Protein AF-A0A842ZN03-F1 (afdb_monomer)

Structure (mmCIF, N/CA/C/O backbone):
data_AF-A0A842ZN03-F1
#
_entry.id   AF-A0A842ZN03-F1
#
loop_
_atom_site.group_PDB
_atom_site.id
_atom_site.type_symbol
_atom_site.label_atom_id
_atom_site.label_alt_id
_atom_site.label_comp_id
_atom_site.label_asym_id
_atom_site.label_entity_id
_atom_site.label_seq_id
_atom_site.pdbx_PDB_ins_code
_atom_site.Cartn_x
_atom_site.Cartn_y
_atom_site.Cartn_z
_atom_site.occupancy
_atom_site.B_iso_or_equiv
_atom_site.auth_seq_id
_atom_site.auth_comp_id
_atom_site.auth_asym_id
_atom_site.auth_atom_id
_atom_site.pdbx_PDB_model_num
ATOM 1 N N . MET A 1 1 ? -42.813 -7.519 64.493 1.00 35.81 1 MET A N 1
ATOM 2 C CA . MET A 1 1 ? -41.404 -7.077 64.421 1.00 35.81 1 MET A CA 1
ATOM 3 C C . MET A 1 1 ? -40.800 -7.679 63.165 1.00 35.81 1 MET A C 1
ATOM 5 O O . MET A 1 1 ? -41.170 -8.796 62.840 1.00 35.81 1 MET A O 1
ATOM 9 N N . SER A 1 2 ? -39.970 -6.883 62.482 1.00 35.22 2 SER A N 1
ATOM 10 C CA . SER A 1 2 ? -39.275 -7.108 61.199 1.00 35.22 2 SER A CA 1
ATOM 11 C C . SER A 1 2 ? -40.151 -7.413 59.981 1.00 35.22 2 SER A C 1
ATOM 13 O O . SER A 1 2 ? -40.508 -8.558 59.721 1.00 35.22 2 SER A O 1
ATOM 15 N N . GLY A 1 3 ? -40.450 -6.361 59.217 1.00 26.33 3 GLY A N 1
ATOM 16 C CA . GLY A 1 3 ? -40.853 -6.481 57.820 1.00 26.33 3 GLY A CA 1
ATOM 17 C C . GLY A 1 3 ? -39.658 -6.403 56.870 1.00 26.33 3 GLY A C 1
ATOM 18 O O . GLY A 1 3 ? -38.559 -6.025 57.270 1.00 26.33 3 GLY A O 1
ATOM 19 N N . SER A 1 4 ? -39.921 -6.681 55.599 1.00 30.20 4 SER A N 1
ATOM 20 C CA . SER A 1 4 ? -39.184 -6.123 54.468 1.00 30.20 4 SER A CA 1
ATOM 21 C C . SER A 1 4 ? -40.089 -6.115 53.232 1.00 30.20 4 SER A C 1
ATOM 23 O O . SER A 1 4 ? -40.652 -7.130 52.832 1.00 30.20 4 SER A O 1
ATOM 25 N N . ASN A 1 5 ? -40.252 -4.920 52.665 1.00 29.98 5 ASN A N 1
ATOM 26 C CA . ASN A 1 5 ? -40.781 -4.677 51.328 1.00 29.98 5 ASN A CA 1
ATOM 27 C C . ASN A 1 5 ? -39.660 -4.904 50.298 1.00 29.98 5 ASN A C 1
ATOM 29 O O . ASN A 1 5 ? -38.551 -4.416 50.508 1.00 29.98 5 ASN A O 1
ATOM 33 N N . SER A 1 6 ? -39.975 -5.486 49.142 1.00 30.64 6 SER A N 1
ATOM 34 C CA . SER A 1 6 ? -39.341 -5.141 47.857 1.00 30.64 6 SER A CA 1
ATOM 35 C C . SER A 1 6 ? -40.382 -5.350 46.746 1.00 30.64 6 SER A C 1
ATOM 37 O O . SER A 1 6 ? -40.900 -6.440 46.545 1.00 30.64 6 SER A O 1
ATOM 39 N N . PHE A 1 7 ? -41.015 -4.283 46.258 1.00 32.16 7 PHE A N 1
ATOM 40 C CA . PHE A 1 7 ? -40.620 -3.498 45.081 1.00 32.16 7 PHE A CA 1
ATOM 41 C C . PHE A 1 7 ? -40.289 -4.326 43.824 1.00 32.16 7 PHE A C 1
ATOM 43 O O . PHE A 1 7 ? -39.162 -4.756 43.624 1.00 32.16 7 PHE A O 1
ATOM 50 N N . GLY A 1 8 ? -41.303 -4.443 42.956 1.00 26.75 8 GLY A N 1
ATOM 51 C CA . GLY A 1 8 ? -41.228 -4.052 41.544 1.00 26.75 8 GLY A CA 1
ATOM 52 C C . GLY A 1 8 ? -40.398 -4.914 40.594 1.00 26.75 8 GLY A C 1
ATOM 53 O O . GLY A 1 8 ? -39.246 -4.600 40.321 1.00 26.75 8 GLY A O 1
ATOM 54 N N . SER A 1 9 ? -41.039 -5.895 39.951 1.00 30.16 9 SER A N 1
ATOM 55 C CA . SER A 1 9 ? -40.574 -6.419 38.664 1.00 30.16 9 SER A CA 1
ATOM 56 C C . SER A 1 9 ? -40.919 -5.422 37.553 1.00 30.16 9 SER A C 1
ATOM 58 O O . SER A 1 9 ? -42.061 -5.360 37.093 1.00 30.16 9 SER A O 1
ATOM 60 N N . VAL A 1 10 ? -39.940 -4.638 37.115 1.00 33.34 10 VAL A N 1
ATOM 61 C CA . VAL A 1 10 ? -40.019 -3.868 35.871 1.00 33.34 10 VAL A CA 1
ATOM 62 C C . VAL A 1 10 ? -38.680 -4.013 35.149 1.00 33.34 10 VAL A C 1
ATOM 64 O O . VAL A 1 10 ? -37.630 -3.825 35.754 1.00 33.34 10 VAL A O 1
ATOM 67 N N . ASN A 1 11 ? -38.768 -4.318 33.851 1.00 29.36 11 ASN A N 1
ATOM 68 C CA . ASN A 1 11 ? -37.701 -4.408 32.845 1.00 29.36 11 ASN A CA 1
ATOM 69 C C . ASN A 1 11 ? -36.960 -5.750 32.723 1.00 29.36 11 ASN A C 1
ATOM 71 O O . ASN A 1 11 ? -35.776 -5.848 33.027 1.00 29.36 11 ASN A O 1
ATOM 75 N N . ASN A 1 12 ? -37.605 -6.732 32.080 1.00 28.56 12 ASN A N 1
ATOM 76 C CA . ASN A 1 12 ? -36.855 -7.552 31.125 1.00 28.56 12 ASN A CA 1
ATOM 77 C C . ASN A 1 12 ? -36.599 -6.681 29.892 1.00 28.56 12 ASN A C 1
ATOM 79 O O . ASN A 1 12 ? -37.450 -6.510 29.019 1.00 28.56 12 ASN A O 1
ATOM 83 N N . VAL A 1 13 ? -35.428 -6.052 29.915 1.00 36.66 13 VAL A N 1
ATOM 84 C CA . VAL A 1 13 ? -34.805 -5.364 28.792 1.00 36.66 13 VAL A CA 1
ATOM 85 C C . VAL A 1 13 ? -34.763 -6.334 27.610 1.00 36.66 13 VAL A C 1
ATOM 87 O O . VAL A 1 13 ? -34.354 -7.486 27.753 1.00 36.66 13 VAL A O 1
ATOM 90 N N . LYS A 1 14 ? -35.250 -5.856 26.460 1.00 35.03 14 LYS A N 1
ATOM 91 C CA . LYS A 1 14 ? -35.106 -6.493 25.147 1.00 35.03 14 LYS A CA 1
ATOM 92 C C . LYS A 1 14 ? -33.689 -7.041 24.989 1.00 35.03 14 LYS A C 1
ATOM 94 O O . LYS A 1 14 ? -32.736 -6.344 25.324 1.00 35.03 14 LYS A O 1
ATOM 99 N N . GLY A 1 15 ? -33.592 -8.267 24.476 1.00 30.91 15 GLY A N 1
ATOM 100 C CA . GLY A 1 15 ? -32.330 -8.938 24.186 1.00 30.91 15 GLY A CA 1
ATOM 101 C C . GLY A 1 15 ? -31.326 -7.988 23.540 1.00 30.91 15 GLY A C 1
ATOM 102 O O . GLY A 1 15 ? -31.643 -7.289 22.581 1.00 30.91 15 GLY A O 1
ATOM 103 N N . VAL A 1 16 ? -30.140 -7.935 24.132 1.00 35.44 16 VAL A N 1
ATOM 104 C CA . VAL A 1 16 ? -28.967 -7.303 23.539 1.00 35.44 16 VAL A CA 1
ATOM 105 C C . VAL A 1 16 ? -28.620 -8.126 22.301 1.00 35.44 16 VAL A C 1
ATOM 107 O O . VAL A 1 16 ? -28.370 -9.325 22.431 1.00 35.44 16 VAL A O 1
ATOM 110 N N . ASP A 1 17 ? -28.661 -7.507 21.119 1.00 36.84 17 ASP A N 1
ATOM 111 C CA . ASP A 1 17 ? -28.223 -8.120 19.863 1.00 36.84 17 ASP A CA 1
ATOM 112 C C . ASP A 1 17 ? -26.796 -8.654 20.025 1.00 36.84 17 ASP A C 1
ATOM 114 O O . ASP A 1 17 ? -25.839 -7.910 20.237 1.00 36.84 17 ASP A O 1
ATOM 118 N N . SER A 1 18 ? -26.654 -9.971 19.942 1.00 46.75 18 SER A N 1
ATOM 119 C CA . SER A 1 18 ? -25.392 -10.69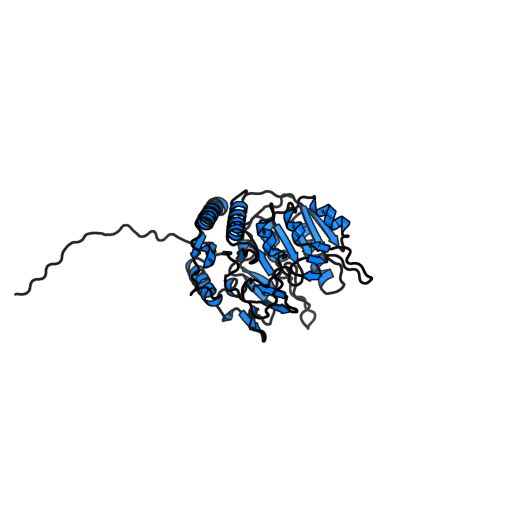4 20.064 1.00 46.75 18 SER A CA 1
ATOM 120 C C . SER A 1 18 ? -24.709 -10.905 18.703 1.00 46.75 18 SER A C 1
ATOM 122 O O . SER A 1 18 ? -24.152 -11.976 18.478 1.00 46.75 18 SER A O 1
ATOM 124 N N . SER A 1 19 ? -24.793 -9.955 17.760 1.00 53.53 19 SER A N 1
ATOM 125 C CA . SER A 1 19 ? -24.497 -10.226 16.337 1.00 53.53 19 SER A CA 1
ATOM 126 C C . SER A 1 19 ? -23.494 -9.301 15.634 1.00 53.53 19 SER A C 1
ATOM 128 O O . SER A 1 19 ? -23.334 -9.424 14.421 1.00 53.53 19 SER A O 1
ATOM 130 N N . GLU A 1 20 ? -22.816 -8.378 16.322 1.00 70.81 20 GLU A N 1
ATOM 131 C CA . GLU A 1 20 ? -21.765 -7.577 15.671 1.00 70.81 20 GLU A CA 1
ATOM 132 C C . GLU A 1 20 ? -20.444 -8.362 15.614 1.00 70.81 20 GLU A C 1
ATOM 134 O O . GLU A 1 20 ? -19.724 -8.449 16.606 1.00 70.81 20 GLU A O 1
ATOM 139 N N . SER A 1 21 ? -20.129 -8.942 14.451 1.00 89.19 21 SER A N 1
ATOM 140 C CA . SER A 1 21 ? -18.770 -9.359 14.076 1.00 89.19 21 SER A CA 1
ATOM 141 C C . SER A 1 21 ? -18.062 -8.219 13.342 1.00 89.19 21 SER A C 1
ATOM 143 O O . SER A 1 21 ? -18.727 -7.440 12.660 1.00 89.19 21 SER A O 1
ATOM 145 N N . PHE A 1 22 ? -16.736 -8.121 13.443 1.00 96.00 22 PHE A N 1
ATOM 146 C CA . PHE A 1 22 ? -15.931 -7.156 12.686 1.00 96.00 22 PHE A CA 1
ATOM 147 C C . PHE A 1 22 ? -14.893 -7.886 11.836 1.00 96.00 22 PHE A C 1
ATOM 149 O O . PHE A 1 22 ? -14.224 -8.784 12.329 1.00 96.00 22 PHE A O 1
ATOM 156 N N . ASP A 1 23 ? -14.742 -7.462 10.584 1.00 97.75 23 ASP A N 1
ATOM 157 C CA . ASP A 1 23 ? -13.759 -7.988 9.633 1.00 97.75 23 ASP A CA 1
ATOM 158 C C . ASP A 1 23 ? -12.559 -7.046 9.482 1.00 97.75 23 ASP A C 1
ATOM 160 O O . ASP A 1 23 ? -11.478 -7.473 9.090 1.00 97.75 23 ASP A O 1
ATOM 164 N N . MET A 1 24 ? -12.729 -5.752 9.767 1.00 98.50 24 MET A N 1
ATOM 165 C CA . MET A 1 24 ? -11.675 -4.754 9.587 1.00 98.50 24 MET A CA 1
ATOM 166 C C . MET A 1 24 ? -11.680 -3.696 10.687 1.00 98.50 24 MET A C 1
ATOM 168 O O . MET A 1 24 ? -12.735 -3.267 11.165 1.00 98.50 24 MET A O 1
ATOM 172 N N . LEU A 1 25 ? -10.487 -3.225 11.038 1.00 98.69 25 LEU A N 1
ATOM 173 C CA . LEU A 1 25 ? -10.276 -2.065 11.895 1.00 98.69 25 LEU A CA 1
ATOM 174 C C . LEU A 1 25 ? -9.777 -0.861 11.084 1.00 98.69 25 LEU A C 1
ATOM 176 O O . LEU A 1 25 ? -9.040 -1.001 10.111 1.00 98.69 25 LEU A O 1
ATOM 180 N N . ILE A 1 26 ? -10.158 0.341 11.510 1.00 98.75 26 ILE A N 1
ATOM 181 C CA . ILE A 1 26 ? -9.548 1.601 11.070 1.00 98.75 26 ILE A CA 1
ATOM 182 C C . ILE A 1 26 ? -9.068 2.332 12.321 1.00 98.75 26 ILE A C 1
ATOM 184 O O . ILE A 1 26 ? -9.879 2.873 13.077 1.00 98.75 26 ILE A O 1
ATOM 188 N N . CYS A 1 27 ? -7.758 2.340 12.537 1.00 98.56 27 CYS A N 1
ATOM 189 C CA . CYS A 1 27 ? -7.106 3.019 13.647 1.00 98.56 27 CYS A CA 1
ATOM 190 C C . CYS A 1 27 ? -6.820 4.469 13.259 1.00 98.56 27 CYS A C 1
ATOM 192 O O . CYS A 1 27 ? -5.975 4.744 12.410 1.00 98.56 27 CYS A O 1
ATOM 194 N N . LEU A 1 28 ? -7.539 5.407 13.873 1.00 98.44 28 LEU A N 1
ATOM 195 C CA . LEU A 1 28 ? -7.299 6.837 13.707 1.00 98.44 28 LEU A CA 1
ATOM 196 C C . LEU A 1 28 ? -6.309 7.314 14.763 1.00 98.44 28 LEU A C 1
ATOM 198 O O . LEU A 1 28 ? -6.543 7.114 15.958 1.00 98.44 28 LEU A O 1
ATOM 202 N N . SER A 1 29 ? -5.246 7.977 14.323 1.00 97.25 29 SER A N 1
ATOM 203 C CA . SER A 1 29 ? -4.233 8.543 15.206 1.00 97.25 29 SER A CA 1
ATOM 204 C C . SER A 1 29 ? -4.764 9.694 16.075 1.00 97.25 29 SER A C 1
ATOM 206 O O . SER A 1 29 ? -5.772 10.326 15.711 1.00 97.25 29 SER A O 1
ATOM 208 N N . PRO A 1 30 ? -4.080 10.031 17.190 1.00 96.75 30 PRO A N 1
ATOM 209 C CA . PRO A 1 30 ? -4.519 11.071 18.120 1.00 96.75 30 PRO A CA 1
ATOM 210 C C . PRO A 1 30 ? -4.816 12.423 17.462 1.00 96.75 30 PRO A C 1
ATOM 212 O O . PRO A 1 30 ? -5.785 13.085 17.843 1.00 96.75 30 PRO A O 1
ATOM 215 N N . GLN A 1 31 ? -4.044 12.839 16.452 1.00 95.44 31 GLN A N 1
ATOM 216 C CA . GLN A 1 31 ? -4.296 14.117 15.774 1.00 95.44 31 GLN A CA 1
ATOM 217 C C . GLN A 1 31 ? -5.573 14.120 14.909 1.00 95.44 31 GLN A C 1
ATOM 219 O O . GLN A 1 31 ? -6.127 15.188 14.628 1.00 95.44 31 GLN A O 1
ATOM 224 N N . TYR A 1 32 ? -6.074 12.950 14.492 1.00 97.31 32 TYR A N 1
ATOM 225 C CA . TYR A 1 32 ? -7.212 12.829 13.572 1.00 97.31 32 TYR A CA 1
ATOM 226 C C . TYR A 1 32 ? -8.503 12.307 14.217 1.00 97.31 32 TYR A C 1
ATOM 228 O O . TYR A 1 32 ? -9.572 12.509 13.634 1.00 97.31 32 TYR A O 1
ATOM 236 N N . VAL A 1 33 ? -8.464 11.703 15.417 1.00 95.69 33 VAL A N 1
ATOM 237 C CA . VAL A 1 33 ? -9.631 11.027 16.042 1.00 95.69 33 VAL A CA 1
ATOM 238 C C . VAL A 1 33 ? -10.901 11.881 16.149 1.00 95.69 33 VAL A C 1
ATOM 240 O O . VAL A 1 33 ? -12.018 11.359 16.074 1.00 95.69 33 VAL A O 1
ATOM 243 N N . ASN A 1 34 ? -10.749 13.198 16.311 1.00 95.62 34 ASN A N 1
ATOM 244 C CA . ASN A 1 34 ? -11.856 14.145 16.472 1.00 95.62 34 ASN A CA 1
ATOM 245 C C . ASN A 1 34 ? -12.133 14.976 15.209 1.00 95.62 34 ASN A C 1
ATOM 247 O O . ASN A 1 34 ? -12.983 15.867 15.227 1.00 95.62 34 ASN A O 1
ATOM 251 N N . ASN A 1 35 ? -11.441 14.710 14.098 1.00 98.12 35 ASN A N 1
ATOM 252 C CA . ASN A 1 35 ? -11.634 15.472 12.873 1.00 98.12 35 ASN A CA 1
ATOM 253 C C . ASN A 1 35 ? -12.953 15.078 12.188 1.00 98.12 35 ASN A C 1
ATOM 255 O O . ASN A 1 35 ? -13.133 13.946 11.737 1.00 98.12 35 ASN A O 1
ATOM 259 N N . PHE A 1 36 ? -13.887 16.025 12.095 1.00 98.00 36 PHE A N 1
ATOM 260 C CA . PHE A 1 36 ? -15.219 15.790 11.533 1.00 98.00 36 PHE A CA 1
ATOM 261 C C . PHE A 1 36 ? -15.192 15.334 10.065 1.00 98.00 36 PHE A C 1
ATOM 263 O O . PHE A 1 36 ? -15.920 14.416 9.692 1.00 98.00 36 PHE A O 1
ATOM 270 N N . LEU A 1 37 ? -14.329 15.932 9.235 1.00 98.50 37 LEU A N 1
ATOM 271 C CA . LEU A 1 37 ? -14.253 15.610 7.807 1.00 98.50 37 LEU A CA 1
ATOM 272 C C . LEU A 1 37 ? -13.687 14.208 7.570 1.00 98.50 37 LEU A C 1
ATOM 274 O O . LEU A 1 37 ? -14.214 13.475 6.734 1.00 98.50 37 LEU A O 1
ATOM 278 N N . ILE A 1 38 ? -12.658 13.819 8.330 1.00 98.44 38 ILE A N 1
ATOM 279 C CA . ILE A 1 38 ? -12.108 12.458 8.282 1.00 98.44 38 ILE A CA 1
ATOM 280 C C . ILE A 1 38 ? -13.173 11.455 8.720 1.00 98.44 38 ILE A C 1
ATOM 282 O O . ILE A 1 38 ? -13.409 10.490 8.004 1.00 98.44 38 ILE A O 1
ATOM 286 N N . ASN A 1 39 ? -13.889 11.712 9.820 1.00 97.88 39 ASN A N 1
ATOM 287 C CA . ASN A 1 39 ? -14.963 10.825 10.277 1.00 97.88 39 ASN A CA 1
ATOM 288 C C . ASN A 1 39 ? -16.069 10.642 9.220 1.00 97.88 39 ASN A C 1
ATOM 290 O O . ASN A 1 39 ? -16.535 9.524 9.018 1.00 97.88 39 ASN A O 1
ATOM 294 N N . ILE A 1 40 ? -16.476 11.698 8.504 1.00 98.31 40 ILE A N 1
ATOM 295 C CA . ILE A 1 40 ? -17.430 11.563 7.387 1.00 98.31 40 ILE A CA 1
ATOM 296 C C . ILE A 1 40 ? -16.861 10.670 6.280 1.00 98.31 40 ILE A C 1
ATOM 298 O O . ILE A 1 40 ? -17.554 9.779 5.789 1.00 98.31 40 ILE A O 1
ATOM 302 N N . ALA A 1 41 ? -15.616 10.915 5.865 1.00 98.38 41 ALA A N 1
ATOM 303 C CA . ALA A 1 41 ? -14.989 10.169 4.778 1.00 98.38 41 ALA A CA 1
ATOM 304 C C . ALA A 1 41 ? -14.803 8.685 5.132 1.00 98.38 41 ALA A C 1
ATOM 306 O O . ALA A 1 41 ? -15.091 7.824 4.304 1.00 98.38 41 ALA A O 1
ATOM 307 N N . VAL A 1 42 ? -14.389 8.400 6.368 1.00 98.56 42 VAL A N 1
ATOM 308 C CA . VAL A 1 42 ? -14.234 7.044 6.902 1.00 98.56 42 VAL A CA 1
ATOM 309 C C . VAL A 1 42 ? -15.581 6.332 6.966 1.00 98.56 42 VAL A C 1
ATOM 311 O O . VAL A 1 42 ? -15.685 5.234 6.442 1.00 98.56 42 VAL A O 1
ATOM 314 N N . ASN A 1 43 ? -16.634 6.950 7.512 1.00 98.25 43 ASN A N 1
ATOM 315 C CA . ASN A 1 43 ? -17.958 6.314 7.551 1.00 98.25 43 ASN A CA 1
ATOM 316 C C . ASN A 1 43 ? -18.491 6.005 6.146 1.00 98.25 43 ASN A C 1
ATOM 318 O O . ASN A 1 43 ? -19.008 4.920 5.908 1.00 98.25 43 ASN A O 1
ATOM 322 N N . LYS A 1 44 ? -18.276 6.905 5.179 1.00 98.00 44 LYS A N 1
ATOM 323 C CA . LYS A 1 44 ? -18.634 6.639 3.782 1.00 98.00 44 LYS A CA 1
ATOM 324 C C . LYS A 1 44 ? -17.866 5.452 3.191 1.00 98.00 44 LYS A C 1
ATOM 326 O O . LYS A 1 44 ? -18.430 4.693 2.408 1.00 98.00 44 LYS A O 1
ATOM 331 N N . TYR A 1 45 ? -16.591 5.306 3.543 1.00 98.25 45 TYR A N 1
ATOM 332 C CA . TYR A 1 45 ? -15.793 4.149 3.149 1.00 98.25 45 TYR A CA 1
ATOM 333 C C . TYR A 1 45 ? -16.289 2.865 3.820 1.00 98.25 45 TYR A C 1
ATOM 335 O O . TYR A 1 45 ? -16.421 1.860 3.133 1.00 98.25 45 TYR A O 1
ATOM 343 N N . ILE A 1 46 ? -16.646 2.908 5.106 1.00 98.06 46 ILE A N 1
ATOM 344 C CA . ILE A 1 46 ? -17.242 1.776 5.832 1.00 98.06 46 ILE A CA 1
ATOM 345 C C . ILE A 1 46 ? -18.532 1.311 5.148 1.00 98.06 46 ILE A C 1
ATOM 347 O O . ILE A 1 46 ? -18.676 0.122 4.872 1.00 98.06 46 ILE A O 1
ATOM 351 N N . ASP A 1 47 ? -19.430 2.238 4.803 1.00 97.00 47 ASP A N 1
ATOM 352 C CA . ASP A 1 47 ? -20.660 1.915 4.072 1.00 97.00 47 ASP A CA 1
ATOM 353 C C . ASP A 1 47 ? -20.346 1.285 2.708 1.00 97.00 47 ASP A C 1
ATOM 355 O O . ASP A 1 47 ? -20.981 0.314 2.296 1.00 97.00 47 ASP A O 1
ATOM 359 N N . ALA A 1 48 ? -19.354 1.823 1.993 1.00 97.12 48 ALA A N 1
ATOM 360 C CA . ALA A 1 48 ? -18.943 1.297 0.697 1.00 97.12 48 ALA A CA 1
ATOM 361 C C . ALA A 1 48 ? -18.371 -0.125 0.815 1.00 97.12 48 ALA A C 1
ATOM 363 O O . ALA A 1 48 ? -18.772 -0.989 0.048 1.00 97.12 48 ALA A O 1
ATOM 364 N N . VAL A 1 49 ? -17.502 -0.382 1.795 1.00 97.06 49 VAL A N 1
ATOM 365 C CA . VAL A 1 49 ? -16.938 -1.706 2.101 1.00 97.06 49 VAL A CA 1
ATOM 366 C C . VAL A 1 49 ? -18.038 -2.702 2.467 1.00 97.06 49 VAL A C 1
ATOM 368 O O . VAL A 1 49 ? -18.050 -3.819 1.950 1.00 97.06 49 VAL A O 1
ATOM 371 N N . LYS A 1 50 ? -19.000 -2.292 3.304 1.00 95.88 50 LYS A N 1
ATOM 372 C CA . LYS A 1 50 ? -20.113 -3.153 3.712 1.00 95.88 50 LYS A CA 1
ATOM 373 C C . LYS A 1 50 ? -21.004 -3.542 2.536 1.00 95.88 50 LYS A C 1
ATOM 375 O O . LYS A 1 50 ? -21.413 -4.694 2.445 1.00 95.88 50 LYS A O 1
ATOM 380 N N . ASN A 1 51 ? -21.308 -2.593 1.654 1.00 94.62 51 ASN A N 1
ATOM 381 C CA . ASN A 1 51 ? -22.166 -2.830 0.491 1.00 94.62 51 ASN A CA 1
ATOM 382 C C . ASN A 1 51 ? -21.483 -3.650 -0.612 1.00 94.62 51 ASN A C 1
ATOM 384 O O . ASN A 1 51 ? -22.172 -4.262 -1.420 1.00 94.62 51 ASN A O 1
ATOM 388 N N . ASP A 1 52 ? -20.155 -3.627 -0.650 1.00 94.19 52 ASP A N 1
ATOM 389 C CA . ASP A 1 52 ? -19.330 -4.233 -1.690 1.00 94.19 52 ASP A CA 1
ATOM 390 C C . ASP A 1 52 ? -18.883 -5.653 -1.313 1.00 94.19 52 ASP A C 1
ATOM 392 O O . ASP A 1 52 ? -19.321 -6.628 -1.913 1.00 94.19 52 ASP A O 1
ATOM 396 N N . VAL A 1 53 ? -18.088 -5.790 -0.245 1.00 94.12 53 VAL A N 1
ATOM 397 C CA . VAL A 1 53 ? -17.533 -7.085 0.200 1.00 94.12 53 VAL A CA 1
ATOM 398 C C . VAL A 1 53 ? -18.222 -7.639 1.449 1.00 94.12 53 VAL A C 1
ATOM 400 O O . VAL A 1 53 ? -17.830 -8.678 1.973 1.00 94.12 53 VAL A O 1
ATOM 403 N N . GLY A 1 54 ? -19.256 -6.964 1.963 1.00 94.75 54 GLY A N 1
ATOM 404 C CA . GLY A 1 54 ? -20.028 -7.438 3.116 1.00 94.75 54 GLY A CA 1
ATOM 405 C C . GLY A 1 54 ? -19.356 -7.234 4.476 1.00 94.75 54 GLY A C 1
ATOM 406 O O . GLY A 1 54 ? -19.953 -7.596 5.495 1.00 94.75 54 GLY A O 1
ATOM 407 N N . TRP A 1 55 ? -18.162 -6.639 4.518 1.00 96.44 55 TRP A N 1
ATOM 408 C CA . TRP A 1 55 ? -17.342 -6.543 5.726 1.00 96.44 55 TRP A CA 1
ATOM 409 C C . TRP A 1 55 ? -17.865 -5.503 6.715 1.00 96.44 55 TRP A C 1
ATOM 411 O O . TRP A 1 55 ? -18.189 -4.370 6.353 1.00 96.44 55 TRP A O 1
ATOM 421 N N . ASN A 1 56 ? -17.901 -5.874 7.991 1.00 97.38 56 ASN A N 1
ATOM 422 C CA . ASN A 1 56 ? -18.169 -4.955 9.090 1.00 97.38 56 ASN A CA 1
ATOM 423 C C . ASN A 1 56 ? -16.861 -4.307 9.551 1.00 97.38 56 ASN A C 1
ATOM 425 O O . ASN A 1 56 ? -15.887 -4.995 9.851 1.00 97.38 56 ASN A O 1
ATOM 429 N N . THR A 1 57 ? -16.840 -2.979 9.652 1.00 98.00 57 THR A N 1
ATOM 430 C CA . THR A 1 57 ? -15.624 -2.232 10.005 1.00 98.00 57 THR A CA 1
ATOM 431 C C . THR A 1 57 ? -15.798 -1.462 11.307 1.00 98.00 57 THR A C 1
ATOM 433 O O . THR A 1 57 ? -16.816 -0.795 11.504 1.00 98.00 57 THR A O 1
ATOM 436 N N . LYS A 1 58 ? -14.786 -1.503 12.180 1.00 97.81 58 LYS A N 1
ATOM 437 C CA . LYS A 1 58 ? -14.753 -0.736 13.430 1.00 97.81 58 LYS A CA 1
ATOM 438 C C . LYS A 1 58 ? -13.719 0.385 13.373 1.00 97.81 58 LYS A C 1
ATOM 440 O O . LYS A 1 58 ? -12.559 0.156 13.053 1.00 97.81 58 LYS A O 1
ATOM 445 N N . ILE A 1 59 ? -14.125 1.591 13.767 1.00 98.31 59 ILE A N 1
ATOM 446 C CA . ILE A 1 59 ? -13.190 2.694 14.020 1.00 98.31 59 ILE A CA 1
ATOM 447 C C . ILE A 1 59 ? -12.612 2.541 15.428 1.00 98.31 59 ILE A C 1
ATOM 449 O O . ILE A 1 59 ? -13.363 2.521 16.408 1.00 98.31 59 ILE A O 1
ATOM 453 N N . ILE A 1 60 ? -11.286 2.500 15.521 1.00 98.19 60 ILE A N 1
ATOM 454 C CA . ILE A 1 60 ? -10.527 2.565 16.767 1.00 98.19 60 ILE A CA 1
ATOM 455 C C . ILE A 1 60 ? -9.917 3.962 16.871 1.00 98.19 60 ILE A C 1
ATOM 457 O O . ILE A 1 60 ? -9.258 4.443 15.952 1.00 98.19 60 ILE A O 1
ATOM 461 N N . LYS A 1 61 ? -10.168 4.645 17.987 1.00 97.56 61 LYS A N 1
ATOM 462 C CA . LYS A 1 61 ? -9.636 5.985 18.250 1.00 97.56 61 LYS A CA 1
ATOM 463 C C . LYS A 1 61 ? -8.420 5.860 19.155 1.00 97.56 61 LYS A C 1
ATOM 465 O O . LYS A 1 61 ? -8.586 5.577 20.339 1.00 97.56 61 LYS A O 1
ATOM 470 N N . ILE A 1 62 ? -7.229 6.075 18.608 1.00 97.31 62 ILE A N 1
ATOM 471 C CA . ILE A 1 62 ? -5.990 6.042 19.381 1.00 97.31 62 ILE A CA 1
ATOM 472 C C . ILE A 1 62 ? -5.878 7.341 20.177 1.00 97.31 62 ILE A C 1
ATOM 474 O O . ILE A 1 62 ? -5.909 8.440 19.624 1.00 97.31 62 ILE A O 1
ATOM 478 N N . THR A 1 63 ? -5.793 7.225 21.499 1.00 95.25 63 THR A N 1
ATOM 479 C CA . THR A 1 63 ? -5.490 8.358 22.381 1.00 95.25 63 THR A CA 1
ATOM 480 C C . THR A 1 63 ? -3.980 8.540 22.484 1.00 95.25 63 THR A C 1
ATOM 482 O O . THR A 1 63 ? -3.218 7.617 22.210 1.00 95.25 63 THR A O 1
ATOM 485 N N . SER A 1 64 ? -3.518 9.707 22.936 1.00 94.00 64 SER A N 1
ATOM 486 C CA . SER A 1 64 ? -2.083 9.935 23.161 1.00 94.00 64 SER A CA 1
ATOM 487 C C . SER A 1 64 ? -1.459 8.930 24.140 1.00 94.00 64 SER A C 1
ATOM 489 O O . SER A 1 64 ? -0.294 8.591 24.001 1.00 94.00 64 SER A O 1
ATOM 491 N N . GLU A 1 65 ? -2.233 8.418 25.101 1.00 93.94 65 GLU A N 1
ATOM 492 C CA . GLU A 1 65 ? -1.787 7.420 26.087 1.00 93.94 65 GLU A CA 1
ATOM 493 C C . GLU A 1 65 ? -1.682 6.001 25.502 1.00 93.94 65 GLU A C 1
ATOM 495 O O . GLU A 1 65 ? -0.922 5.170 26.011 1.00 93.94 65 GLU A O 1
ATOM 500 N N . MET A 1 66 ? -2.454 5.728 24.445 1.00 93.81 66 MET A N 1
ATOM 501 C CA . MET A 1 66 ? -2.460 4.470 23.695 1.00 93.81 66 MET A CA 1
ATOM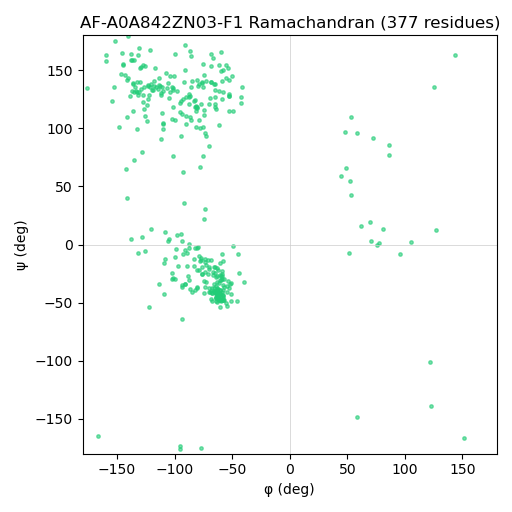 502 C C . MET A 1 66 ? -1.520 4.490 22.489 1.00 93.81 66 MET A C 1
ATOM 504 O O . MET A 1 66 ? -1.355 3.448 21.865 1.00 93.81 66 MET A O 1
ATOM 508 N N . ASN A 1 67 ? -0.940 5.643 22.144 1.00 95.75 67 ASN A N 1
ATOM 509 C CA . ASN A 1 67 ? -0.080 5.805 20.974 1.00 95.75 67 ASN A CA 1
ATOM 510 C C . ASN A 1 67 ? 1.330 5.259 21.233 1.00 95.75 67 ASN A C 1
ATOM 512 O O . ASN A 1 67 ? 2.295 6.010 21.342 1.00 95.75 67 ASN A O 1
ATOM 516 N N . ASP A 1 68 ? 1.379 3.947 21.404 1.00 94.69 68 ASP A N 1
ATOM 517 C CA . ASP A 1 68 ? 2.554 3.107 21.565 1.00 94.69 68 ASP A CA 1
ATOM 518 C C . ASP A 1 68 ? 2.286 1.853 20.731 1.00 94.69 68 ASP A C 1
ATOM 520 O O . ASP A 1 68 ? 1.219 1.242 20.888 1.00 94.69 68 ASP A O 1
ATOM 524 N N . PHE A 1 69 ? 3.200 1.471 19.839 1.00 93.19 69 PHE A N 1
ATOM 525 C CA . PHE A 1 69 ? 2.921 0.385 18.895 1.00 93.19 69 PHE A CA 1
ATOM 526 C C . PHE A 1 69 ? 2.576 -0.941 19.592 1.00 93.19 69 PHE A C 1
ATOM 528 O O . PHE A 1 69 ? 1.762 -1.698 19.063 1.00 93.19 69 PHE A O 1
ATOM 535 N N . ARG A 1 70 ? 3.109 -1.200 20.797 1.00 93.50 70 ARG A N 1
ATOM 536 C CA . ARG A 1 70 ? 2.817 -2.408 21.589 1.00 93.50 70 ARG A CA 1
ATOM 537 C C . ARG A 1 70 ? 1.427 -2.358 22.208 1.00 93.50 70 ARG A C 1
ATOM 539 O O . ARG A 1 70 ? 0.745 -3.371 22.313 1.00 93.50 70 ARG A O 1
ATOM 546 N N . LYS A 1 71 ? 0.973 -1.176 22.634 1.00 95.88 71 LYS A N 1
ATOM 547 C CA . LYS A 1 71 ? -0.405 -1.007 23.130 1.00 95.88 71 LYS A CA 1
ATOM 548 C C . LYS A 1 71 ? -1.416 -1.113 21.997 1.00 95.88 71 LYS A C 1
ATOM 550 O O . LYS A 1 71 ? -2.500 -1.653 22.197 1.00 95.88 71 LYS A O 1
ATOM 555 N N . ILE A 1 72 ? -1.075 -0.582 20.825 1.00 96.88 72 ILE A N 1
ATOM 556 C CA . ILE A 1 72 ? -1.899 -0.708 19.621 1.00 96.88 72 ILE A CA 1
ATOM 557 C C . ILE A 1 72 ? -2.014 -2.180 19.223 1.00 96.88 72 ILE A C 1
ATOM 559 O O . ILE A 1 72 ? -3.123 -2.635 18.953 1.00 96.88 72 ILE A O 1
ATOM 563 N N . ASP A 1 73 ? -0.906 -2.919 19.268 1.00 95.75 73 ASP A N 1
ATOM 564 C CA . ASP A 1 73 ? -0.883 -4.359 19.023 1.00 95.75 73 ASP A CA 1
ATOM 565 C C . ASP A 1 73 ? -1.865 -5.111 19.938 1.00 95.75 73 ASP A C 1
ATOM 567 O O . ASP A 1 73 ? -2.809 -5.733 19.460 1.00 95.75 73 ASP A O 1
ATOM 571 N N . GLN A 1 74 ? -1.784 -4.899 21.257 1.00 95.50 74 GLN A N 1
ATOM 572 C CA . GLN A 1 74 ? -2.725 -5.491 22.224 1.00 95.50 74 GLN A CA 1
ATOM 573 C C . GLN A 1 74 ? -4.201 -5.191 21.911 1.00 95.50 74 GLN A C 1
ATOM 575 O O . GLN A 1 74 ? -5.084 -6.020 22.151 1.00 95.50 74 GLN A O 1
ATOM 580 N N . VAL A 1 75 ? -4.502 -3.997 21.386 1.00 95.88 75 VAL A N 1
ATOM 581 C CA . VAL A 1 75 ? -5.861 -3.665 20.942 1.00 95.88 75 VAL A CA 1
ATOM 582 C C . VAL A 1 75 ? -6.240 -4.502 19.728 1.00 95.88 75 VAL A C 1
ATOM 584 O O . VAL A 1 75 ? -7.322 -5.088 19.734 1.00 95.88 75 VAL A O 1
ATOM 587 N N . ILE A 1 76 ? -5.383 -4.578 18.711 1.00 96.62 76 ILE A N 1
ATOM 588 C CA . ILE A 1 76 ? -5.618 -5.369 17.497 1.00 96.62 76 ILE A CA 1
ATOM 589 C C . ILE A 1 76 ? -5.837 -6.845 17.860 1.00 96.62 76 ILE A C 1
ATOM 591 O O . ILE A 1 76 ? -6.860 -7.410 17.463 1.00 96.62 76 ILE A O 1
ATOM 595 N N . GLU A 1 77 ? -4.977 -7.428 18.697 1.00 95.31 77 GLU A N 1
ATOM 596 C CA . GLU A 1 77 ? -5.109 -8.811 19.172 1.00 95.31 77 GLU A CA 1
ATOM 597 C C . GLU A 1 77 ? -6.437 -9.056 19.892 1.00 95.31 77 GLU A C 1
ATOM 599 O O . GLU A 1 77 ? -7.143 -10.015 19.589 1.00 95.31 77 GLU A O 1
ATOM 604 N N . SER A 1 78 ? -6.858 -8.142 20.774 1.00 95.44 78 SER A N 1
ATOM 605 C CA . SER A 1 78 ? -8.131 -8.291 21.494 1.00 95.44 78 SER A CA 1
ATOM 606 C C . SER A 1 78 ? -9.355 -8.344 20.566 1.00 95.44 78 SER A C 1
ATOM 608 O O . SER A 1 78 ? -10.362 -8.986 20.882 1.00 95.44 78 SER A O 1
ATOM 610 N N . TYR A 1 79 ? -9.289 -7.671 19.411 1.00 95.88 79 TYR A N 1
ATOM 611 C CA . TYR A 1 79 ? -10.323 -7.752 18.381 1.00 95.88 79 TYR A CA 1
ATOM 612 C C . TYR A 1 79 ? -10.169 -9.010 17.528 1.00 95.88 79 TYR A C 1
ATOM 614 O O . TYR A 1 79 ? -11.183 -9.609 17.163 1.00 95.88 79 TYR A O 1
ATOM 622 N N . TYR A 1 80 ? -8.939 -9.426 17.230 1.00 94.50 80 TYR A N 1
ATOM 623 C CA . TYR A 1 80 ? -8.671 -10.664 16.509 1.00 94.50 80 TYR A CA 1
ATOM 624 C C . TYR A 1 80 ? -9.182 -11.892 17.268 1.00 94.50 80 TYR A C 1
ATOM 626 O O . TYR A 1 80 ? -9.937 -12.678 16.700 1.00 94.50 80 TYR A O 1
ATOM 634 N N . ASP A 1 81 ? -8.899 -11.998 18.566 1.00 93.44 81 ASP A N 1
ATOM 635 C CA . ASP A 1 81 ? -9.359 -13.101 19.418 1.00 93.44 81 ASP A CA 1
ATOM 636 C C . ASP A 1 81 ? -10.887 -13.214 19.468 1.00 93.44 81 ASP A C 1
ATOM 638 O O . ASP A 1 81 ? -11.447 -14.301 19.623 1.00 93.44 81 ASP A O 1
ATOM 642 N N . LYS A 1 82 ? -11.583 -12.079 19.339 1.00 93.44 82 LYS A N 1
ATOM 643 C CA . LYS A 1 82 ? -13.042 -12.025 19.430 1.00 93.44 82 LYS A CA 1
ATOM 644 C C . LYS A 1 82 ? -13.750 -12.191 18.084 1.00 93.44 82 LYS A C 1
ATOM 646 O O . LYS A 1 82 ? -14.857 -12.731 18.060 1.00 93.44 82 LYS A O 1
ATOM 651 N N . TYR A 1 83 ? -13.170 -11.692 16.994 1.00 93.00 83 TYR A N 1
ATOM 652 C CA . TYR A 1 83 ? -13.866 -11.562 15.707 1.00 93.00 83 TYR A CA 1
ATOM 653 C C . TYR A 1 83 ? -13.093 -12.097 14.497 1.00 93.00 83 TYR A C 1
ATOM 655 O O . TYR A 1 83 ? -13.671 -12.149 13.415 1.00 93.00 83 TYR A O 1
ATOM 663 N N . SER A 1 84 ? -11.826 -12.488 14.661 1.00 89.75 84 SER A N 1
ATOM 664 C CA . SER A 1 84 ? -10.925 -12.891 13.571 1.00 89.75 84 SER A CA 1
ATOM 665 C C . SER A 1 84 ? -10.855 -11.840 12.456 1.00 89.75 84 SER A C 1
ATOM 667 O O . SER A 1 84 ? -11.127 -12.125 11.288 1.00 89.75 84 SER A O 1
ATOM 669 N N . ILE A 1 85 ? -10.530 -10.598 12.837 1.00 96.19 85 ILE A N 1
ATOM 670 C CA . ILE A 1 85 ? -10.358 -9.484 11.895 1.00 96.19 85 ILE A CA 1
ATOM 671 C C . ILE A 1 85 ? -9.329 -9.836 10.811 1.00 96.19 85 ILE A C 1
ATOM 673 O O . ILE A 1 85 ? -8.327 -10.491 11.075 1.00 96.19 85 ILE A O 1
ATOM 677 N N . LYS A 1 86 ? -9.575 -9.369 9.588 1.00 97.38 86 LYS A N 1
ATOM 678 C CA . LYS A 1 86 ? -8.759 -9.635 8.400 1.00 97.38 86 LYS A CA 1
ATOM 679 C C . LYS A 1 86 ? -7.803 -8.492 8.059 1.00 97.38 86 LYS A C 1
ATOM 681 O O . LYS A 1 86 ? -6.761 -8.700 7.443 1.00 97.38 86 LYS A O 1
ATOM 686 N N . ALA A 1 87 ? -8.172 -7.259 8.394 1.00 98.19 87 ALA A N 1
ATOM 687 C CA . ALA A 1 87 ? -7.387 -6.090 8.020 1.00 98.19 87 ALA A CA 1
ATOM 688 C C . ALA A 1 87 ? -7.416 -4.989 9.078 1.00 98.19 87 ALA A C 1
ATOM 690 O O . ALA A 1 87 ? -8.392 -4.834 9.816 1.00 98.19 87 ALA A O 1
ATOM 691 N N . CYS A 1 88 ? -6.371 -4.167 9.081 1.00 98.56 88 CYS A N 1
ATOM 692 C CA . CYS A 1 88 ? -6.318 -2.924 9.835 1.00 98.56 88 CYS A CA 1
ATOM 693 C C . CYS A 1 88 ? -5.752 -1.804 8.956 1.00 98.56 88 CYS A C 1
ATOM 695 O O . CYS A 1 88 ? -4.718 -1.978 8.313 1.00 98.56 88 CYS A O 1
ATOM 697 N N . ILE A 1 89 ? -6.422 -0.650 8.928 1.00 98.69 89 ILE A N 1
ATOM 698 C CA . ILE A 1 89 ? -5.892 0.568 8.306 1.00 98.69 89 ILE A CA 1
ATOM 699 C C . ILE A 1 89 ? -5.369 1.492 9.402 1.00 98.69 89 ILE A C 1
ATOM 701 O O . ILE A 1 89 ? -6.145 1.977 10.228 1.00 98.69 89 ILE A O 1
ATOM 705 N N . MET A 1 90 ? -4.074 1.785 9.362 1.00 98.38 90 MET A N 1
ATOM 706 C CA . MET A 1 90 ? -3.402 2.728 10.250 1.00 98.38 90 MET A CA 1
ATOM 707 C C . MET A 1 90 ? -3.436 4.119 9.615 1.00 98.38 90 MET A C 1
ATOM 709 O O . MET A 1 90 ? -2.810 4.363 8.582 1.00 98.38 90 MET A O 1
ATOM 713 N N . VAL A 1 91 ? -4.214 5.035 10.195 1.00 98.06 91 VAL A N 1
ATOM 714 C CA . VAL A 1 91 ? -4.454 6.372 9.640 1.00 98.06 91 VAL A CA 1
ATOM 715 C C . VAL A 1 91 ? -3.774 7.425 10.495 1.00 98.06 91 VAL A C 1
ATOM 717 O O . VAL A 1 91 ? -4.298 7.840 11.531 1.00 98.06 91 VAL A O 1
ATOM 720 N N . GLY A 1 92 ? -2.658 7.920 9.981 1.00 95.25 92 GLY A N 1
ATOM 721 C CA . GLY A 1 92 ? -1.955 9.068 10.520 1.00 95.25 92 GLY A CA 1
ATOM 722 C C . GLY A 1 92 ? -0.501 8.792 10.835 1.00 95.25 92 GLY A C 1
ATOM 723 O O . GLY A 1 92 ? -0.140 7.774 11.406 1.00 95.25 92 GLY A O 1
ATOM 724 N N . GLU A 1 93 ? 0.330 9.738 10.434 1.00 92.19 93 GLU A N 1
ATOM 725 C CA . GLU A 1 93 ? 1.783 9.624 10.443 1.00 92.19 93 GLU A CA 1
ATOM 726 C C . GLU A 1 93 ? 2.416 9.799 11.833 1.00 92.19 93 GLU A C 1
ATOM 728 O O . GLU A 1 93 ? 3.597 9.528 12.024 1.00 92.19 93 GLU A O 1
ATOM 733 N N . ASP A 1 94 ? 1.618 10.263 12.796 1.00 92.12 94 ASP A N 1
ATOM 734 C CA . ASP A 1 94 ? 1.955 10.397 14.212 1.00 92.12 94 ASP A CA 1
ATOM 735 C C . ASP A 1 94 ? 1.674 9.122 15.018 1.00 92.12 94 ASP A C 1
ATOM 737 O O . ASP A 1 94 ? 1.892 9.128 16.231 1.00 92.12 94 ASP A O 1
ATOM 741 N N . ILE A 1 95 ? 1.179 8.053 14.381 1.00 94.38 95 ILE A N 1
ATOM 742 C CA . ILE A 1 95 ? 1.069 6.744 15.025 1.00 94.38 95 ILE A CA 1
ATOM 743 C C . ILE A 1 95 ? 2.470 6.227 15.340 1.00 94.38 95 ILE A C 1
ATOM 745 O O . ILE A 1 95 ? 3.312 6.135 14.446 1.00 94.38 95 ILE A O 1
ATOM 749 N N . ASP A 1 96 ? 2.694 5.858 16.600 1.00 92.19 96 ASP A N 1
ATOM 750 C CA . ASP A 1 96 ? 3.913 5.153 16.991 1.00 92.19 96 ASP A CA 1
ATOM 751 C C . ASP A 1 96 ? 3.947 3.787 16.293 1.00 92.19 96 ASP A C 1
ATOM 753 O O . ASP A 1 96 ? 3.050 2.964 16.477 1.00 92.19 96 ASP A O 1
ATOM 757 N N . THR A 1 97 ? 4.944 3.595 15.438 1.00 91.00 97 THR A N 1
ATOM 758 C CA . THR A 1 97 ? 5.132 2.454 14.542 1.00 91.00 97 THR A CA 1
ATOM 759 C C . THR A 1 97 ? 6.534 1.913 14.766 1.00 91.00 97 THR A C 1
ATOM 761 O O . THR A 1 97 ? 7.500 2.669 14.725 1.00 91.00 97 THR A O 1
ATOM 764 N N . ALA A 1 98 ? 6.664 0.608 14.995 1.00 88.62 98 ALA A N 1
ATOM 765 C CA . ALA A 1 98 ? 7.978 -0.012 15.108 1.00 88.62 98 ALA A CA 1
ATOM 766 C C . ALA A 1 98 ? 8.838 0.265 13.861 1.00 88.62 98 ALA A C 1
ATOM 768 O O . ALA A 1 98 ? 8.311 0.491 12.774 1.00 88.62 98 ALA A O 1
ATOM 769 N N . LYS A 1 99 ? 10.158 0.229 14.008 1.00 84.69 99 LYS A N 1
ATOM 770 C CA . LYS A 1 99 ? 11.124 0.389 12.913 1.00 84.69 99 LYS A CA 1
ATOM 771 C C . LYS A 1 99 ? 11.651 -0.980 12.487 1.00 84.69 99 LYS A C 1
ATOM 773 O O . LYS A 1 99 ? 11.749 -1.838 13.353 1.00 84.69 99 LYS A O 1
ATOM 778 N N . CYS A 1 100 ? 11.943 -1.218 11.207 1.00 77.19 100 CYS A N 1
ATOM 779 C CA . CYS A 1 100 ? 12.527 -2.495 10.741 1.00 77.19 100 CYS A CA 1
ATOM 780 C C . CYS A 1 100 ? 13.825 -2.376 9.930 1.00 77.19 100 CYS A C 1
ATOM 782 O O . CYS A 1 100 ? 14.415 -3.395 9.579 1.00 77.19 100 CYS A O 1
ATOM 784 N N . ALA A 1 101 ? 14.274 -1.163 9.607 1.00 67.00 101 ALA A N 1
ATOM 785 C CA . ALA A 1 101 ? 15.548 -0.960 8.930 1.00 67.00 101 ALA A CA 1
ATOM 786 C C . ALA A 1 101 ? 16.134 0.417 9.263 1.00 67.00 101 ALA A C 1
ATOM 788 O O . ALA A 1 101 ? 15.421 1.421 9.186 1.00 67.00 101 ALA A O 1
ATOM 789 N N . ASP A 1 102 ? 17.434 0.455 9.561 1.00 61.81 102 ASP A N 1
ATOM 790 C CA . ASP A 1 102 ? 18.269 1.659 9.599 1.00 61.81 102 ASP A CA 1
ATOM 791 C C . ASP A 1 102 ? 19.585 1.423 8.850 1.00 61.81 102 ASP A C 1
ATOM 793 O O . ASP A 1 102 ? 20.537 0.852 9.387 1.00 61.81 102 ASP A O 1
ATOM 797 N N . TRP A 1 103 ? 19.681 1.887 7.606 1.00 58.59 103 TRP A N 1
ATOM 798 C CA . TRP A 1 103 ? 20.998 2.097 7.004 1.00 58.59 103 TRP A CA 1
ATOM 799 C C . TRP A 1 103 ? 21.033 3.464 6.342 1.00 58.59 103 TRP A C 1
ATOM 801 O O . TRP A 1 103 ? 20.126 3.825 5.599 1.00 58.59 103 TRP A O 1
ATOM 811 N N . ASP A 1 104 ? 22.077 4.244 6.617 1.00 59.41 104 ASP A N 1
ATOM 812 C CA . ASP A 1 104 ? 22.336 5.519 5.949 1.00 59.41 104 ASP A CA 1
ATOM 813 C C . ASP A 1 104 ? 21.142 6.493 5.977 1.00 59.41 104 ASP A C 1
ATOM 815 O O . ASP A 1 104 ? 20.879 7.175 4.985 1.00 59.41 104 ASP A O 1
ATOM 819 N N . TYR A 1 105 ? 20.450 6.601 7.125 1.00 59.47 105 TYR A N 1
ATOM 820 C CA . TYR A 1 105 ? 19.304 7.510 7.325 1.00 59.47 105 TYR A CA 1
ATOM 821 C C . TYR A 1 105 ? 18.036 7.100 6.549 1.00 59.47 105 TYR A C 1
ATOM 823 O O . TYR A 1 105 ? 17.146 7.920 6.294 1.00 59.47 105 TYR A O 1
ATOM 831 N N . LEU A 1 106 ? 17.958 5.832 6.140 1.00 70.00 106 LEU A N 1
ATOM 832 C CA . LEU A 1 106 ? 16.808 5.227 5.476 1.00 70.00 106 LEU A CA 1
ATOM 833 C C . LEU A 1 106 ? 16.044 4.389 6.496 1.00 70.00 106 LEU A C 1
ATOM 835 O O . LEU A 1 106 ? 16.516 3.332 6.908 1.00 70.00 106 LEU A O 1
ATOM 839 N N . GLU A 1 107 ? 14.874 4.879 6.898 1.00 74.50 107 GLU A N 1
ATOM 840 C CA . GLU A 1 107 ? 14.006 4.213 7.866 1.00 74.50 107 GLU A CA 1
ATOM 841 C C . GLU A 1 107 ? 12.804 3.589 7.161 1.00 74.50 107 GLU A C 1
ATOM 843 O O . GLU A 1 107 ? 12.202 4.211 6.285 1.00 74.50 107 GLU A O 1
ATOM 848 N N . ALA A 1 108 ? 12.417 2.383 7.569 1.00 79.75 108 ALA A N 1
ATOM 849 C CA . ALA A 1 108 ? 11.180 1.748 7.122 1.00 79.75 108 ALA A CA 1
ATOM 850 C C . ALA A 1 108 ? 10.263 1.434 8.318 1.00 79.75 108 ALA A C 1
ATOM 852 O O . ALA A 1 108 ? 10.752 0.989 9.366 1.00 79.75 108 ALA A O 1
ATOM 853 N N . PRO A 1 109 ? 8.939 1.667 8.192 1.00 86.00 109 PRO A N 1
ATOM 854 C CA . PRO A 1 109 ? 7.986 1.272 9.217 1.00 86.00 109 PRO A CA 1
ATOM 855 C C . PRO A 1 109 ? 7.884 -0.248 9.259 1.00 86.00 109 PRO A C 1
ATOM 857 O O . PRO A 1 109 ? 7.528 -0.863 8.261 1.00 86.00 109 PRO A O 1
ATOM 860 N N . SER A 1 110 ? 8.072 -0.850 10.423 1.00 87.56 110 SER A N 1
ATOM 861 C CA . SER A 1 110 ? 7.704 -2.238 10.665 1.00 87.56 110 SER A CA 1
ATOM 862 C C . SER A 1 110 ? 6.218 -2.337 10.999 1.00 87.56 110 SER A C 1
ATOM 864 O O . SER A 1 110 ? 5.739 -1.803 12.001 1.00 87.56 110 SER A O 1
ATOM 866 N N . THR A 1 111 ? 5.478 -3.058 10.163 1.00 90.69 111 THR A N 1
ATOM 867 C CA . THR A 1 111 ? 4.093 -3.479 10.427 1.00 90.69 111 THR A CA 1
ATOM 868 C C . THR A 1 111 ? 4.027 -4.824 11.142 1.00 90.69 111 THR A C 1
ATOM 870 O O . THR A 1 111 ? 2.954 -5.216 11.594 1.00 90.69 111 THR A O 1
ATOM 873 N N . THR A 1 112 ? 5.171 -5.493 11.292 1.00 88.69 112 THR A N 1
ATOM 874 C CA . THR A 1 112 ? 5.329 -6.824 11.876 1.00 88.69 112 THR A CA 1
ATOM 875 C C . THR A 1 112 ? 4.566 -7.021 13.181 1.00 88.69 112 THR A C 1
ATOM 877 O O . THR A 1 112 ? 3.832 -8.008 13.251 1.00 88.69 112 THR A O 1
ATOM 880 N N . PRO A 1 113 ? 4.656 -6.115 14.182 1.00 90.44 113 PRO A N 1
ATOM 881 C CA . PRO A 1 113 ? 3.912 -6.296 15.423 1.00 90.44 113 PRO A CA 1
ATOM 882 C C . PRO A 1 113 ? 2.420 -6.496 15.185 1.00 90.44 113 PRO A C 1
ATOM 884 O O . PRO A 1 113 ? 1.823 -7.366 15.787 1.00 90.44 113 PRO A O 1
ATOM 887 N N . TRP A 1 114 ? 1.841 -5.747 14.248 1.00 93.44 114 TRP A N 1
ATOM 888 C CA . TRP A 1 114 ? 0.402 -5.733 14.001 1.00 93.44 114 TRP A CA 1
ATOM 889 C C . TRP A 1 114 ? -0.057 -6.786 12.982 1.00 93.44 114 TRP A C 1
ATOM 891 O O . TRP A 1 114 ? -1.247 -7.086 12.902 1.00 93.44 114 TRP A O 1
ATOM 901 N N . GLU A 1 115 ? 0.855 -7.327 12.172 1.00 91.50 115 GLU A N 1
ATOM 902 C CA . GLU A 1 115 ? 0.554 -8.350 11.160 1.00 91.50 115 GLU A CA 1
ATOM 903 C C . GLU A 1 115 ? 0.454 -9.761 11.740 1.00 91.50 115 GLU A C 1
ATOM 905 O O . GLU A 1 115 ? -0.159 -10.633 11.116 1.00 91.50 115 GLU A O 1
ATOM 910 N N . THR A 1 116 ? 1.062 -9.995 12.905 1.00 88.62 116 THR A N 1
ATOM 911 C CA . THR A 1 116 ? 1.180 -11.316 13.532 1.00 88.62 116 THR A CA 1
ATOM 912 C C . THR A 1 116 ? 0.476 -11.367 14.878 1.00 88.62 116 THR A C 1
ATOM 914 O O . THR A 1 116 ? 0.607 -10.442 15.666 1.00 88.62 116 THR A O 1
ATOM 917 N N . ILE A 1 117 ? -0.191 -12.482 15.181 1.00 89.31 117 ILE A N 1
ATOM 918 C CA . ILE A 1 117 ? -0.885 -12.689 16.459 1.00 89.31 117 ILE A CA 1
ATOM 919 C C . ILE A 1 117 ? -0.052 -13.569 17.395 1.00 89.31 117 ILE A C 1
ATOM 921 O O . ILE A 1 117 ? 0.457 -14.624 17.002 1.00 89.31 117 ILE A O 1
ATOM 925 N N . GLY A 1 118 ? 0.072 -13.143 18.651 1.00 86.25 118 GLY A N 1
ATOM 926 C CA . GLY A 1 118 ? 0.868 -13.756 19.718 1.00 86.25 118 GLY A CA 1
ATOM 927 C C . GLY A 1 118 ? 1.838 -12.788 20.419 1.00 86.25 118 GLY A C 1
ATOM 928 O O . GLY A 1 118 ? 2.736 -13.248 21.137 1.00 86.25 118 GLY A O 1
ATOM 929 N N . GLY A 1 119 ? 1.696 -11.482 20.197 1.00 84.31 119 GLY A N 1
ATOM 930 C CA . GLY A 1 119 ? 2.474 -10.395 20.778 1.00 84.31 119 GLY A CA 1
ATOM 931 C C . GLY A 1 119 ? 3.971 -10.496 20.496 1.00 84.31 119 GLY A C 1
ATOM 932 O O . GLY A 1 119 ? 4.411 -11.080 19.506 1.00 84.31 119 GLY A O 1
ATOM 933 N N . GLU A 1 120 ? 4.783 -10.008 21.438 1.00 84.75 120 GLU A N 1
ATOM 934 C CA . GLU A 1 120 ? 6.256 -9.993 21.349 1.00 84.75 120 GLU A CA 1
ATOM 935 C C . GLU A 1 120 ? 6.907 -11.377 21.175 1.00 84.75 120 GLU A C 1
ATOM 937 O O . GLU A 1 120 ? 8.100 -11.463 20.914 1.00 84.75 120 GLU A O 1
ATOM 942 N N . SER A 1 121 ? 6.164 -12.485 21.282 1.00 84.94 121 SER A N 1
ATOM 943 C CA . SER A 1 121 ? 6.700 -13.808 20.928 1.00 84.94 121 SER A CA 1
ATOM 944 C C . SER A 1 121 ? 6.830 -14.025 19.412 1.00 84.94 121 SER A C 1
ATOM 946 O O . SER A 1 121 ? 7.501 -14.964 18.972 1.00 84.94 121 SER A O 1
ATOM 948 N N . ARG A 1 122 ? 6.187 -13.173 18.604 1.00 83.81 122 ARG A N 1
ATOM 949 C CA . ARG A 1 122 ? 6.090 -13.271 17.137 1.00 83.81 122 ARG A CA 1
ATOM 950 C C . ARG A 1 122 ? 7.087 -12.384 16.389 1.00 83.81 122 ARG A C 1
ATOM 952 O O . ARG A 1 122 ? 7.210 -12.491 15.170 1.00 83.81 122 ARG A O 1
ATOM 959 N N . TYR A 1 123 ? 7.850 -11.577 17.119 1.00 83.62 123 TYR A N 1
ATOM 960 C CA . TYR A 1 123 ? 8.909 -10.725 16.589 1.00 83.62 123 TYR A CA 1
ATOM 961 C C . TYR A 1 123 ? 10.075 -10.600 17.576 1.00 83.62 123 TYR A C 1
ATOM 963 O O . TYR A 1 123 ? 9.962 -10.986 18.735 1.00 83.62 123 TYR A O 1
ATOM 971 N N . TYR A 1 124 ? 11.229 -10.126 17.117 1.00 83.00 124 TYR A N 1
ATOM 972 C CA . TYR A 1 124 ? 12.390 -9.837 17.956 1.00 83.00 124 TYR A CA 1
ATOM 973 C C . TYR A 1 124 ? 12.949 -8.455 17.631 1.00 83.00 124 TYR A C 1
ATOM 975 O O . TYR A 1 124 ? 12.642 -7.887 16.588 1.00 83.00 124 TYR A O 1
ATOM 983 N N . PHE A 1 125 ? 13.766 -7.931 18.541 1.00 84.38 125 PHE A N 1
ATOM 984 C CA . PHE A 1 125 ? 14.511 -6.693 18.347 1.00 84.38 125 PHE A CA 1
ATOM 985 C C . PHE A 1 125 ? 15.969 -7.038 18.062 1.00 84.38 125 PHE A C 1
ATOM 987 O O . PHE A 1 125 ? 16.548 -7.855 18.787 1.00 84.38 125 PHE A O 1
ATOM 994 N N . ASP A 1 126 ? 16.554 -6.459 17.019 1.00 79.62 126 ASP A N 1
ATOM 995 C CA . ASP A 1 126 ? 17.991 -6.573 16.787 1.00 79.62 126 ASP A CA 1
ATOM 996 C C . ASP A 1 126 ? 18.799 -5.644 17.716 1.00 79.62 126 ASP A C 1
ATOM 998 O O . ASP A 1 126 ? 18.265 -5.010 18.630 1.00 79.62 126 ASP A O 1
ATOM 1002 N N . GLU A 1 127 ? 20.117 -5.590 17.516 1.00 79.31 127 GLU A N 1
ATOM 1003 C CA . GLU A 1 127 ? 21.013 -4.755 18.324 1.00 79.31 127 GLU A CA 1
ATOM 1004 C C . GLU A 1 127 ? 20.782 -3.243 18.166 1.00 79.31 127 GLU A C 1
ATOM 1006 O O . GLU A 1 127 ? 21.162 -2.483 19.058 1.00 79.31 127 GLU A O 1
ATOM 1011 N N . ASN A 1 128 ? 20.126 -2.816 17.083 1.00 75.31 128 ASN A N 1
ATOM 1012 C CA . ASN A 1 128 ? 19.745 -1.427 16.829 1.00 75.31 128 ASN A CA 1
ATOM 1013 C C . ASN A 1 128 ? 18.341 -1.105 17.364 1.00 75.31 128 ASN A C 1
ATOM 1015 O O . ASN A 1 128 ? 17.926 0.052 17.349 1.00 75.31 128 ASN A O 1
ATOM 1019 N N . GLY A 1 129 ? 17.622 -2.105 17.883 1.00 79.44 129 GLY A N 1
ATOM 1020 C CA . GLY A 1 129 ? 16.238 -1.958 18.322 1.00 79.44 129 GLY A CA 1
ATOM 1021 C C . GLY A 1 129 ? 15.226 -2.021 17.177 1.00 79.44 129 GLY A C 1
ATOM 1022 O O . GLY A 1 129 ? 14.058 -1.701 17.411 1.00 79.44 129 GLY A O 1
ATOM 1023 N N . ASP A 1 130 ? 15.640 -2.458 15.985 1.00 81.25 130 ASP A N 1
ATOM 1024 C CA . ASP A 1 130 ? 14.738 -2.690 14.861 1.00 81.25 130 ASP A CA 1
ATOM 1025 C C . ASP A 1 130 ? 13.967 -3.998 15.081 1.00 81.25 130 ASP A C 1
ATOM 1027 O O . ASP A 1 130 ? 14.498 -4.992 15.582 1.00 81.25 130 ASP A O 1
ATOM 1031 N N . VAL A 1 131 ? 12.684 -3.981 14.739 1.00 84.62 131 VAL A N 1
ATOM 1032 C CA . VAL A 1 131 ? 11.748 -5.094 14.856 1.00 84.62 131 VAL A CA 1
ATOM 1033 C C . VAL A 1 131 ? 11.808 -5.965 13.616 1.00 84.62 131 VAL A C 1
ATOM 1035 O O . VAL A 1 131 ? 11.597 -5.479 12.508 1.00 84.62 131 VAL A O 1
ATOM 1038 N N . HIS A 1 132 ? 11.989 -7.264 13.855 1.00 77.50 132 HIS A N 1
ATOM 1039 C CA . HIS A 1 132 ? 12.034 -8.310 12.838 1.00 77.50 132 HIS A CA 1
ATOM 1040 C C . HIS A 1 132 ? 11.104 -9.483 13.184 1.00 77.50 132 HIS A C 1
ATOM 1042 O O . HIS A 1 132 ? 10.892 -9.754 14.367 1.00 77.50 132 HIS A O 1
ATOM 1048 N N . SER A 1 133 ? 10.559 -10.241 12.218 1.00 71.06 133 SER A N 1
ATOM 1049 C CA . SER A 1 133 ? 9.799 -11.487 12.532 1.00 71.06 133 SER A CA 1
ATOM 1050 C C . SER A 1 133 ? 10.586 -12.449 13.421 1.00 71.06 133 SER A C 1
ATOM 1052 O O . SER A 1 133 ? 11.765 -12.710 13.180 1.00 71.06 133 SER A O 1
ATOM 1054 N N . SER A 1 134 ? 9.916 -13.112 14.376 1.00 57.03 134 SER A N 1
ATOM 1055 C CA . SER A 1 134 ? 10.512 -14.190 15.173 1.00 57.03 134 SER A CA 1
ATOM 1056 C C . SER A 1 134 ? 10.613 -15.466 14.337 1.00 57.03 134 SER A C 1
ATOM 1058 O O . SER A 1 134 ? 9.838 -16.413 14.422 1.00 57.03 134 SER A O 1
ATOM 1060 N N . GLY A 1 135 ? 11.597 -15.457 13.448 1.00 52.41 135 GLY A N 1
ATOM 1061 C CA . GLY A 1 135 ? 11.888 -16.549 12.545 1.00 52.41 135 GLY A CA 1
ATOM 1062 C C . GLY A 1 135 ? 13.300 -17.056 12.722 1.00 52.41 135 GLY A C 1
ATOM 1063 O O . GLY A 1 135 ? 13.473 -18.266 12.826 1.00 52.41 135 GLY A O 1
ATOM 1064 N N . GLY A 1 136 ? 14.321 -16.191 12.644 1.00 49.72 136 GLY A N 1
ATOM 1065 C CA . GLY A 1 136 ? 15.743 -16.579 12.490 1.00 49.72 136 GLY A CA 1
ATOM 1066 C C . GLY A 1 136 ? 16.043 -17.556 11.326 1.00 49.72 136 GLY A C 1
ATOM 1067 O O . GLY A 1 136 ? 17.192 -17.855 11.028 1.00 49.72 136 GLY A O 1
ATOM 1068 N N . THR A 1 137 ? 14.992 -18.064 10.678 1.00 49.19 137 THR A N 1
ATOM 1069 C CA . THR A 1 137 ? 14.897 -19.182 9.734 1.00 49.19 137 THR A CA 1
ATOM 1070 C C . THR A 1 137 ? 13.974 -18.835 8.558 1.00 49.19 137 THR A C 1
ATOM 1072 O O . THR A 1 137 ? 13.751 -19.669 7.685 1.00 49.19 137 THR A O 1
ATOM 1075 N N . GLY A 1 138 ? 13.484 -17.589 8.495 1.00 55.91 138 GLY A N 1
ATOM 1076 C CA . GLY A 1 138 ? 13.027 -16.963 7.257 1.00 55.91 138 GLY A CA 1
ATOM 1077 C C . GLY A 1 138 ? 11.536 -17.020 6.930 1.00 55.91 138 GLY A C 1
ATOM 1078 O O . GLY A 1 138 ? 11.144 -16.314 6.019 1.00 55.91 138 GLY A O 1
ATOM 1079 N N . ASN A 1 139 ? 10.686 -17.759 7.650 1.00 64.50 139 ASN A N 1
ATOM 1080 C CA . ASN A 1 139 ? 9.263 -17.875 7.292 1.00 64.50 139 ASN A CA 1
ATOM 1081 C C . ASN A 1 139 ? 8.342 -17.190 8.307 1.00 64.50 139 ASN A C 1
ATOM 1083 O O . ASN A 1 139 ? 8.389 -17.510 9.495 1.00 64.50 139 ASN A O 1
ATOM 1087 N N . TYR A 1 140 ? 7.439 -16.337 7.826 1.00 73.25 140 TYR A N 1
ATOM 1088 C CA . TYR A 1 140 ? 6.384 -15.720 8.632 1.00 73.25 140 TYR A CA 1
ATOM 1089 C C . TYR A 1 140 ? 5.015 -15.894 7.969 1.00 73.25 140 TYR A C 1
ATOM 1091 O O . TYR A 1 140 ? 4.927 -16.030 6.752 1.00 73.25 140 TYR A O 1
ATOM 1099 N N . SER A 1 141 ? 3.942 -15.907 8.761 1.00 81.62 141 SER A N 1
ATOM 1100 C CA . SER A 1 141 ? 2.565 -15.889 8.254 1.00 81.62 141 SER A CA 1
ATOM 1101 C C . SER A 1 141 ? 1.933 -14.553 8.599 1.00 81.62 141 SER A C 1
ATOM 1103 O O . SER A 1 141 ? 2.080 -14.097 9.730 1.00 81.62 141 SER A O 1
ATOM 1105 N N . ILE A 1 142 ? 1.226 -13.958 7.642 1.00 88.06 142 ILE A N 1
ATOM 1106 C CA . ILE A 1 142 ? 0.394 -12.779 7.893 1.00 88.06 142 ILE A CA 1
ATOM 1107 C C . ILE A 1 142 ? -0.928 -13.263 8.476 1.00 88.06 142 ILE A C 1
ATOM 1109 O O . ILE A 1 142 ? -1.654 -14.012 7.821 1.00 88.06 142 ILE A O 1
ATOM 1113 N N . ASP A 1 143 ? -1.241 -12.835 9.691 1.00 92.00 143 ASP A N 1
ATOM 1114 C CA . ASP A 1 143 ? -2.526 -13.101 10.336 1.00 92.00 143 ASP A CA 1
ATOM 1115 C C . ASP A 1 143 ? -3.522 -11.970 10.031 1.00 92.00 143 ASP A C 1
ATOM 1117 O O . ASP A 1 143 ? -4.709 -12.222 9.821 1.00 92.00 143 ASP A O 1
ATOM 1121 N N . ILE A 1 144 ? -3.027 -10.729 9.922 1.00 95.00 144 ILE A N 1
ATOM 1122 C CA . ILE A 1 144 ? -3.814 -9.532 9.597 1.00 95.00 144 ILE A CA 1
ATOM 1123 C C . ILE A 1 144 ? -3.100 -8.714 8.520 1.00 95.00 144 ILE A C 1
ATOM 1125 O O . ILE A 1 144 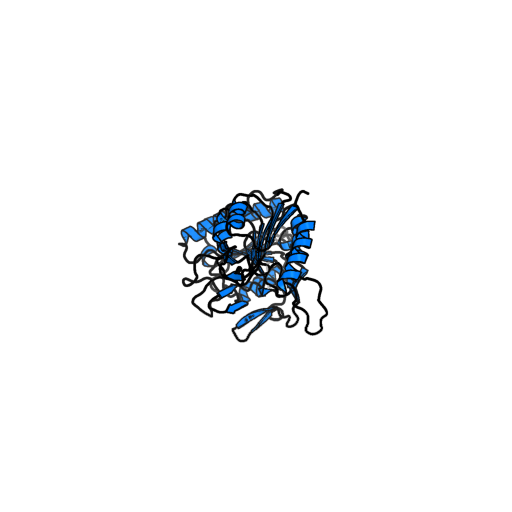? -1.927 -8.382 8.645 1.00 95.00 144 ILE A O 1
ATOM 1129 N N . CYS A 1 145 ? -3.824 -8.306 7.477 1.00 96.31 145 CYS A N 1
ATOM 1130 C CA . CYS A 1 145 ? -3.298 -7.352 6.503 1.00 96.31 145 CYS A CA 1
ATOM 1131 C C . CYS A 1 145 ? -3.276 -5.933 7.088 1.00 96.31 145 CYS A C 1
ATOM 1133 O O . CYS A 1 145 ? -4.327 -5.305 7.265 1.00 96.31 145 CYS A O 1
ATOM 1135 N N . ILE A 1 146 ? -2.083 -5.397 7.328 1.00 96.62 146 ILE A N 1
ATOM 1136 C CA . ILE A 1 146 ? -1.890 -4.030 7.810 1.00 96.62 146 ILE A CA 1
ATOM 1137 C C . ILE A 1 146 ? -1.650 -3.094 6.634 1.00 96.62 146 ILE A C 1
ATOM 1139 O O . ILE A 1 146 ? -0.736 -3.300 5.845 1.00 96.62 146 ILE A O 1
ATOM 1143 N N . SER A 1 147 ? -2.475 -2.054 6.518 1.00 97.50 147 SER A N 1
ATOM 1144 C CA . SER A 1 147 ? -2.331 -1.009 5.506 1.00 97.50 147 SER A CA 1
ATOM 1145 C C . SER A 1 147 ? -2.059 0.344 6.150 1.00 97.50 147 SER A C 1
ATOM 1147 O O . SER A 1 147 ? -2.737 0.739 7.100 1.00 97.50 147 SER A O 1
ATOM 1149 N N . LEU A 1 148 ? -1.102 1.085 5.601 1.00 96.62 148 LEU A N 1
ATOM 1150 C CA . LEU A 1 148 ? -0.685 2.385 6.109 1.00 96.62 148 LEU A CA 1
ATOM 1151 C C . LEU A 1 148 ? -1.264 3.530 5.264 1.00 96.62 148 LEU A C 1
ATOM 1153 O O . LEU A 1 148 ? -1.218 3.524 4.031 1.00 96.62 148 LEU A O 1
ATOM 1157 N N . LEU A 1 149 ? -1.774 4.562 5.938 1.00 96.25 149 LEU A N 1
ATOM 1158 C CA . LEU A 1 149 ? -2.173 5.844 5.356 1.00 96.25 149 LEU A CA 1
ATOM 1159 C C . LEU A 1 149 ? -1.521 6.976 6.146 1.00 96.25 149 LEU A C 1
ATOM 1161 O O . LEU A 1 149 ? -2.161 7.612 6.987 1.00 96.25 149 LEU A O 1
ATOM 1165 N N . TYR A 1 150 ? -0.245 7.231 5.858 1.00 93.19 150 TYR A N 1
ATOM 1166 C CA . TYR A 1 150 ? 0.577 8.211 6.569 1.00 93.19 150 TYR A CA 1
ATOM 1167 C C . TYR A 1 150 ? 0.884 9.440 5.693 1.00 93.19 150 TYR A C 1
ATOM 1169 O O . TYR A 1 150 ? 1.765 9.382 4.829 1.00 93.19 150 TYR A O 1
ATOM 1177 N N . PRO A 1 151 ? 0.156 10.563 5.857 1.00 90.69 151 PRO A N 1
ATOM 1178 C CA . PRO A 1 151 ? 0.508 11.825 5.213 1.00 90.69 151 PRO A CA 1
ATOM 1179 C C . PRO A 1 151 ? 1.914 12.286 5.603 1.00 90.69 151 PRO A C 1
ATOM 1181 O O . PRO A 1 151 ? 2.366 12.063 6.716 1.00 90.69 151 PRO A O 1
ATOM 1184 N N . THR A 1 152 ? 2.602 13.012 4.725 1.00 83.94 152 THR A N 1
ATOM 1185 C CA . THR A 1 152 ? 3.888 13.621 5.105 1.00 83.94 152 THR A CA 1
ATOM 1186 C C . THR A 1 152 ? 3.684 14.743 6.128 1.00 83.94 152 THR A C 1
ATOM 1188 O O . THR A 1 152 ? 2.772 15.568 5.998 1.00 83.94 152 THR A O 1
ATOM 1191 N N . HIS A 1 153 ? 4.572 14.821 7.118 1.00 75.38 153 HIS A N 1
ATOM 1192 C CA . HIS A 1 153 ? 4.625 15.872 8.136 1.00 75.38 153 HIS A CA 1
ATOM 1193 C C . HIS A 1 153 ? 4.803 17.283 7.560 1.00 75.38 153 HIS A C 1
ATOM 1195 O O . HIS A 1 153 ? 4.375 18.244 8.193 1.00 75.38 153 HIS A O 1
ATOM 1201 N N . GLU A 1 154 ? 5.385 17.412 6.364 1.00 76.00 154 GLU A N 1
ATOM 1202 C CA . GLU A 1 154 ? 5.628 18.698 5.700 1.00 76.00 154 GLU A CA 1
ATOM 1203 C C . GLU A 1 154 ? 4.343 19.382 5.217 1.00 76.00 154 GLU A C 1
ATOM 1205 O O . GLU A 1 154 ? 4.316 20.588 4.954 1.00 76.00 154 GLU A O 1
ATOM 1210 N N . CYS A 1 155 ? 3.257 18.620 5.074 1.00 84.12 155 CYS A N 1
ATOM 1211 C CA . CYS A 1 155 ? 1.960 19.190 4.754 1.00 84.12 155 CYS A CA 1
ATOM 1212 C C . CYS A 1 155 ? 1.391 19.922 5.973 1.00 84.12 155 CYS A C 1
ATOM 1214 O O . CYS A 1 155 ? 1.451 19.447 7.104 1.00 84.12 155 CYS A O 1
ATOM 1216 N N . SER A 1 156 ? 0.748 21.068 5.748 1.00 91.75 156 SER A N 1
ATOM 1217 C CA . SER A 1 156 ? -0.047 21.688 6.808 1.00 91.75 156 SER A CA 1
ATOM 1218 C C . SER A 1 156 ? -1.155 20.728 7.255 1.00 91.75 156 SER A C 1
ATOM 1220 O O . SER A 1 156 ? -1.682 19.960 6.447 1.00 91.75 156 SER A O 1
ATOM 1222 N N . PHE A 1 157 ? -1.553 20.787 8.527 1.00 93.75 157 PHE A N 1
ATOM 1223 C CA . PHE A 1 157 ? -2.628 19.933 9.041 1.00 93.75 157 PHE A CA 1
ATOM 1224 C C . PHE A 1 157 ? -3.912 19.972 8.179 1.00 93.75 157 PHE A C 1
ATOM 1226 O O . PHE A 1 157 ? -4.438 18.905 7.862 1.00 93.75 157 PHE A O 1
ATOM 1233 N N . PRO A 1 158 ? -4.389 21.135 7.679 1.00 96.25 158 PRO A N 1
ATOM 1234 C CA . PRO A 1 158 ? -5.514 21.166 6.741 1.00 96.25 158 PRO A CA 1
ATOM 1235 C C . PRO A 1 158 ? -5.280 20.360 5.455 1.00 96.25 158 PRO A C 1
ATOM 1237 O O . PRO A 1 158 ? -6.194 19.691 4.974 1.00 96.25 158 PRO A O 1
ATOM 1240 N N . LEU A 1 159 ? -4.064 20.393 4.899 1.00 94.31 159 LEU A N 1
ATOM 1241 C CA . LEU A 1 159 ? -3.726 19.624 3.704 1.00 94.31 159 LEU A CA 1
ATOM 1242 C C . LEU A 1 159 ? -3.667 18.120 4.001 1.00 94.31 159 LEU A C 1
ATOM 1244 O O . LEU A 1 159 ? -4.208 17.346 3.212 1.00 94.31 159 LEU A O 1
ATOM 1248 N N . LYS A 1 160 ? -3.107 17.714 5.148 1.00 95.06 160 LYS A N 1
ATOM 1249 C CA . LYS A 1 160 ? -3.110 16.311 5.603 1.00 95.06 160 LYS A CA 1
ATOM 1250 C C . LYS A 1 160 ? -4.536 15.768 5.736 1.00 95.06 160 LYS A C 1
ATOM 1252 O O . LYS A 1 160 ? -4.864 14.720 5.185 1.00 95.06 160 LYS A O 1
ATOM 1257 N N . VAL A 1 161 ? -5.429 16.541 6.362 1.00 97.56 161 VAL A N 1
ATOM 1258 C CA . VAL A 1 161 ? -6.863 16.215 6.462 1.00 97.56 161 VAL A CA 1
ATOM 1259 C C . VAL A 1 161 ? -7.478 16.025 5.075 1.00 97.56 161 VAL A C 1
ATOM 1261 O O . VAL A 1 161 ? -8.158 15.030 4.828 1.00 97.56 161 VAL A O 1
ATOM 1264 N N . MET A 1 162 ? -7.222 16.945 4.141 1.00 97.25 162 MET A N 1
ATOM 1265 C CA . MET A 1 162 ? -7.729 16.824 2.772 1.00 97.25 162 MET A CA 1
ATOM 1266 C C . MET A 1 162 ? -7.172 15.601 2.036 1.00 97.25 162 MET A C 1
ATOM 1268 O O . MET A 1 162 ? -7.908 14.980 1.270 1.00 97.25 162 MET A O 1
ATOM 1272 N N . GLN A 1 163 ? -5.902 15.257 2.241 1.00 95.38 163 GLN A N 1
ATOM 1273 C CA . GLN A 1 163 ? -5.270 14.072 1.661 1.00 95.38 163 GLN A CA 1
ATOM 1274 C C . GLN A 1 163 ? -5.938 12.787 2.160 1.00 95.38 163 GLN A C 1
ATOM 1276 O O . GLN A 1 163 ? -6.372 11.983 1.336 1.00 95.38 163 GLN A O 1
ATOM 1281 N N . ILE A 1 164 ? -6.125 12.640 3.475 1.00 97.62 164 ILE A N 1
ATOM 1282 C CA . ILE A 1 164 ? -6.819 11.488 4.075 1.00 97.62 164 ILE A CA 1
ATOM 1283 C C . ILE A 1 164 ? -8.260 11.389 3.554 1.00 97.62 164 ILE A C 1
ATOM 1285 O O . ILE A 1 164 ? -8.686 10.332 3.087 1.00 97.62 164 ILE A O 1
ATOM 1289 N N . VAL A 1 165 ? -9.006 12.500 3.558 1.00 97.75 165 VAL A N 1
ATOM 1290 C CA . VAL A 1 165 ? -10.386 12.547 3.040 1.00 97.75 165 VAL A CA 1
ATOM 1291 C C . VAL A 1 165 ? -10.443 12.124 1.569 1.00 97.75 165 VAL A C 1
ATOM 1293 O O . VAL A 1 165 ? -11.323 11.356 1.176 1.00 97.75 165 VAL A O 1
ATOM 1296 N N . ARG A 1 166 ? -9.503 12.598 0.742 1.00 95.38 166 ARG A N 1
ATOM 1297 C CA . ARG A 1 166 ? -9.417 12.228 -0.678 1.00 95.38 166 ARG A CA 1
ATOM 1298 C C . ARG A 1 166 ? -9.072 10.755 -0.871 1.00 95.38 166 ARG A C 1
ATOM 1300 O O . ARG A 1 166 ? -9.665 10.140 -1.753 1.00 95.38 166 ARG A O 1
ATOM 1307 N N . ALA A 1 167 ? -8.171 10.198 -0.062 1.00 96.56 167 ALA A N 1
ATOM 1308 C CA . ALA A 1 167 ? -7.826 8.780 -0.103 1.00 96.56 167 ALA A CA 1
ATOM 1309 C C . ALA A 1 167 ? -9.055 7.910 0.196 1.00 96.56 167 ALA A C 1
ATOM 1311 O O . ALA A 1 167 ? -9.460 7.126 -0.658 1.00 96.56 167 ALA A O 1
ATOM 1312 N N . PHE A 1 168 ? -9.747 8.140 1.317 1.00 97.88 168 PHE A N 1
ATOM 1313 C CA . PHE A 1 168 ? -10.971 7.395 1.639 1.00 97.88 168 PHE A CA 1
ATOM 1314 C C . PHE A 1 168 ? -12.070 7.573 0.592 1.00 97.88 168 PHE A C 1
ATOM 1316 O O . PHE A 1 168 ? -12.738 6.609 0.218 1.00 97.88 168 PHE A O 1
ATOM 1323 N N . TYR A 1 169 ? -12.241 8.780 0.047 1.00 95.50 169 TYR A N 1
ATOM 1324 C CA . TYR A 1 169 ? -13.190 9.000 -1.042 1.00 95.50 169 TYR A CA 1
ATOM 1325 C C . TYR A 1 169 ? -12.823 8.226 -2.313 1.00 95.50 169 TYR A C 1
ATOM 1327 O O . TYR A 1 169 ? -13.716 7.691 -2.970 1.00 95.50 169 TYR A O 1
ATOM 1335 N N . LYS A 1 170 ? -11.531 8.149 -2.656 1.00 94.38 170 LYS A N 1
ATOM 1336 C CA . LYS A 1 170 ? -11.025 7.327 -3.763 1.00 94.38 170 LYS A CA 1
ATOM 1337 C C . LYS A 1 170 ? -11.311 5.844 -3.515 1.00 94.38 170 LYS A C 1
ATOM 1339 O O . LYS A 1 170 ? -11.813 5.189 -4.417 1.00 94.38 170 LYS A O 1
ATOM 1344 N N . PHE A 1 171 ? -11.088 5.344 -2.301 1.00 95.44 171 PHE A N 1
ATOM 1345 C CA . PHE A 1 171 ? -11.343 3.942 -1.930 1.00 95.44 171 PHE A CA 1
ATOM 1346 C C . PHE A 1 171 ? -12.834 3.584 -1.843 1.00 95.44 171 PHE A C 1
ATOM 1348 O O . PHE A 1 171 ? -13.226 2.434 -2.027 1.00 95.44 171 PHE A O 1
ATOM 1355 N N . SER A 1 172 ? -13.688 4.577 -1.585 1.00 93.88 172 SER A N 1
ATOM 1356 C CA . SER A 1 172 ? -15.148 4.408 -1.549 1.00 93.88 172 SER A CA 1
ATOM 1357 C C . SER A 1 172 ? -15.777 4.346 -2.942 1.00 93.88 172 SER A C 1
ATOM 1359 O O . SER A 1 172 ? -16.960 4.039 -3.073 1.00 93.88 172 SER A O 1
ATOM 1361 N N . LYS A 1 173 ? -15.039 4.738 -3.984 1.00 86.31 173 LYS A N 1
ATOM 1362 C CA . LYS A 1 173 ? -15.560 4.866 -5.343 1.00 86.31 173 LYS A CA 1
ATOM 1363 C C . LYS A 1 173 ? -15.106 3.721 -6.219 1.00 86.31 173 LYS A C 1
ATOM 1365 O O . LYS A 1 173 ? -13.954 3.321 -6.134 1.00 86.31 173 LYS A O 1
ATOM 1370 N N . ASN A 1 174 ? -15.995 3.320 -7.132 1.00 66.19 174 ASN A N 1
ATOM 1371 C CA . ASN A 1 174 ? -15.723 2.342 -8.184 1.00 66.19 174 ASN A CA 1
ATOM 1372 C C . ASN A 1 174 ? -15.051 1.098 -7.578 1.00 66.19 174 ASN A C 1
ATOM 1374 O O . ASN A 1 174 ? -13.858 0.882 -7.763 1.00 66.19 174 ASN A O 1
ATOM 1378 N N . ARG A 1 175 ? -15.786 0.369 -6.734 1.00 76.12 175 ARG A N 1
ATOM 1379 C CA . ARG A 1 175 ? -15.231 -0.774 -6.001 1.00 76.12 175 ARG A CA 1
ATOM 1380 C C . ARG A 1 175 ? -15.216 -2.045 -6.857 1.00 76.12 175 ARG A C 1
ATOM 1382 O O . ARG A 1 175 ? -14.156 -2.648 -6.937 1.00 76.12 175 ARG A O 1
ATOM 1389 N N . ASP A 1 176 ? -16.266 -2.269 -7.651 1.00 65.31 176 ASP A N 1
ATOM 1390 C CA . ASP A 1 176 ? -16.273 -3.181 -8.802 1.00 65.31 176 ASP A CA 1
ATOM 1391 C C . ASP A 1 176 ? -15.584 -2.543 -10.019 1.00 65.31 176 ASP A C 1
ATOM 1393 O O . ASP A 1 176 ? -16.177 -1.712 -10.719 1.00 65.31 176 ASP A O 1
ATOM 1397 N N . ILE A 1 177 ? -14.327 -2.901 -10.291 1.00 65.31 177 ILE A N 1
ATOM 1398 C CA . ILE A 1 177 ? -13.642 -2.477 -11.519 1.00 65.31 177 ILE A CA 1
ATOM 1399 C C . ILE A 1 177 ? -13.065 -3.685 -12.250 1.00 65.31 177 ILE A C 1
ATOM 1401 O O . ILE A 1 177 ? -12.213 -4.409 -11.738 1.00 65.31 177 ILE A O 1
ATOM 1405 N N . PHE A 1 178 ? -13.490 -3.838 -13.502 1.00 64.56 178 PHE A N 1
ATOM 1406 C CA . PHE A 1 178 ? -12.784 -4.640 -14.489 1.00 64.56 178 PHE A CA 1
ATOM 1407 C C . PHE A 1 178 ? -11.637 -3.803 -15.040 1.00 64.56 178 PHE A C 1
ATOM 1409 O O . PHE A 1 178 ? -11.864 -2.741 -15.629 1.00 64.56 178 PHE A O 1
ATOM 1416 N N . TYR A 1 179 ? -10.412 -4.266 -14.832 1.00 71.94 179 TYR A N 1
ATOM 1417 C CA . TYR A 1 179 ? -9.246 -3.667 -15.464 1.00 71.94 179 TYR A CA 1
ATOM 1418 C C . TYR A 1 179 ? -8.838 -4.493 -16.686 1.00 71.94 179 TYR A C 1
ATOM 1420 O O . TYR A 1 179 ? -9.310 -5.617 -16.874 1.00 71.94 179 TYR A O 1
ATOM 1428 N N . SER A 1 180 ? -8.010 -3.915 -17.558 1.00 76.75 180 SER A N 1
ATOM 1429 C CA . SER A 1 180 ? -7.524 -4.626 -18.739 1.00 76.75 180 SER A CA 1
ATOM 1430 C C . SER A 1 180 ? -6.748 -5.892 -18.348 1.00 76.75 180 SER A C 1
ATOM 1432 O O . SER A 1 180 ? -6.333 -6.086 -17.206 1.00 76.75 180 SER A O 1
ATOM 1434 N N . GLY A 1 181 ? -6.501 -6.772 -19.313 1.00 84.25 181 GLY A N 1
ATOM 1435 C CA . GLY A 1 181 ? -5.563 -7.881 -19.136 1.00 84.25 181 GLY A CA 1
ATOM 1436 C C . GLY A 1 181 ? -4.141 -7.430 -18.774 1.00 84.25 181 GLY A C 1
ATOM 1437 O O . GLY A 1 181 ? -3.323 -8.252 -18.382 1.00 84.25 181 GLY A O 1
ATOM 1438 N N . ASP A 1 182 ? -3.834 -6.144 -18.938 1.00 93.50 182 ASP A N 1
ATOM 1439 C CA . ASP A 1 182 ? -2.478 -5.664 -19.160 1.00 93.50 182 ASP A CA 1
ATOM 1440 C C . ASP A 1 182 ? -1.731 -5.400 -17.853 1.00 93.50 182 ASP A C 1
ATOM 1442 O O . ASP A 1 182 ? -2.174 -4.651 -16.978 1.00 93.50 182 ASP A O 1
ATOM 1446 N N . ILE A 1 183 ? -0.555 -6.006 -17.750 1.00 94.44 183 ILE A N 1
ATOM 1447 C CA . ILE A 1 183 ? 0.362 -5.923 -16.618 1.00 94.44 183 ILE A CA 1
ATOM 1448 C C . ILE A 1 183 ? 1.686 -5.392 -17.155 1.00 94.44 183 ILE A C 1
ATOM 1450 O O . ILE A 1 183 ? 2.211 -5.951 -18.112 1.00 94.44 183 ILE A O 1
ATOM 1454 N N . LEU A 1 184 ? 2.251 -4.354 -16.544 1.00 94.94 184 LEU A N 1
ATOM 1455 C CA . LEU A 1 184 ? 3.597 -3.883 -16.870 1.00 94.94 184 LEU A CA 1
ATOM 1456 C C . LEU A 1 184 ? 4.572 -4.266 -15.757 1.00 94.94 184 LEU A C 1
ATOM 1458 O O . LEU A 1 184 ? 4.275 -4.046 -14.581 1.00 94.94 184 LEU A O 1
ATOM 1462 N N . ALA A 1 185 ? 5.737 -4.785 -16.137 1.00 93.56 185 ALA A N 1
ATOM 1463 C CA . ALA A 1 185 ? 6.855 -5.023 -15.234 1.00 93.56 185 ALA A CA 1
ATOM 1464 C C . ALA A 1 185 ? 8.161 -4.479 -15.830 1.00 93.56 185 ALA A C 1
ATOM 1466 O O . ALA A 1 185 ? 8.512 -4.808 -16.966 1.00 93.56 185 ALA A O 1
ATOM 1467 N N . PHE A 1 186 ? 8.871 -3.674 -15.044 1.00 92.31 186 PHE A N 1
ATOM 1468 C CA . PHE A 1 186 ? 10.247 -3.255 -15.300 1.00 92.31 186 PHE A CA 1
ATOM 1469 C C . PHE A 1 186 ? 11.169 -3.849 -14.246 1.00 92.31 186 PHE A C 1
ATOM 1471 O O . PHE A 1 186 ? 10.813 -3.845 -13.068 1.00 92.31 186 PHE A O 1
ATOM 1478 N N . ALA A 1 187 ? 12.326 -4.341 -14.673 1.00 87.44 187 ALA A N 1
ATOM 1479 C CA . ALA A 1 187 ? 13.341 -4.881 -13.781 1.00 87.44 187 ALA A CA 1
ATOM 1480 C C . ALA A 1 187 ? 14.742 -4.612 -14.329 1.00 87.44 187 ALA A C 1
ATOM 1482 O O . ALA A 1 187 ? 14.921 -4.629 -15.550 1.00 87.44 187 ALA A O 1
ATOM 1483 N N . ASP A 1 188 ? 15.699 -4.410 -13.430 1.00 85.12 188 ASP A N 1
ATOM 1484 C CA . ASP A 1 188 ? 17.119 -4.393 -13.764 1.00 85.12 188 ASP A CA 1
ATOM 1485 C C . ASP A 1 188 ? 17.655 -5.819 -14.003 1.00 85.12 188 ASP A C 1
ATOM 1487 O O . ASP A 1 188 ? 17.086 -6.808 -13.529 1.00 85.12 188 ASP A O 1
ATOM 1491 N N . SER A 1 189 ? 18.733 -5.937 -14.783 1.00 78.50 189 SER A N 1
ATOM 1492 C CA . SER A 1 189 ? 19.370 -7.223 -15.114 1.00 78.50 189 SER A CA 1
ATOM 1493 C C . SER A 1 189 ? 20.546 -7.619 -14.217 1.00 78.50 189 SER A C 1
ATOM 1495 O O . SER A 1 189 ? 21.229 -8.591 -14.537 1.00 78.50 189 SER A O 1
ATOM 1497 N N . GLU A 1 190 ? 20.816 -6.904 -13.114 1.00 73.75 190 GLU A N 1
ATOM 1498 C CA . GLU A 1 190 ? 22.020 -7.148 -12.305 1.00 73.75 190 GLU A CA 1
ATOM 1499 C C . GLU A 1 190 ? 22.160 -8.633 -11.906 1.00 73.75 190 GLU A C 1
ATOM 1501 O O . GLU A 1 190 ? 21.242 -9.234 -11.334 1.00 73.75 190 GLU A O 1
ATOM 1506 N N . ASP A 1 191 ? 23.344 -9.196 -12.190 1.00 51.38 191 ASP A N 1
ATOM 1507 C CA . ASP A 1 191 ? 23.707 -10.629 -12.215 1.00 51.38 191 ASP A CA 1
ATOM 1508 C C . ASP A 1 191 ? 23.847 -11.280 -10.817 1.00 51.38 191 ASP A C 1
ATOM 1510 O O . ASP A 1 191 ? 24.635 -12.200 -10.581 1.00 51.38 191 ASP A O 1
ATOM 1514 N N . SER A 1 192 ? 23.091 -10.796 -9.831 1.00 50.09 192 SER A N 1
ATOM 1515 C CA . SER A 1 192 ? 22.978 -11.449 -8.529 1.00 50.09 192 SER A CA 1
ATOM 1516 C C . SER A 1 192 ? 21.733 -12.346 -8.492 1.00 50.09 192 SER A C 1
ATOM 1518 O O . SER A 1 192 ? 21.023 -12.531 -9.476 1.00 50.09 192 SER A O 1
ATOM 1520 N N . THR A 1 193 ? 21.435 -12.951 -7.347 1.00 50.38 193 THR A N 1
ATOM 1521 C CA . THR A 1 193 ? 20.231 -13.759 -7.062 1.00 50.38 193 THR A CA 1
ATOM 1522 C C . THR A 1 193 ? 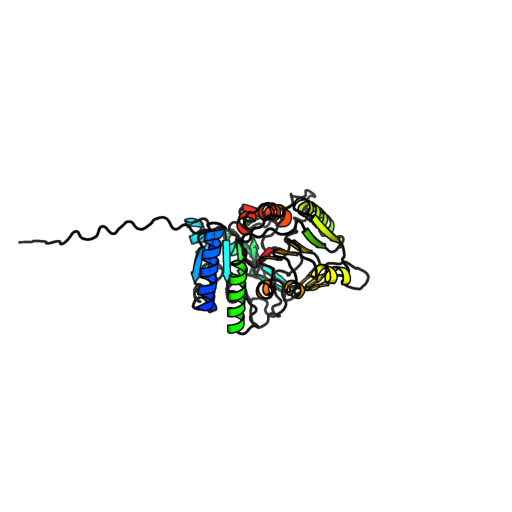18.871 -13.179 -7.539 1.00 50.38 193 THR A C 1
ATOM 1524 O O . THR A 1 193 ? 17.864 -13.888 -7.486 1.00 50.38 193 THR A O 1
ATOM 1527 N N . SER A 1 194 ? 18.846 -11.930 -8.017 1.00 53.25 194 SER A N 1
ATOM 1528 C CA . SER A 1 194 ? 17.791 -11.164 -8.695 1.00 53.25 194 SER A CA 1
ATOM 1529 C C . SER A 1 194 ? 17.367 -11.671 -10.084 1.00 53.25 194 SER A C 1
ATOM 1531 O O . SER A 1 194 ? 16.174 -11.626 -10.381 1.00 53.25 194 SER A O 1
ATOM 1533 N N . GLU A 1 195 ? 18.258 -12.179 -10.946 1.00 50.34 195 GLU A N 1
ATOM 1534 C CA . GLU A 1 195 ? 17.885 -12.494 -12.348 1.00 50.34 195 GLU A CA 1
ATOM 1535 C C . GLU A 1 195 ? 16.899 -13.684 -12.422 1.00 50.34 195 GLU A C 1
ATOM 1537 O O . GLU A 1 195 ? 15.904 -13.686 -13.15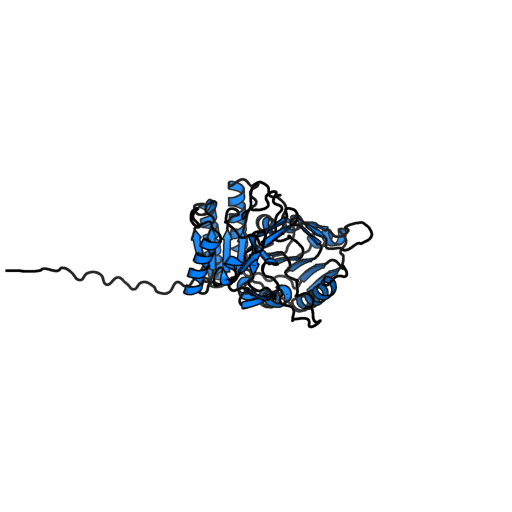8 1.00 50.34 195 GLU A O 1
ATOM 1542 N N . ARG A 1 196 ? 17.125 -14.709 -11.587 1.00 56.53 196 ARG A N 1
ATOM 1543 C CA . ARG A 1 196 ? 16.265 -15.902 -11.525 1.00 56.53 196 ARG A CA 1
ATOM 1544 C C . ARG A 1 196 ? 14.931 -15.628 -10.830 1.00 56.53 196 ARG A C 1
ATOM 1546 O O . ARG A 1 196 ? 13.898 -16.095 -11.310 1.00 56.53 196 ARG A O 1
ATOM 1553 N N . SER A 1 197 ? 14.940 -14.872 -9.731 1.00 60.91 197 SER A N 1
ATOM 1554 C CA . SER A 1 197 ? 13.711 -14.485 -9.028 1.00 60.91 197 SER A CA 1
ATOM 1555 C C . SER A 1 197 ? 12.842 -13.586 -9.911 1.00 60.91 197 SER A C 1
ATOM 1557 O O . SER A 1 197 ? 11.645 -13.836 -10.025 1.00 60.91 197 SER A O 1
ATOM 1559 N N . THR A 1 198 ? 13.441 -12.640 -10.639 1.00 65.69 198 THR A N 1
ATOM 1560 C CA . THR A 1 198 ? 12.745 -11.746 -11.577 1.00 65.69 198 THR A CA 1
ATOM 1561 C C . THR A 1 198 ? 12.111 -12.503 -12.743 1.00 65.69 198 THR A C 1
ATOM 1563 O O . THR A 1 198 ? 10.928 -12.297 -13.030 1.00 65.69 198 THR A O 1
ATOM 1566 N N . ARG A 1 199 ? 12.830 -13.436 -13.387 1.00 66.44 199 ARG A N 1
ATOM 1567 C CA . ARG A 1 199 ? 12.270 -14.251 -14.484 1.00 66.44 199 ARG A CA 1
ATOM 1568 C C . ARG A 1 199 ? 11.097 -15.120 -14.033 1.00 66.44 199 ARG A C 1
ATOM 1570 O O . ARG A 1 199 ? 10.076 -15.178 -14.715 1.00 66.44 199 ARG A O 1
ATOM 1577 N N . GLU A 1 200 ? 11.204 -15.780 -12.884 1.00 68.19 200 GLU A N 1
ATOM 1578 C CA . GLU A 1 200 ? 10.145 -16.664 -12.378 1.00 68.19 200 GLU A CA 1
ATOM 1579 C C . GLU A 1 200 ? 8.931 -15.883 -11.824 1.00 68.19 200 GLU A C 1
ATOM 1581 O O . GLU A 1 200 ? 7.779 -16.311 -11.977 1.00 68.19 200 GLU A O 1
ATOM 1586 N N . VAL A 1 201 ? 9.163 -14.688 -11.269 1.00 76.25 201 VAL A N 1
ATOM 1587 C CA . VAL A 1 201 ? 8.126 -13.696 -10.943 1.00 76.25 201 VAL A CA 1
ATOM 1588 C C . VAL A 1 201 ? 7.388 -13.252 -12.206 1.00 76.25 201 VAL A C 1
ATOM 1590 O O . VAL A 1 201 ? 6.156 -13.284 -12.236 1.00 76.25 201 VAL A O 1
ATOM 1593 N N . CYS A 1 202 ? 8.112 -12.935 -13.280 1.00 77.44 202 CYS A N 1
ATOM 1594 C CA . CYS A 1 202 ? 7.513 -12.584 -14.566 1.00 77.44 202 CYS A CA 1
ATOM 1595 C C . CYS A 1 202 ? 6.707 -13.750 -15.157 1.00 77.44 202 CYS A C 1
ATOM 1597 O O . CYS A 1 202 ? 5.581 -13.551 -15.610 1.00 77.44 202 CYS A O 1
ATOM 1599 N N . GLU A 1 203 ? 7.203 -14.987 -15.082 1.00 80.44 203 GLU A N 1
ATOM 1600 C CA . GLU A 1 203 ? 6.440 -16.172 -15.503 1.00 80.44 203 GLU A CA 1
ATOM 1601 C C . GLU A 1 203 ? 5.173 -16.395 -14.663 1.00 80.44 203 GLU A C 1
ATOM 1603 O O . GLU A 1 203 ? 4.151 -16.858 -15.177 1.00 80.44 203 GLU A O 1
ATOM 1608 N N . SER A 1 204 ? 5.195 -16.029 -13.380 1.00 83.50 204 SER A N 1
ATOM 1609 C CA . SER A 1 204 ? 3.999 -16.044 -12.533 1.00 83.50 204 SER A CA 1
ATOM 1610 C C . SER A 1 204 ? 3.003 -14.966 -12.967 1.00 83.50 204 SER A C 1
ATOM 1612 O O . SER A 1 204 ? 1.833 -15.278 -13.183 1.00 83.50 204 SER A O 1
ATOM 1614 N N . MET A 1 205 ? 3.460 -13.732 -13.206 1.00 87.81 205 MET A N 1
ATOM 1615 C CA . MET A 1 205 ? 2.617 -12.615 -13.662 1.00 87.81 205 MET A CA 1
ATOM 1616 C C . MET A 1 205 ? 2.016 -12.854 -15.054 1.00 87.81 205 MET A C 1
ATOM 1618 O O . MET A 1 205 ? 0.850 -12.537 -15.289 1.00 87.81 205 MET A O 1
ATOM 1622 N N . LYS A 1 206 ? 2.756 -13.499 -15.961 1.00 89.00 206 LYS A N 1
ATOM 1623 C CA . LYS A 1 206 ? 2.297 -13.875 -17.309 1.00 89.00 206 LYS A CA 1
ATOM 1624 C C . LYS A 1 206 ? 1.097 -14.826 -17.297 1.00 89.00 206 LYS A C 1
ATOM 1626 O O . LYS A 1 206 ? 0.311 -14.851 -18.239 1.00 89.00 206 LYS A O 1
ATOM 1631 N N . LYS A 1 207 ? 0.924 -15.618 -16.233 1.00 88.31 207 LYS A N 1
ATOM 1632 C CA . LYS A 1 207 ? -0.251 -16.493 -16.067 1.00 88.31 207 LYS A CA 1
ATOM 1633 C C . LYS A 1 207 ? -1.503 -15.716 -15.655 1.00 88.31 207 LYS A C 1
ATOM 1635 O O . LYS A 1 207 ? -2.610 -16.236 -15.830 1.00 88.31 207 LYS A O 1
ATOM 1640 N N . LEU A 1 208 ? -1.338 -14.506 -15.120 1.00 89.12 208 LEU A N 1
ATOM 1641 C CA . LEU A 1 208 ? -2.420 -13.670 -14.599 1.00 89.12 208 LEU A CA 1
ATOM 1642 C C . LEU A 1 208 ? -3.058 -12.814 -15.700 1.00 89.12 208 LEU A C 1
ATOM 1644 O O . LEU A 1 208 ? -4.279 -12.698 -15.732 1.00 89.12 208 LEU A O 1
ATOM 1648 N N . GLY A 1 209 ? -2.258 -12.293 -16.637 1.00 89.81 209 GLY A N 1
ATOM 1649 C CA . GLY A 1 209 ? -2.719 -11.422 -17.722 1.00 89.81 209 GLY A CA 1
ATOM 1650 C C . GLY A 1 209 ? -1.686 -11.215 -18.838 1.00 89.81 209 GLY A C 1
ATOM 1651 O O . GLY A 1 209 ? -0.696 -11.941 -18.931 1.00 89.81 209 GLY A O 1
ATOM 1652 N N . ASN A 1 210 ? -1.914 -10.211 -19.686 1.00 93.25 210 ASN A N 1
ATOM 1653 C CA . ASN A 1 210 ? -1.002 -9.787 -20.747 1.00 93.25 210 ASN A CA 1
ATOM 1654 C C . ASN A 1 210 ? 0.193 -9.045 -20.137 1.00 93.25 210 ASN A C 1
ATOM 1656 O O . ASN A 1 210 ? 0.121 -7.849 -19.852 1.00 93.25 210 ASN A O 1
ATOM 1660 N N . LEU A 1 211 ? 1.294 -9.763 -19.922 1.00 93.56 211 LEU A N 1
ATOM 1661 C CA . LEU A 1 211 ? 2.514 -9.188 -19.366 1.00 93.56 211 LEU A CA 1
ATOM 1662 C C . LEU A 1 211 ? 3.339 -8.455 -20.435 1.00 93.56 211 LEU A C 1
ATOM 1664 O O . LEU A 1 211 ? 3.868 -9.069 -21.362 1.00 93.56 211 LEU A O 1
ATOM 1668 N N . TYR A 1 212 ? 3.512 -7.154 -20.235 1.00 94.12 212 TYR A N 1
ATOM 1669 C CA . TYR A 1 212 ? 4.499 -6.298 -20.879 1.00 94.12 212 TYR A CA 1
ATOM 1670 C C . TYR A 1 212 ? 5.715 -6.223 -19.956 1.00 94.12 212 TYR A C 1
ATOM 1672 O O . TYR A 1 212 ? 5.752 -5.431 -19.017 1.00 94.12 212 TYR A O 1
ATOM 1680 N N . TYR A 1 213 ? 6.687 -7.101 -20.182 1.00 91.44 213 TYR A N 1
ATOM 1681 C CA . TYR A 1 213 ? 7.929 -7.122 -19.416 1.00 91.44 213 TYR A CA 1
ATOM 1682 C C . TYR A 1 213 ? 9.055 -6.476 -20.217 1.00 91.44 213 TYR A C 1
ATOM 1684 O O . TYR A 1 213 ? 9.216 -6.765 -21.407 1.00 91.44 213 TYR A O 1
ATOM 1692 N N . LYS A 1 214 ? 9.825 -5.614 -19.559 1.00 90.06 214 LYS A N 1
ATOM 1693 C CA . LYS A 1 214 ? 11.038 -5.026 -20.115 1.00 90.06 214 LYS A CA 1
ATOM 1694 C C . LYS A 1 214 ? 12.131 -5.051 -19.049 1.00 90.06 214 LYS A C 1
ATOM 1696 O O . LYS A 1 214 ? 12.000 -4.408 -18.012 1.00 90.06 214 LYS A O 1
ATOM 1701 N N . GLU A 1 215 ? 13.168 -5.819 -19.341 1.00 88.44 215 GLU A N 1
ATOM 1702 C CA . GLU A 1 215 ? 14.449 -5.798 -18.640 1.00 88.44 215 GLU A CA 1
ATOM 1703 C C . GLU A 1 215 ? 15.258 -4.591 -19.137 1.00 88.44 215 GLU A C 1
ATOM 1705 O O . GLU A 1 215 ? 15.199 -4.284 -20.336 1.00 88.44 215 GLU A O 1
ATOM 1710 N N . ASP A 1 216 ? 15.918 -3.885 -18.218 1.00 88.00 216 ASP A N 1
ATOM 1711 C CA . ASP A 1 216 ? 16.718 -2.676 -18.464 1.00 88.00 216 ASP A CA 1
ATOM 1712 C C . ASP A 1 216 ? 16.050 -1.655 -19.411 1.00 88.00 216 ASP A C 1
ATOM 1714 O O . ASP A 1 216 ? 16.561 -1.346 -20.495 1.00 88.00 216 ASP A O 1
ATOM 1718 N N . PRO A 1 217 ? 14.847 -1.144 -19.077 1.00 90.75 217 PRO A N 1
ATOM 1719 C CA . PRO A 1 217 ? 14.212 -0.108 -19.867 1.00 90.75 217 PRO A CA 1
ATOM 1720 C C . PRO A 1 217 ? 15.025 1.187 -19.828 1.00 90.75 217 PRO A C 1
ATOM 1722 O O . PRO A 1 217 ? 15.414 1.682 -18.772 1.00 90.75 217 PRO A O 1
ATOM 1725 N N . THR A 1 218 ? 15.139 1.821 -20.987 1.00 91.75 218 THR A N 1
ATOM 1726 C CA 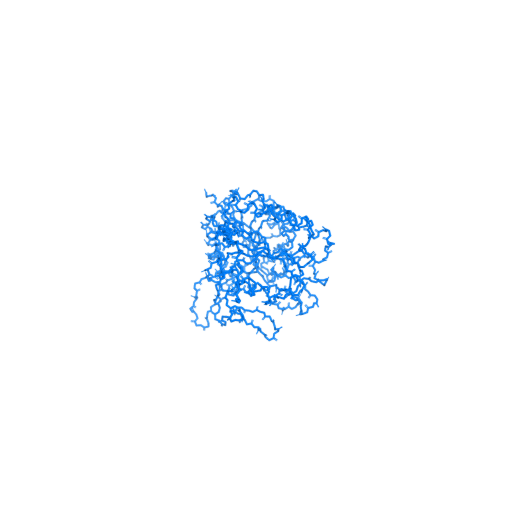. THR A 1 218 ? 15.648 3.191 -21.097 1.00 91.75 218 THR A CA 1
ATOM 1727 C C . THR A 1 218 ? 14.671 4.208 -20.487 1.00 91.75 218 THR A C 1
ATOM 1729 O O . THR A 1 218 ? 13.466 3.973 -20.361 1.00 91.75 218 THR A O 1
ATOM 1732 N N . ASN A 1 219 ? 15.146 5.423 -20.219 1.00 90.81 219 ASN A N 1
ATOM 1733 C CA . ASN A 1 219 ? 14.369 6.519 -19.647 1.00 90.81 219 ASN A CA 1
ATOM 1734 C C . ASN A 1 219 ? 13.225 6.886 -20.592 1.00 90.81 219 ASN A C 1
ATOM 1736 O O . ASN A 1 219 ? 12.136 7.256 -20.157 1.00 90.81 219 ASN A O 1
ATOM 1740 N N . PHE A 1 220 ? 13.454 6.751 -21.899 1.00 92.81 220 PHE A N 1
ATOM 1741 C CA . PHE A 1 220 ? 12.419 6.926 -22.904 1.00 92.81 220 PHE A CA 1
ATOM 1742 C C . PHE A 1 220 ? 11.311 5.875 -22.770 1.00 92.81 220 PHE A C 1
ATOM 1744 O O . PHE A 1 220 ? 10.136 6.235 -22.778 1.00 92.81 220 PHE A O 1
ATOM 1751 N N . GLU A 1 221 ? 11.653 4.598 -22.598 1.00 94.69 221 GLU A N 1
ATOM 1752 C CA . GLU A 1 221 ? 10.671 3.522 -22.407 1.00 94.69 221 GLU A CA 1
ATOM 1753 C C . GLU A 1 221 ? 9.890 3.690 -21.100 1.00 94.69 221 GLU A C 1
ATOM 1755 O O . GLU A 1 221 ? 8.662 3.550 -21.102 1.00 94.69 221 GLU A O 1
ATOM 1760 N N . VAL A 1 222 ? 10.572 4.091 -20.021 1.00 95.62 222 VAL A N 1
ATOM 1761 C CA . VAL A 1 222 ? 9.929 4.452 -18.752 1.00 95.62 222 VAL A CA 1
ATOM 1762 C C . VAL A 1 222 ? 8.956 5.612 -18.941 1.00 95.62 222 VAL A C 1
ATOM 1764 O O . VAL A 1 222 ? 7.821 5.534 -18.492 1.00 95.62 22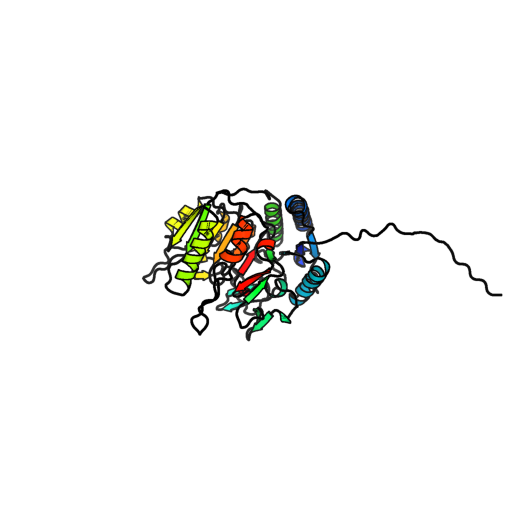2 VAL A O 1
ATOM 1767 N N . LEU A 1 223 ? 9.349 6.688 -19.625 1.00 95.44 223 LEU A N 1
ATOM 1768 C CA . LEU A 1 223 ? 8.474 7.844 -19.845 1.00 95.44 223 LEU A CA 1
ATOM 1769 C C . LEU A 1 223 ? 7.286 7.518 -20.759 1.00 95.44 223 LEU A C 1
ATOM 1771 O O . LEU A 1 223 ? 6.176 8.003 -20.526 1.00 95.44 223 LEU A O 1
ATOM 1775 N N . MET A 1 224 ? 7.499 6.692 -21.784 1.00 95.69 224 MET A N 1
ATOM 1776 C CA . MET A 1 224 ? 6.447 6.265 -22.705 1.00 95.69 224 MET A CA 1
ATOM 1777 C C . MET A 1 224 ? 5.377 5.431 -21.998 1.00 95.69 224 MET A C 1
ATOM 1779 O O . MET A 1 224 ? 4.182 5.632 -22.250 1.00 95.69 224 MET A O 1
ATOM 1783 N N . SER A 1 225 ? 5.769 4.545 -21.078 1.00 95.69 225 SER A N 1
ATOM 1784 C CA . SER A 1 225 ? 4.823 3.691 -20.353 1.00 95.69 225 SER A CA 1
ATOM 1785 C C . SER A 1 225 ? 3.848 4.489 -19.476 1.00 95.69 225 SER A C 1
ATOM 1787 O O . SER A 1 225 ? 2.712 4.049 -19.293 1.00 95.69 225 SER A 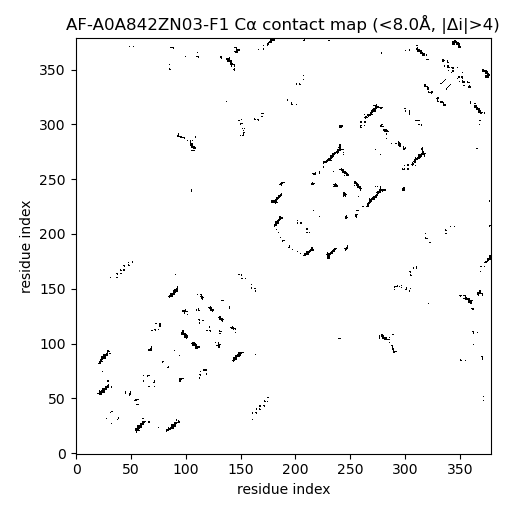O 1
ATOM 1789 N N . LEU A 1 226 ? 4.231 5.684 -18.997 1.00 95.69 226 LEU A N 1
ATOM 1790 C CA . LEU A 1 226 ? 3.398 6.533 -18.129 1.00 95.69 226 LEU A CA 1
ATOM 1791 C C . LEU A 1 226 ? 2.102 7.005 -18.806 1.00 95.69 226 LEU A C 1
ATOM 1793 O O . LEU A 1 226 ? 1.152 7.405 -18.132 1.00 95.69 226 LEU A O 1
ATOM 1797 N N . SER A 1 227 ? 2.059 6.984 -20.141 1.00 92.06 227 SER A N 1
ATOM 1798 C CA . SER A 1 227 ? 0.885 7.380 -20.926 1.00 92.06 227 SER A CA 1
ATOM 1799 C C . SER A 1 227 ? -0.166 6.268 -21.073 1.00 92.06 227 SER A C 1
ATOM 1801 O O . SER A 1 227 ? -1.341 6.559 -21.344 1.00 92.06 227 SER A O 1
ATOM 1803 N N . ASN A 1 228 ? 0.235 5.016 -20.833 1.00 92.06 228 ASN A N 1
ATOM 1804 C CA . ASN A 1 228 ? -0.598 3.826 -20.971 1.00 92.06 228 ASN A CA 1
ATOM 1805 C C . ASN A 1 228 ? -1.403 3.541 -19.692 1.00 92.06 228 ASN A C 1
ATOM 1807 O O . ASN A 1 228 ? -1.186 4.137 -18.637 1.00 92.06 228 ASN A O 1
ATOM 1811 N N . SER A 1 229 ? -2.396 2.657 -19.806 1.00 92.12 229 SER A N 1
ATOM 1812 C CA . SER A 1 229 ? -3.186 2.174 -18.666 1.00 92.12 229 SER A CA 1
ATOM 1813 C C . SER A 1 229 ? -2.912 0.694 -18.468 1.00 92.12 229 SER A C 1
ATOM 1815 O O . SER A 1 229 ? -2.928 -0.057 -19.438 1.00 92.12 229 SER A O 1
ATOM 1817 N N . TYR A 1 230 ? -2.686 0.299 -17.222 1.00 93.44 230 TYR A N 1
ATOM 1818 C CA . TYR A 1 230 ? -2.416 -1.082 -16.839 1.00 93.44 230 TYR A CA 1
ATOM 1819 C C . TYR A 1 230 ? -3.241 -1.424 -15.602 1.00 93.44 230 TYR A C 1
ATOM 1821 O O . TYR A 1 230 ? -3.646 -0.539 -14.844 1.00 93.44 230 TYR A O 1
ATOM 1829 N N . SER A 1 231 ? -3.463 -2.709 -15.378 1.00 93.06 231 SER A N 1
ATOM 1830 C CA . SER A 1 231 ? -4.096 -3.234 -14.165 1.00 93.06 231 SER A CA 1
ATOM 1831 C C . SER A 1 231 ? -3.104 -3.329 -13.021 1.00 93.06 231 SER A C 1
ATOM 1833 O O . SER A 1 231 ? -3.441 -3.058 -11.871 1.00 93.06 231 SER A O 1
ATOM 1835 N N . ILE A 1 232 ? -1.866 -3.681 -13.362 1.00 94.69 232 ILE A N 1
ATOM 1836 C CA . ILE A 1 232 ? -0.743 -3.801 -12.444 1.00 94.69 232 ILE A CA 1
ATOM 1837 C C . ILE A 1 232 ? 0.457 -3.110 -13.086 1.00 94.69 232 ILE A C 1
ATOM 1839 O O . ILE A 1 232 ? 0.728 -3.307 -14.271 1.00 94.69 232 ILE A O 1
ATOM 1843 N N . TYR A 1 233 ? 1.175 -2.317 -12.297 1.00 95.88 233 TYR A N 1
ATOM 1844 C CA . TYR A 1 233 ? 2.433 -1.694 -12.695 1.00 95.88 233 TYR A CA 1
ATOM 1845 C C . TYR A 1 233 ? 3.469 -2.044 -11.635 1.00 95.88 233 TYR A C 1
ATOM 1847 O O . TYR A 1 233 ? 3.312 -1.665 -10.475 1.00 95.88 233 TYR A O 1
ATOM 1855 N N . TYR A 1 234 ? 4.500 -2.775 -12.039 1.00 94.38 234 TYR A N 1
ATOM 1856 C CA . TYR A 1 234 ? 5.565 -3.241 -11.168 1.00 94.38 234 TYR A CA 1
ATOM 1857 C C . TYR A 1 234 ? 6.920 -2.698 -11.624 1.00 94.38 234 TYR A C 1
ATOM 1859 O O . TYR A 1 234 ? 7.241 -2.744 -12.811 1.00 94.38 234 TYR A O 1
ATOM 1867 N N . VAL A 1 235 ? 7.700 -2.176 -10.681 1.00 93.06 235 VAL A N 1
ATOM 1868 C CA . VAL A 1 235 ? 9.099 -1.785 -10.889 1.00 93.06 235 VAL A CA 1
ATOM 1869 C C . VAL A 1 235 ? 9.988 -2.515 -9.896 1.00 93.06 235 VAL A C 1
ATOM 1871 O O . VAL A 1 235 ? 9.626 -2.629 -8.725 1.00 93.06 235 VAL A O 1
ATOM 1874 N N . PHE A 1 236 ? 11.132 -3.004 -10.354 1.00 88.94 236 PHE A N 1
ATOM 1875 C CA . PHE A 1 236 ? 12.115 -3.701 -9.538 1.00 88.94 236 PHE A CA 1
ATOM 1876 C C . PHE A 1 236 ? 13.527 -3.221 -9.855 1.00 88.94 236 PHE A C 1
ATOM 1878 O O . PHE A 1 236 ? 13.848 -3.024 -11.024 1.00 88.94 236 PHE A O 1
ATOM 1885 N N . GLY A 1 237 ? 14.336 -3.046 -8.817 1.00 85.38 237 GLY A N 1
ATOM 1886 C CA . GLY A 1 237 ? 15.767 -2.791 -8.938 1.00 85.38 237 GLY A CA 1
ATOM 1887 C C . GLY A 1 237 ? 16.307 -1.967 -7.777 1.00 85.38 237 GLY A C 1
ATOM 1888 O O . GLY A 1 237 ? 15.635 -1.775 -6.751 1.00 85.38 237 GLY A O 1
ATOM 1889 N N . HIS A 1 238 ? 17.520 -1.443 -7.924 1.00 84.44 238 HIS A N 1
ATOM 1890 C CA . HIS A 1 238 ? 18.157 -0.614 -6.896 1.00 84.44 238 HIS A CA 1
ATOM 1891 C C . HIS A 1 238 ? 17.337 0.616 -6.558 1.00 84.44 238 HIS A C 1
ATOM 1893 O O . HIS A 1 238 ? 16.998 1.424 -7.418 1.00 84.44 238 HIS A O 1
ATOM 1899 N N . SER A 1 239 ? 17.027 0.797 -5.281 1.00 85.88 239 SER A N 1
ATOM 1900 C CA . SER A 1 239 ? 16.027 1.780 -4.897 1.00 85.88 239 SER A CA 1
ATOM 1901 C C . SER A 1 239 ? 16.396 2.596 -3.673 1.00 85.88 239 SER A C 1
ATOM 1903 O O . SER A 1 239 ? 17.305 2.289 -2.906 1.00 85.88 239 SER A O 1
ATOM 1905 N N . ASN A 1 240 ? 15.659 3.689 -3.534 1.00 84.88 240 ASN A N 1
ATOM 1906 C CA . ASN A 1 240 ? 15.509 4.448 -2.308 1.00 84.88 240 ASN A CA 1
ATOM 1907 C C . ASN A 1 240 ? 14.036 4.901 -2.211 1.00 84.88 240 ASN A C 1
ATOM 1909 O O . ASN A 1 240 ? 13.264 4.670 -3.149 1.00 84.88 240 ASN A O 1
ATOM 1913 N N . PRO A 1 241 ? 13.631 5.617 -1.148 1.00 86.94 241 PRO A N 1
ATOM 1914 C CA . PRO A 1 241 ? 12.254 6.072 -0.995 1.00 86.94 241 PRO A CA 1
ATOM 1915 C C . PRO A 1 241 ? 11.693 6.816 -2.216 1.00 86.94 241 PRO A C 1
ATOM 1917 O O . PRO A 1 241 ? 10.505 6.714 -2.508 1.00 86.94 241 PRO A O 1
ATOM 1920 N N . SER A 1 242 ? 12.513 7.559 -2.966 1.00 88.06 242 SER A N 1
ATOM 1921 C CA . SER A 1 242 ? 12.040 8.436 -4.047 1.00 88.06 242 SER A CA 1
ATOM 1922 C C . SER A 1 242 ? 12.091 7.872 -5.458 1.00 88.06 242 SER A C 1
ATOM 1924 O O . SER A 1 242 ? 11.476 8.472 -6.350 1.00 88.06 242 SER A O 1
ATOM 1926 N N . LEU A 1 243 ? 12.869 6.818 -5.694 1.00 90.38 243 LEU A N 1
ATOM 1927 C CA . LEU A 1 243 ? 13.094 6.282 -7.029 1.00 90.38 243 LEU A CA 1
ATOM 1928 C C . LEU A 1 243 ? 13.582 4.840 -6.988 1.00 90.38 243 LEU A C 1
ATOM 1930 O O . LEU A 1 243 ? 14.177 4.401 -6.006 1.00 90.38 243 LEU A O 1
ATOM 1934 N N . THR A 1 244 ? 13.373 4.164 -8.106 1.00 91.12 244 THR A N 1
ATOM 1935 C CA . THR A 1 244 ? 13.914 2.848 -8.427 1.00 91.12 244 THR A CA 1
ATOM 1936 C C . THR A 1 244 ? 14.695 2.982 -9.723 1.00 91.12 244 THR A C 1
ATOM 1938 O O . THR A 1 244 ? 14.175 3.491 -10.718 1.00 91.12 244 THR A O 1
ATOM 1941 N N . ASP A 1 245 ? 15.951 2.573 -9.684 1.00 90.50 245 ASP A N 1
ATOM 1942 C CA . ASP A 1 245 ? 16.761 2.314 -10.858 1.00 90.50 245 ASP A CA 1
ATOM 1943 C C . ASP A 1 245 ? 16.359 0.942 -11.387 1.00 90.50 245 ASP A C 1
ATOM 1945 O O . ASP A 1 245 ? 16.586 -0.070 -10.733 1.00 90.50 245 ASP A O 1
ATOM 1949 N N . VAL A 1 246 ? 15.644 0.933 -12.506 1.00 89.19 246 VAL A N 1
ATOM 1950 C CA . VAL A 1 246 ? 15.136 -0.290 -13.135 1.00 89.19 246 VAL A CA 1
ATOM 1951 C C . VAL A 1 246 ? 16.045 -0.757 -14.269 1.00 89.19 246 VAL A C 1
ATOM 1953 O O . VAL A 1 246 ? 15.649 -1.644 -15.010 1.00 89.19 246 VAL A O 1
ATOM 1956 N N . SER A 1 247 ? 17.221 -0.149 -14.446 1.00 88.06 247 SER A N 1
ATOM 1957 C CA . SER A 1 247 ? 18.183 -0.515 -15.484 1.00 88.06 247 SER A CA 1
ATOM 1958 C C . SER A 1 247 ? 19.567 -0.679 -14.888 1.00 88.06 247 SER A C 1
ATOM 1960 O O . SER A 1 247 ? 20.064 0.212 -14.203 1.00 88.06 247 SER A O 1
ATOM 1962 N N . TYR A 1 248 ? 20.217 -1.789 -15.208 1.00 78.44 248 TYR A N 1
ATOM 1963 C CA . TYR A 1 248 ? 21.605 -2.016 -14.851 1.00 78.44 248 TYR A CA 1
ATOM 1964 C C . TYR A 1 248 ? 22.536 -1.560 -15.982 1.00 78.44 248 TYR A C 1
ATOM 1966 O O . TYR A 1 248 ? 22.398 -1.995 -17.121 1.00 78.44 248 TYR A O 1
ATOM 1974 N N . ASP A 1 249 ? 23.496 -0.684 -15.676 1.00 67.25 249 ASP A N 1
ATOM 1975 C CA . ASP A 1 249 ? 24.617 -0.370 -16.571 1.00 67.25 249 ASP A CA 1
ATOM 1976 C C . ASP A 1 249 ? 25.909 -0.199 -15.753 1.00 67.25 249 ASP A C 1
ATOM 1978 O O . ASP A 1 249 ? 26.082 0.779 -15.017 1.00 67.25 249 ASP A O 1
ATOM 1982 N N . GLU A 1 250 ? 26.833 -1.157 -15.887 1.00 58.53 250 GLU A N 1
ATOM 1983 C CA . GLU A 1 250 ? 28.150 -1.136 -15.231 1.00 58.53 250 GLU A CA 1
ATOM 1984 C C . GLU A 1 250 ? 29.049 0.018 -15.710 1.00 58.53 250 GLU A C 1
ATOM 1986 O O . GLU A 1 250 ? 30.022 0.368 -15.035 1.00 58.53 250 GLU A O 1
ATOM 1991 N N . VAL A 1 251 ? 28.768 0.609 -16.879 1.00 57.88 251 VAL A N 1
ATOM 1992 C CA . VAL A 1 251 ? 29.737 1.418 -17.639 1.00 57.88 251 VAL A CA 1
ATOM 1993 C C . VAL A 1 251 ? 29.433 2.924 -17.625 1.00 57.88 251 VAL A C 1
ATOM 1995 O O . VAL A 1 251 ? 30.171 3.685 -18.240 1.00 57.88 251 VAL A O 1
ATOM 1998 N N . GLN A 1 252 ? 28.502 3.386 -16.782 1.00 50.78 252 GLN A N 1
ATOM 1999 C CA . GLN A 1 252 ? 28.100 4.796 -16.592 1.00 50.78 252 GLN A CA 1
ATOM 2000 C C . GLN A 1 252 ? 27.020 5.284 -17.570 1.00 50.78 252 GLN A C 1
ATOM 2002 O O . GLN A 1 252 ? 27.319 5.977 -18.532 1.00 50.78 252 GLN A O 1
ATOM 2007 N N . GLU A 1 253 ? 25.754 5.057 -17.230 1.00 56.12 253 GLU A N 1
ATOM 2008 C CA . GLU A 1 253 ? 24.721 6.076 -16.991 1.00 56.12 253 GLU A CA 1
ATOM 2009 C C . GLU A 1 253 ? 23.448 5.346 -16.530 1.00 56.12 253 GLU A C 1
ATOM 2011 O O . GLU A 1 253 ? 23.082 4.313 -17.074 1.00 56.12 253 GLU A O 1
ATOM 2016 N N . ARG A 1 254 ? 22.773 5.833 -15.478 1.00 62.75 254 ARG A N 1
ATOM 2017 C CA . ARG A 1 254 ? 21.513 5.232 -15.002 1.00 62.75 254 ARG A CA 1
ATOM 2018 C C . ARG A 1 254 ? 20.415 5.518 -16.019 1.00 62.75 254 ARG A C 1
ATOM 2020 O O . ARG A 1 254 ? 19.713 6.533 -15.928 1.00 62.75 254 ARG A O 1
ATOM 2027 N N . GLU A 1 255 ? 20.323 4.675 -17.038 1.00 75.44 255 GLU A N 1
ATOM 2028 C CA . GLU A 1 255 ? 19.453 4.917 -18.178 1.00 75.44 255 GLU A CA 1
ATOM 2029 C C . GLU A 1 255 ? 17.994 4.550 -17.913 1.00 75.44 255 GLU A C 1
ATOM 2031 O O . GLU A 1 255 ? 17.189 4.875 -18.765 1.00 75.44 255 GLU A O 1
ATOM 2036 N N . GLY A 1 256 ? 17.599 4.009 -16.753 1.00 84.81 256 GLY A N 1
ATOM 2037 C CA . GLY A 1 256 ? 16.212 3.615 -16.464 1.00 84.81 256 GLY A CA 1
ATOM 2038 C C . GLY A 1 256 ? 15.714 4.036 -15.086 1.00 84.81 256 GLY A C 1
ATOM 2039 O O . GLY A 1 256 ? 15.518 3.202 -14.212 1.00 84.81 256 GLY A O 1
ATOM 2040 N N . LEU A 1 257 ? 15.454 5.327 -14.866 1.00 91.31 257 LEU A N 1
ATOM 2041 C CA . LEU A 1 257 ? 15.003 5.822 -13.560 1.00 91.31 257 LEU A CA 1
ATOM 2042 C C . LEU A 1 257 ? 13.477 5.947 -13.475 1.00 91.31 257 LEU A C 1
ATOM 2044 O O . LEU A 1 257 ? 12.863 6.825 -14.092 1.00 91.31 257 LEU A O 1
ATOM 2048 N N . PHE A 1 258 ? 12.854 5.141 -12.615 1.00 94.88 258 PHE A N 1
ATOM 2049 C CA . PHE A 1 258 ? 11.459 5.316 -12.225 1.00 94.88 258 PHE A CA 1
ATOM 2050 C C . PHE A 1 258 ? 11.365 6.154 -10.946 1.00 94.88 258 PHE A C 1
ATOM 2052 O O . PHE A 1 258 ? 11.737 5.717 -9.863 1.00 94.88 258 PHE A O 1
ATOM 2059 N N . TYR A 1 259 ? 10.831 7.371 -11.042 1.00 94.62 259 TYR A N 1
ATOM 2060 C CA . TYR A 1 259 ? 10.651 8.239 -9.876 1.00 94.62 259 TYR A CA 1
ATOM 2061 C C . TYR A 1 259 ? 9.270 8.044 -9.241 1.00 94.62 259 TYR A C 1
ATOM 2063 O O . TYR A 1 259 ? 8.262 8.064 -9.945 1.00 94.62 259 TYR A O 1
ATOM 2071 N N . ALA A 1 260 ? 9.183 8.042 -7.908 1.00 93.88 260 ALA A N 1
ATOM 2072 C CA . ALA A 1 260 ? 7.924 7.953 -7.160 1.00 93.88 260 ALA A CA 1
ATOM 2073 C C . ALA A 1 260 ? 6.877 8.991 -7.617 1.00 93.88 260 ALA A C 1
ATOM 2075 O O . ALA A 1 260 ? 5.685 8.704 -7.678 1.00 93.88 260 ALA A O 1
ATOM 2076 N N . ARG A 1 261 ? 7.300 10.199 -8.026 1.00 93.12 261 ARG A N 1
ATOM 2077 C CA . ARG A 1 261 ? 6.396 11.237 -8.573 1.00 93.12 261 ARG A CA 1
ATOM 2078 C C . ARG A 1 261 ? 5.617 10.795 -9.820 1.00 93.12 261 ARG A C 1
ATOM 2080 O O . ARG A 1 261 ? 4.574 11.373 -10.106 1.00 93.12 261 ARG A O 1
ATOM 2087 N N . TYR A 1 262 ? 6.096 9.804 -10.571 1.00 95.81 262 TYR A N 1
ATOM 2088 C CA . TYR A 1 262 ? 5.390 9.290 -11.746 1.00 95.81 262 TYR A CA 1
ATOM 2089 C C . TYR A 1 262 ? 4.077 8.591 -11.379 1.00 95.81 262 TYR A C 1
ATOM 2091 O O . TYR A 1 262 ? 3.137 8.607 -12.171 1.00 95.81 262 TYR A O 1
ATOM 2099 N N . ILE A 1 263 ? 3.939 8.104 -10.144 1.00 95.88 263 ILE A N 1
ATOM 2100 C CA . ILE A 1 263 ? 2.701 7.498 -9.629 1.00 95.88 263 ILE A CA 1
ATOM 2101 C C . ILE A 1 263 ? 1.515 8.470 -9.657 1.00 95.88 263 ILE A C 1
ATOM 2103 O O . ILE A 1 263 ? 0.363 8.051 -9.804 1.00 95.88 263 ILE A O 1
ATOM 2107 N N . ASP A 1 264 ? 1.779 9.777 -9.583 1.00 93.19 264 ASP A N 1
ATOM 2108 C CA . ASP A 1 264 ? 0.739 10.807 -9.626 1.00 93.19 264 ASP A CA 1
ATOM 2109 C C . ASP A 1 264 ? -0.002 10.834 -10.972 1.00 93.19 264 ASP A C 1
ATOM 2111 O O . ASP A 1 264 ? -1.179 11.205 -11.025 1.00 93.19 264 ASP A O 1
ATOM 2115 N N . ILE A 1 265 ? 0.670 10.413 -12.051 1.00 93.69 265 ILE A N 1
ATOM 2116 C CA . ILE A 1 265 ? 0.131 10.420 -13.416 1.00 93.69 265 ILE A CA 1
ATOM 2117 C C . ILE A 1 265 ? -0.197 9.024 -13.958 1.00 93.69 265 ILE A C 1
ATOM 2119 O O . ILE A 1 265 ? -0.900 8.930 -14.966 1.00 93.69 265 ILE A O 1
ATOM 2123 N N . LEU A 1 266 ? 0.247 7.956 -13.287 1.00 94.19 266 LEU A N 1
ATOM 2124 C CA . LEU A 1 266 ? -0.042 6.583 -13.693 1.00 94.19 266 LEU A CA 1
ATOM 2125 C C . LEU A 1 266 ? -1.543 6.282 -13.673 1.00 94.19 266 LEU A C 1
ATOM 2127 O O . LEU A 1 266 ? -2.235 6.512 -12.679 1.00 94.19 266 LEU A O 1
ATOM 2131 N N . LYS A 1 267 ? -2.036 5.678 -14.756 1.00 92.81 267 LYS A N 1
ATOM 2132 C CA . LYS A 1 267 ? -3.392 5.123 -14.858 1.00 92.81 267 LYS A CA 1
ATOM 2133 C C . LYS A 1 267 ? -3.386 3.646 -14.468 1.00 92.81 267 LYS A C 1
ATOM 2135 O O . LYS A 1 267 ? -3.672 2.780 -15.291 1.00 92.81 267 LYS A O 1
ATOM 2140 N N . VAL A 1 268 ? -3.029 3.382 -13.215 1.00 93.38 268 VAL A N 1
ATOM 2141 C CA . VAL A 1 268 ? -2.979 2.037 -12.633 1.00 93.38 268 VAL A CA 1
ATOM 2142 C C . VAL A 1 268 ? -3.677 2.036 -11.273 1.00 93.38 268 VAL A C 1
ATOM 2144 O O . VAL A 1 268 ? -3.540 3.010 -10.532 1.00 93.38 268 VAL A O 1
ATOM 2147 N N . PRO A 1 269 ? -4.446 0.995 -10.924 1.00 93.56 269 PRO A N 1
ATOM 2148 C CA . PRO A 1 269 ? -5.056 0.878 -9.603 1.00 93.56 269 PRO A CA 1
ATOM 2149 C C . PRO A 1 269 ? -4.155 0.207 -8.565 1.00 93.56 269 PRO A C 1
ATOM 2151 O O . PRO A 1 269 ? -4.254 0.527 -7.381 1.00 93.56 269 PRO A O 1
ATOM 2154 N N . PHE A 1 270 ? -3.293 -0.702 -9.013 1.00 95.25 270 PHE A N 1
ATOM 2155 C CA . PHE A 1 270 ? -2.461 -1.553 -8.185 1.00 95.25 270 PHE A CA 1
ATOM 2156 C C . PHE A 1 270 ? -1.008 -1.394 -8.619 1.00 95.25 270 PHE A C 1
ATOM 2158 O O . PHE A 1 270 ? -0.626 -1.770 -9.729 1.00 95.25 270 PHE A O 1
ATOM 2165 N N . PHE A 1 271 ? -0.209 -0.776 -7.761 1.00 96.50 271 PHE A N 1
ATOM 2166 C CA . PHE A 1 271 ? 1.193 -0.504 -8.039 1.00 96.50 271 PHE A CA 1
ATOM 2167 C C . PHE A 1 271 ? 2.078 -1.323 -7.102 1.00 96.50 271 PHE A C 1
ATOM 2169 O O . PHE A 1 271 ? 1.749 -1.524 -5.936 1.00 96.50 271 PHE A O 1
ATOM 2176 N N . MET A 1 272 ? 3.207 -1.794 -7.611 1.00 95.19 272 MET A N 1
ATOM 2177 C CA . MET A 1 272 ? 4.218 -2.471 -6.815 1.00 95.19 272 MET A CA 1
ATOM 2178 C C . MET A 1 272 ? 5.582 -1.855 -7.098 1.00 95.19 272 MET A C 1
ATOM 2180 O O . MET A 1 272 ? 5.905 -1.573 -8.252 1.00 95.19 272 MET A O 1
ATOM 2184 N N . ALA A 1 273 ? 6.390 -1.693 -6.057 1.00 92.06 273 ALA A N 1
ATOM 2185 C CA . ALA A 1 273 ? 7.810 -1.400 -6.203 1.00 92.06 273 ALA A CA 1
ATOM 2186 C C . ALA A 1 273 ? 8.610 -2.372 -5.346 1.00 92.06 273 ALA A C 1
ATOM 2188 O O . ALA A 1 273 ? 8.255 -2.615 -4.191 1.00 92.06 273 ALA A O 1
ATOM 2189 N N . GLY A 1 274 ? 9.659 -2.929 -5.942 1.00 87.38 274 GLY A N 1
ATOM 2190 C CA . GLY A 1 274 ? 10.615 -3.797 -5.287 1.00 87.38 274 GLY A CA 1
ATOM 2191 C C . GLY A 1 274 ? 12.021 -3.202 -5.316 1.00 87.38 274 GLY A C 1
ATOM 2192 O O . GLY A 1 274 ? 12.467 -2.750 -6.367 1.00 87.38 274 GLY A O 1
ATOM 2193 N N . GLY A 1 275 ? 12.705 -3.209 -4.182 1.00 82.12 275 GLY A N 1
ATOM 2194 C CA . GLY A 1 275 ? 14.032 -2.644 -4.007 1.00 82.12 275 GLY A CA 1
ATOM 2195 C C . GLY A 1 275 ? 14.189 -2.000 -2.637 1.00 82.12 275 GLY A C 1
ATOM 2196 O O . GLY A 1 275 ? 13.211 -1.677 -1.962 1.00 82.12 275 GLY A O 1
ATOM 2197 N N . CYS A 1 276 ? 15.437 -1.768 -2.242 1.00 80.88 276 CYS A N 1
ATOM 2198 C CA . CYS A 1 276 ? 15.760 -1.238 -0.924 1.00 80.88 276 CYS A CA 1
ATOM 2199 C C . CYS A 1 276 ? 14.981 0.057 -0.612 1.00 80.88 276 CYS A C 1
ATOM 2201 O O . CYS A 1 276 ? 15.010 1.020 -1.382 1.00 80.88 276 CYS A O 1
ATOM 2203 N N . TYR A 1 277 ? 14.314 0.086 0.545 1.00 80.75 277 TYR A N 1
ATOM 2204 C CA . TYR A 1 277 ? 13.701 1.277 1.148 1.00 80.75 277 TYR A CA 1
ATOM 2205 C C . TYR A 1 277 ? 12.589 1.965 0.341 1.00 80.75 277 TYR A C 1
ATOM 2207 O O . TYR A 1 277 ? 12.247 3.110 0.639 1.00 80.75 277 TYR A O 1
ATOM 2215 N N . VAL A 1 278 ? 12.004 1.329 -0.679 1.00 87.25 278 VAL A N 1
ATOM 2216 C CA . VAL A 1 278 ? 10.870 1.937 -1.409 1.00 87.25 278 VAL A CA 1
ATOM 2217 C C . VAL A 1 278 ? 9.621 2.074 -0.535 1.00 87.25 278 VAL A C 1
ATOM 2219 O O . VAL A 1 278 ? 8.789 2.942 -0.775 1.00 87.25 278 VAL A O 1
ATOM 2222 N N . ASP A 1 279 ? 9.484 1.231 0.480 1.00 86.31 279 ASP A N 1
ATOM 2223 C CA . ASP A 1 279 ? 8.469 1.282 1.532 1.00 86.31 279 ASP A CA 1
ATOM 2224 C C . ASP A 1 279 ? 8.819 2.238 2.682 1.00 86.31 279 ASP A C 1
ATOM 2226 O O . ASP A 1 279 ? 7.950 2.572 3.491 1.00 86.31 279 ASP A O 1
ATOM 2230 N N . GLY A 1 280 ? 10.071 2.687 2.729 1.00 80.56 280 GLY A N 1
ATOM 2231 C CA . GLY A 1 280 ? 10.606 3.568 3.749 1.00 80.56 280 GLY A CA 1
ATOM 2232 C C . GLY A 1 280 ? 10.596 5.047 3.378 1.00 80.56 280 GLY A C 1
ATOM 2233 O O . GLY A 1 280 ? 10.078 5.495 2.349 1.00 80.56 280 GLY A O 1
ATOM 2234 N N . TRP A 1 281 ? 11.205 5.829 4.256 1.00 74.25 281 TRP A N 1
ATOM 2235 C CA . TRP A 1 281 ? 11.391 7.263 4.146 1.00 74.25 281 TRP A CA 1
ATOM 2236 C C . TRP A 1 281 ? 12.807 7.658 4.583 1.00 74.25 281 TRP A C 1
ATOM 2238 O O . TRP A 1 281 ? 13.491 6.941 5.305 1.00 74.25 281 TRP A O 1
ATOM 2248 N N . TRP A 1 282 ? 13.267 8.826 4.137 1.00 65.31 282 TRP A N 1
ATOM 2249 C CA . TRP A 1 282 ? 14.536 9.392 4.607 1.00 65.31 282 TRP A CA 1
ATOM 2250 C C . TRP A 1 282 ? 14.315 10.129 5.913 1.00 65.31 282 TRP A C 1
ATOM 2252 O O . TRP A 1 282 ? 13.519 11.055 5.874 1.00 65.31 282 TRP A O 1
ATOM 2262 N N . SER A 1 283 ? 15.018 9.802 6.994 1.00 66.81 283 SER A N 1
ATOM 2263 C CA . SER A 1 283 ? 14.922 10.488 8.292 1.00 66.81 283 SER A CA 1
ATOM 2264 C C . SER A 1 283 ? 16.297 10.942 8.762 1.00 66.81 283 SER A C 1
ATOM 2266 O O . SER A 1 283 ? 17.239 10.163 8.713 1.00 66.81 283 SER A O 1
ATOM 2268 N N . ASP A 1 284 ? 16.436 12.172 9.266 1.00 58.44 284 ASP A N 1
ATOM 2269 C CA . ASP A 1 284 ? 17.727 12.625 9.818 1.00 58.44 284 ASP A CA 1
ATOM 2270 C C . ASP A 1 284 ? 17.971 12.096 11.252 1.00 58.44 284 ASP A C 1
ATOM 2272 O O . ASP A 1 284 ? 19.025 12.353 11.843 1.00 58.44 284 ASP A O 1
ATOM 2276 N N . TYR A 1 285 ? 17.014 11.356 11.824 1.00 62.94 285 TYR A N 1
ATOM 2277 C CA . TYR A 1 285 ? 17.094 10.761 13.157 1.00 62.94 285 TYR A CA 1
ATOM 2278 C C . TYR A 1 285 ? 17.150 9.238 13.064 1.00 62.94 285 TYR A C 1
ATOM 2280 O O . TYR A 1 285 ? 16.381 8.642 12.329 1.00 62.94 285 TYR A O 1
ATOM 2288 N N . LYS A 1 286 ? 18.033 8.612 13.849 1.00 59.50 286 LYS A N 1
ATOM 2289 C CA . LYS A 1 286 ? 18.236 7.151 13.863 1.00 59.50 286 LYS A CA 1
ATOM 2290 C C . LYS A 1 286 ? 17.233 6.374 14.728 1.00 59.50 286 LYS A C 1
ATOM 2292 O O . LYS A 1 286 ? 17.280 5.154 14.788 1.00 59.50 286 LYS A O 1
ATOM 2297 N N . GLU A 1 287 ? 16.329 7.057 15.423 1.00 63.66 287 GLU A N 1
ATOM 2298 C CA . GLU A 1 287 ? 15.480 6.448 16.461 1.00 63.66 287 GLU A CA 1
ATOM 2299 C C . GLU A 1 287 ? 14.051 7.008 16.431 1.00 63.66 287 GLU A C 1
ATOM 2301 O O . GLU A 1 287 ? 13.471 7.310 17.477 1.00 63.66 287 GLU A O 1
ATOM 2306 N N . ASN A 1 288 ? 13.480 7.227 15.241 1.00 65.56 288 ASN A N 1
ATOM 2307 C CA . ASN A 1 288 ? 12.137 7.788 15.152 1.00 65.56 288 ASN A CA 1
ATOM 2308 C C . ASN A 1 288 ? 11.098 6.781 14.643 1.00 65.56 288 ASN A C 1
ATOM 2310 O O . ASN A 1 288 ? 10.940 6.548 13.453 1.00 65.56 288 ASN A O 1
ATOM 2314 N N . ASN A 1 289 ? 10.283 6.278 15.567 1.00 70.44 289 ASN A N 1
ATOM 2315 C CA . ASN A 1 289 ? 9.175 5.345 15.317 1.00 70.44 289 ASN A CA 1
ATOM 2316 C C . ASN A 1 289 ? 7.932 5.996 14.668 1.00 70.44 289 ASN A C 1
ATOM 2318 O O . ASN A 1 289 ? 6.802 5.539 14.812 1.00 70.44 289 ASN A O 1
ATOM 2322 N N . ARG A 1 290 ? 8.090 7.135 14.003 1.00 74.50 290 ARG A N 1
ATOM 2323 C CA . ARG A 1 290 ? 6.994 7.888 13.373 1.00 74.50 290 ARG A CA 1
ATOM 2324 C C . ARG A 1 290 ? 7.532 8.661 12.182 1.00 74.50 290 ARG A C 1
ATOM 2326 O O . ARG A 1 290 ? 8.737 8.707 11.962 1.00 74.50 290 ARG A O 1
ATOM 2333 N N . LEU A 1 291 ? 6.658 9.318 11.430 1.00 73.25 291 LEU A N 1
ATOM 2334 C CA . LEU A 1 291 ? 7.107 10.308 10.453 1.00 73.25 291 LEU A CA 1
ATOM 2335 C C . LEU A 1 291 ? 7.239 11.684 11.130 1.00 73.25 291 LEU A C 1
ATOM 2337 O O . LEU A 1 291 ? 6.260 12.218 11.657 1.00 73.25 291 LEU A O 1
ATOM 2341 N N . ASP A 1 292 ? 8.435 12.280 11.105 1.00 69.00 292 ASP A N 1
ATOM 2342 C CA . ASP A 1 292 ? 8.754 13.568 11.736 1.00 69.00 292 ASP A CA 1
ATOM 2343 C C . ASP A 1 292 ? 9.269 14.644 10.755 1.00 69.00 292 ASP A C 1
ATOM 2345 O O . ASP A 1 292 ? 9.648 14.320 9.631 1.00 69.00 292 ASP A O 1
ATOM 2349 N N . PRO A 1 293 ? 9.330 15.926 11.192 1.00 68.94 293 PRO A N 1
ATOM 2350 C CA . PRO A 1 293 ? 9.846 17.081 10.449 1.00 68.94 293 PRO A CA 1
ATOM 2351 C C . PRO A 1 293 ? 11.099 16.917 9.577 1.00 68.94 293 PRO A C 1
ATOM 2353 O O . PRO A 1 293 ? 11.199 17.616 8.568 1.00 68.94 293 PRO A O 1
ATOM 2356 N N . SER A 1 294 ? 12.036 16.050 9.945 1.00 60.41 294 SER A N 1
ATOM 2357 C CA . SER A 1 294 ? 13.284 15.803 9.219 1.00 60.41 294 SER A CA 1
ATOM 2358 C C . SER A 1 294 ? 13.097 15.032 7.913 1.00 60.41 294 SER A C 1
ATOM 2360 O O . SER A 1 294 ? 13.965 15.069 7.041 1.00 60.41 294 SER A O 1
ATOM 2362 N N . ILE A 1 295 ? 11.954 14.365 7.733 1.00 68.81 295 ILE A N 1
ATOM 2363 C CA . ILE A 1 295 ? 11.797 13.428 6.630 1.00 68.81 295 ILE A CA 1
ATOM 2364 C C . ILE A 1 295 ? 11.576 14.139 5.290 1.00 68.81 295 ILE A C 1
ATOM 2366 O O . ILE A 1 295 ? 10.830 15.113 5.184 1.00 68.81 295 ILE A O 1
ATOM 2370 N N . ARG A 1 296 ? 12.194 13.652 4.211 1.00 65.12 296 ARG A N 1
ATOM 2371 C CA . ARG A 1 296 ? 12.060 14.287 2.885 1.00 65.12 296 ARG A CA 1
ATOM 2372 C C . ARG A 1 296 ? 10.739 13.921 2.186 1.00 65.12 296 ARG A C 1
ATOM 2374 O O . ARG A 1 296 ? 10.376 12.754 2.076 1.00 65.12 296 ARG A O 1
ATOM 2381 N N . LYS A 1 297 ? 10.074 14.926 1.587 1.00 65.88 297 LYS A N 1
ATOM 2382 C CA . LYS A 1 297 ? 8.768 14.873 0.863 1.00 65.88 297 LYS A CA 1
ATOM 2383 C C . LYS A 1 297 ? 8.517 13.729 -0.122 1.00 65.88 297 LYS A C 1
ATOM 2385 O O . LYS A 1 297 ? 7.368 13.523 -0.521 1.00 65.88 297 LYS A O 1
ATOM 2390 N N . ILE A 1 298 ? 9.557 13.122 -0.682 1.00 72.81 298 ILE A N 1
ATOM 2391 C CA . ILE A 1 298 ? 9.424 12.312 -1.894 1.00 72.81 298 ILE A CA 1
ATOM 2392 C C . ILE A 1 298 ? 9.665 10.863 -1.536 1.00 72.81 298 ILE A C 1
ATOM 2394 O O . ILE A 1 298 ? 10.791 10.394 -1.620 1.00 72.81 298 ILE A O 1
ATOM 2398 N N . TRP A 1 299 ? 8.582 10.171 -1.196 1.00 86.69 299 TRP A N 1
ATOM 2399 C CA . TRP A 1 299 ? 8.610 8.722 -1.116 1.00 86.69 299 TRP A CA 1
ATOM 2400 C C . TRP A 1 299 ? 7.372 8.066 -1.725 1.00 86.69 299 TRP A C 1
ATOM 2402 O O . TRP A 1 299 ? 6.338 8.730 -1.884 1.00 86.69 299 TRP A O 1
ATOM 2412 N N . TYR A 1 300 ? 7.476 6.793 -2.104 1.00 91.69 300 TYR A N 1
ATOM 2413 C CA . TYR A 1 300 ? 6.420 6.042 -2.789 1.00 91.69 300 TYR A CA 1
ATOM 2414 C C . TYR A 1 300 ? 5.085 6.043 -2.027 1.00 91.69 300 TYR A C 1
ATOM 2416 O O . TYR A 1 300 ? 4.069 6.437 -2.601 1.00 91.69 300 TYR A O 1
ATOM 2424 N N . GLY A 1 301 ? 5.068 5.709 -0.732 1.00 90.00 301 GLY A N 1
ATOM 2425 C CA . GLY A 1 301 ? 3.838 5.617 0.069 1.00 90.00 301 GLY A CA 1
ATOM 2426 C C . GLY A 1 301 ? 3.018 6.909 0.114 1.00 90.00 301 GLY A C 1
ATOM 2427 O O . GLY A 1 301 ? 1.790 6.871 0.021 1.00 90.00 301 GLY A O 1
ATOM 2428 N N . SER A 1 302 ? 3.671 8.078 0.110 1.00 89.81 302 SER A N 1
ATOM 2429 C CA . SER A 1 302 ? 2.978 9.379 0.065 1.00 89.81 302 SER A CA 1
ATOM 2430 C C . SER A 1 302 ? 2.148 9.595 -1.208 1.00 89.81 302 SER A C 1
ATOM 2432 O O . SER A 1 302 ? 1.198 10.386 -1.218 1.00 89.81 302 SER A O 1
ATOM 2434 N N . ARG A 1 303 ? 2.463 8.872 -2.291 1.00 93.31 303 ARG A N 1
ATOM 2435 C CA . ARG A 1 303 ? 1.790 9.014 -3.589 1.00 93.31 303 ARG A CA 1
ATOM 2436 C C . ARG A 1 303 ? 0.389 8.424 -3.591 1.00 93.31 303 ARG A C 1
ATOM 2438 O O . ARG A 1 303 ? -0.410 8.766 -4.465 1.00 93.31 303 ARG A O 1
ATOM 2445 N N . ILE A 1 304 ? 0.024 7.650 -2.562 1.00 94.25 304 ILE A N 1
ATOM 2446 C CA . ILE A 1 304 ? -1.358 7.203 -2.364 1.00 94.25 304 ILE A CA 1
ATOM 2447 C C . ILE A 1 304 ? -2.329 8.383 -2.227 1.00 94.25 304 ILE A C 1
ATOM 2449 O O . ILE A 1 304 ? -3.499 8.259 -2.584 1.00 94.25 304 ILE A O 1
ATOM 2453 N N . PHE A 1 305 ? -1.872 9.548 -1.760 1.00 93.50 305 PHE A N 1
ATOM 2454 C CA . PHE A 1 305 ? -2.732 10.715 -1.545 1.00 93.50 305 PHE A CA 1
ATOM 2455 C C . PHE A 1 305 ? -2.881 11.610 -2.776 1.00 93.50 305 PHE A C 1
ATOM 2457 O O . PHE A 1 305 ? -3.880 12.323 -2.910 1.00 93.50 305 PHE A O 1
ATOM 2464 N N . THR A 1 306 ? -1.885 11.606 -3.657 1.00 90.31 306 THR A N 1
ATOM 2465 C CA . THR A 1 306 ? -1.797 12.497 -4.821 1.00 90.31 306 THR A CA 1
ATOM 2466 C C . THR A 1 306 ? -2.178 11.799 -6.119 1.00 90.31 306 THR A C 1
ATOM 2468 O O . THR A 1 306 ? -2.763 12.439 -6.994 1.00 90.31 306 THR A O 1
ATOM 2471 N N . SER A 1 307 ? -1.952 10.486 -6.224 1.00 93.00 307 SER A N 1
ATOM 2472 C CA . SER A 1 307 ? -2.378 9.708 -7.382 1.00 93.00 307 SER A CA 1
ATOM 2473 C C . SER A 1 307 ? -3.894 9.661 -7.512 1.00 93.00 307 SER A C 1
ATOM 2475 O O . SER A 1 307 ? -4.631 9.362 -6.562 1.00 93.00 307 SER A O 1
ATOM 2477 N N . LYS A 1 308 ? -4.365 9.909 -8.735 1.00 91.56 308 LYS A N 1
ATOM 2478 C CA . LYS A 1 308 ? -5.786 9.843 -9.080 1.00 91.56 308 LYS A CA 1
ATOM 2479 C C . LYS A 1 308 ? -6.311 8.406 -9.138 1.00 91.56 308 LYS A C 1
ATOM 2481 O O . LYS A 1 308 ? -7.485 8.199 -8.837 1.00 91.56 308 LYS A O 1
ATOM 2486 N N . TYR A 1 309 ? -5.474 7.449 -9.538 1.00 91.88 309 TYR A N 1
ATOM 2487 C CA . TYR A 1 309 ? -5.922 6.101 -9.902 1.00 91.88 309 TYR A CA 1
ATOM 2488 C C . TYR A 1 309 ? -5.426 5.016 -8.950 1.00 91.88 309 TYR A C 1
ATOM 2490 O O . TYR A 1 309 ? -6.190 4.093 -8.677 1.00 91.88 309 TYR A O 1
ATOM 2498 N N . VAL A 1 310 ? -4.220 5.153 -8.387 1.00 94.75 310 VAL A N 1
ATOM 2499 C CA . VAL A 1 310 ? -3.656 4.127 -7.500 1.00 94.75 310 VAL A CA 1
ATOM 2500 C C . VAL A 1 310 ? -4.493 4.009 -6.234 1.00 94.75 310 VAL A C 1
ATOM 2502 O O . VAL A 1 310 ? -4.673 4.990 -5.510 1.00 94.75 310 VAL A O 1
ATOM 2505 N N . ARG A 1 311 ? -5.025 2.817 -5.971 1.00 94.88 311 ARG A N 1
ATOM 2506 C CA . ARG A 1 311 ? -5.810 2.478 -4.776 1.00 94.88 311 ARG A CA 1
ATOM 2507 C C . ARG A 1 311 ? -4.991 1.710 -3.750 1.00 94.88 311 ARG A C 1
ATOM 2509 O O . ARG A 1 311 ? -5.274 1.835 -2.563 1.00 94.88 311 ARG A O 1
ATOM 2516 N N . VAL A 1 312 ? -4.000 0.954 -4.211 1.00 96.06 312 VAL A N 1
ATOM 2517 C CA . VAL A 1 312 ? -3.098 0.166 -3.375 1.00 96.06 312 VAL A CA 1
ATOM 2518 C C . VAL A 1 312 ? -1.691 0.225 -3.943 1.00 96.06 312 VAL A C 1
ATOM 2520 O O . VAL A 1 312 ? -1.503 0.173 -5.161 1.00 96.06 312 VAL A O 1
ATOM 2523 N N . MET A 1 313 ? -0.718 0.290 -3.042 1.00 97.38 313 MET A N 1
ATOM 2524 C CA . MET A 1 313 ? 0.680 0.017 -3.329 1.00 97.38 313 MET A CA 1
ATOM 2525 C C . MET A 1 313 ? 1.188 -1.090 -2.410 1.00 97.38 313 MET A C 1
ATOM 2527 O O . MET A 1 313 ? 0.903 -1.058 -1.214 1.00 97.38 313 MET A O 1
ATOM 2531 N N . VAL A 1 314 ? 1.942 -2.036 -2.966 1.00 94.81 314 VAL A N 1
ATOM 2532 C CA . VAL A 1 314 ? 2.758 -2.982 -2.191 1.00 94.81 314 VAL A CA 1
ATOM 2533 C C . VAL A 1 314 ? 4.216 -2.634 -2.455 1.00 94.81 314 VAL A C 1
ATOM 2535 O O . VAL A 1 314 ? 4.684 -2.711 -3.591 1.00 94.81 314 VAL A O 1
ATOM 2538 N N . LEU A 1 315 ? 4.896 -2.157 -1.422 1.00 92.62 315 LEU A N 1
ATOM 2539 C CA . LEU A 1 315 ? 6.238 -1.588 -1.496 1.00 92.62 315 LEU A CA 1
ATOM 2540 C C . LEU A 1 315 ? 7.198 -2.440 -0.668 1.00 92.62 315 LEU A C 1
ATOM 2542 O O . LEU A 1 315 ? 6.761 -3.047 0.301 1.00 92.62 315 LEU A O 1
ATOM 2546 N N . GLY A 1 316 ? 8.474 -2.460 -1.036 1.00 87.25 316 GLY A N 1
ATOM 2547 C CA . GLY A 1 316 ? 9.559 -3.124 -0.319 1.00 87.25 316 GLY A CA 1
ATOM 2548 C C . GLY A 1 316 ? 10.209 -4.141 -1.248 1.00 87.25 316 GLY A C 1
ATOM 2549 O O . GLY A 1 316 ? 10.912 -3.750 -2.164 1.00 87.25 316 GLY A O 1
ATOM 2550 N N . PHE A 1 317 ? 9.904 -5.424 -1.118 1.00 80.94 317 PHE A N 1
ATOM 2551 C CA . PHE A 1 317 ? 10.386 -6.513 -1.953 1.00 80.94 317 PHE A CA 1
ATOM 2552 C C . PHE A 1 317 ? 9.278 -7.555 -2.197 1.00 80.94 317 PHE A C 1
ATOM 2554 O O . PHE A 1 317 ? 9.401 -8.725 -1.830 1.00 80.94 317 PHE A O 1
ATOM 2561 N N . PRO A 1 318 ? 8.187 -7.184 -2.897 1.00 71.69 318 PRO A N 1
ATOM 2562 C CA . PRO A 1 318 ? 7.074 -8.097 -3.194 1.00 71.69 318 PRO A CA 1
ATOM 2563 C C . PRO A 1 318 ? 7.479 -9.336 -4.021 1.00 71.69 318 PRO A C 1
ATOM 2565 O O . PRO A 1 318 ? 6.721 -10.307 -4.103 1.00 71.69 318 PRO A O 1
ATOM 2568 N N . SER A 1 319 ? 8.656 -9.299 -4.651 1.00 69.94 319 SER A N 1
ATOM 2569 C CA . SER A 1 319 ? 9.264 -10.376 -5.434 1.00 69.94 319 SER A CA 1
ATOM 2570 C C . SER A 1 319 ? 10.331 -11.175 -4.688 1.00 69.94 319 SER A C 1
ATOM 2572 O O . SER A 1 319 ? 10.748 -12.202 -5.222 1.00 69.94 319 SER A O 1
ATOM 2574 N N . GLN A 1 320 ? 10.801 -10.742 -3.510 1.00 68.50 320 GLN A N 1
ATOM 2575 C CA . GLN A 1 320 ? 11.978 -11.341 -2.880 1.00 68.50 320 GLN A CA 1
ATOM 2576 C C . GLN A 1 320 ? 11.713 -12.757 -2.411 1.00 68.50 320 GLN A C 1
ATOM 2578 O O . GLN A 1 320 ? 10.654 -13.122 -1.912 1.00 68.50 320 GLN A O 1
ATOM 2583 N N . THR A 1 321 ? 12.718 -13.583 -2.628 1.00 61.19 321 THR A N 1
ATOM 2584 C CA . THR A 1 321 ? 12.682 -15.009 -2.375 1.00 61.19 321 THR A CA 1
ATOM 2585 C C . THR A 1 321 ? 13.835 -15.377 -1.476 1.00 61.19 321 THR A C 1
ATOM 2587 O O . THR A 1 321 ? 14.873 -14.722 -1.540 1.00 61.19 321 THR A O 1
ATOM 2590 N N . ALA A 1 322 ? 13.701 -16.462 -0.715 1.00 53.25 322 ALA A N 1
ATOM 2591 C CA . ALA A 1 322 ? 14.829 -17.025 0.008 1.00 53.25 322 ALA A CA 1
ATOM 2592 C C . ALA A 1 322 ? 16.034 -17.201 -0.919 1.00 53.25 322 ALA A C 1
ATOM 2594 O O . ALA A 1 322 ? 15.987 -17.990 -1.867 1.00 53.25 322 ALA A O 1
ATOM 2595 N N . GLY A 1 323 ? 17.106 -16.454 -0.638 1.00 51.03 323 GLY A N 1
ATOM 2596 C CA . GLY A 1 323 ? 18.427 -16.776 -1.155 1.00 51.03 323 GLY A CA 1
ATOM 2597 C C . GLY A 1 323 ? 18.753 -18.220 -0.787 1.00 51.03 323 GLY A C 1
ATOM 2598 O O . GLY A 1 323 ? 18.213 -18.759 0.183 1.00 51.03 323 GLY A O 1
ATOM 2599 N N . SER A 1 324 ? 19.587 -18.878 -1.592 1.00 42.81 324 SER A N 1
ATOM 2600 C CA . SER A 1 324 ? 19.967 -20.272 -1.368 1.00 42.81 324 SER A CA 1
ATOM 2601 C C . SER A 1 324 ? 20.253 -20.517 0.113 1.00 42.81 324 SER A C 1
ATOM 2603 O O . SER A 1 324 ? 21.144 -19.879 0.679 1.00 42.81 324 SER A O 1
ATOM 2605 N N . ASN A 1 325 ? 19.541 -21.458 0.740 1.00 42.59 325 ASN A N 1
ATOM 2606 C CA . ASN A 1 325 ? 19.996 -21.988 2.019 1.00 42.59 325 ASN A CA 1
ATOM 2607 C C . ASN A 1 325 ? 21.470 -22.387 1.857 1.00 42.59 325 ASN A C 1
ATOM 2609 O O . ASN A 1 325 ? 21.842 -22.907 0.801 1.00 42.59 325 ASN A O 1
ATOM 2613 N N . TYR A 1 326 ? 22.275 -22.210 2.907 1.00 38.84 326 TYR A N 1
ATOM 2614 C CA . TYR A 1 326 ? 23.712 -22.535 2.988 1.00 38.84 326 TYR A CA 1
ATOM 2615 C C . TYR A 1 326 ? 24.112 -23.963 2.520 1.00 38.84 326 TYR A C 1
ATOM 2617 O O . TYR A 1 326 ? 25.293 -24.287 2.489 1.00 38.84 326 TYR A O 1
ATOM 2625 N N . ASN A 1 327 ? 23.152 -24.805 2.109 1.00 39.38 327 ASN A N 1
ATOM 2626 C CA . ASN A 1 327 ? 23.319 -26.170 1.606 1.00 39.38 327 ASN A CA 1
ATOM 2627 C C . ASN A 1 327 ? 22.789 -26.405 0.168 1.00 39.38 327 ASN A C 1
ATOM 2629 O O . ASN A 1 327 ? 22.631 -27.553 -0.239 1.00 39.38 327 ASN A O 1
ATOM 2633 N N . GLY A 1 328 ? 22.471 -25.364 -0.610 1.00 43.97 328 GLY A N 1
ATOM 2634 C CA . GLY A 1 328 ? 22.105 -25.501 -2.033 1.00 43.97 328 GLY A CA 1
ATOM 2635 C C . GLY A 1 328 ? 20.694 -26.041 -2.327 1.00 43.97 328 GLY A C 1
ATOM 2636 O O . GLY A 1 328 ? 20.306 -26.135 -3.492 1.00 43.97 328 GLY A O 1
ATOM 2637 N N . THR A 1 329 ? 19.893 -26.360 -1.306 1.00 44.53 329 THR A N 1
ATOM 2638 C CA . THR A 1 329 ? 18.453 -26.642 -1.444 1.00 44.53 329 THR A CA 1
ATOM 2639 C C . THR A 1 329 ? 17.640 -25.351 -1.390 1.00 44.53 329 THR A C 1
ATOM 2641 O O . THR A 1 329 ? 17.469 -24.752 -0.325 1.00 44.53 329 THR A O 1
ATOM 2644 N N . TRP A 1 330 ? 17.129 -24.950 -2.552 1.00 52.78 330 TRP A N 1
ATOM 2645 C CA . TRP A 1 330 ? 16.201 -23.835 -2.724 1.00 52.78 330 TRP A CA 1
ATOM 2646 C C . TRP A 1 330 ? 14.830 -24.189 -2.139 1.00 52.78 330 TRP A C 1
ATOM 2648 O O . TRP A 1 330 ? 14.214 -25.180 -2.535 1.00 52.78 330 TRP A O 1
ATOM 2658 N N . THR A 1 331 ? 14.363 -23.403 -1.171 1.00 52.59 331 THR A N 1
ATOM 2659 C CA . THR A 1 331 ? 12.987 -23.470 -0.668 1.00 52.59 331 THR A CA 1
ATOM 2660 C C . THR A 1 331 ? 12.026 -22.839 -1.681 1.00 52.59 331 THR A C 1
ATOM 2662 O O . THR A 1 331 ? 12.410 -21.895 -2.373 1.00 52.59 331 THR A O 1
ATOM 2665 N N . PRO A 1 332 ? 10.786 -23.350 -1.808 1.00 53.56 332 PRO A N 1
ATOM 2666 C CA . PRO A 1 332 ? 9.804 -22.783 -2.724 1.00 53.56 332 PRO A CA 1
ATOM 2667 C C . PRO A 1 332 ? 9.527 -21.310 -2.399 1.00 53.56 332 PRO A C 1
ATOM 2669 O O . PRO A 1 332 ? 9.463 -20.915 -1.237 1.00 53.56 332 PRO A O 1
ATOM 2672 N N . TYR A 1 333 ? 9.375 -20.522 -3.458 1.00 61.25 333 TYR A N 1
ATOM 2673 C CA . TYR A 1 333 ? 9.266 -19.068 -3.470 1.00 61.25 333 TYR A CA 1
ATOM 2674 C C . TYR A 1 333 ? 8.048 -18.548 -2.698 1.00 61.25 333 TYR A C 1
ATOM 2676 O O . TYR A 1 333 ? 6.918 -18.613 -3.176 1.00 61.25 333 TYR A O 1
ATOM 2684 N N . GLN A 1 334 ? 8.281 -18.034 -1.492 1.00 70.81 334 GLN A N 1
ATOM 2685 C CA . GLN A 1 334 ? 7.248 -17.513 -0.599 1.00 70.81 334 GLN A CA 1
ATOM 2686 C C . GLN A 1 334 ? 7.216 -15.977 -0.641 1.00 70.81 334 GLN A C 1
ATOM 2688 O O . GLN A 1 334 ? 7.712 -15.322 0.267 1.00 70.81 334 GLN A O 1
ATOM 2693 N N . ASN A 1 335 ? 6.657 -15.398 -1.710 1.00 78.75 335 ASN A N 1
ATOM 2694 C CA . ASN A 1 335 ? 6.563 -13.941 -1.900 1.00 78.75 335 ASN A CA 1
ATOM 2695 C C . ASN A 1 335 ? 5.147 -13.494 -2.298 1.00 78.75 335 ASN A C 1
ATOM 2697 O O . ASN A 1 335 ? 4.291 -14.322 -2.621 1.00 78.75 335 ASN A O 1
ATOM 2701 N N . PHE A 1 336 ? 4.884 -12.185 -2.282 1.00 87.06 336 PHE A N 1
ATOM 2702 C CA . PHE A 1 336 ? 3.570 -11.625 -2.617 1.00 87.06 336 PHE A CA 1
ATOM 2703 C C . PHE A 1 336 ? 3.092 -11.970 -4.018 1.00 87.06 336 PHE A C 1
ATOM 2705 O O . PHE A 1 336 ? 1.932 -12.362 -4.188 1.00 87.06 336 PHE A O 1
ATOM 2712 N N . ILE A 1 337 ? 3.973 -11.882 -5.011 1.00 87.38 337 ILE A N 1
ATOM 2713 C CA . ILE A 1 337 ? 3.601 -12.120 -6.406 1.00 87.38 337 ILE A CA 1
ATOM 2714 C C . ILE A 1 337 ? 3.182 -13.578 -6.640 1.00 87.38 337 ILE A C 1
ATOM 2716 O O . ILE A 1 337 ? 2.267 -13.836 -7.419 1.00 87.38 337 ILE A O 1
ATOM 2720 N N . VAL A 1 338 ? 3.794 -14.532 -5.942 1.00 84.44 338 VAL A N 1
ATOM 2721 C CA . VAL A 1 338 ? 3.468 -15.958 -6.063 1.00 84.44 338 VAL A CA 1
ATOM 2722 C C . VAL A 1 338 ? 2.290 -16.350 -5.165 1.00 84.44 338 VAL A C 1
ATOM 2724 O O . VAL A 1 338 ? 1.422 -17.108 -5.598 1.00 84.44 338 VAL A O 1
ATOM 2727 N N . ASN A 1 339 ? 2.219 -15.833 -3.935 1.00 85.69 339 ASN A N 1
ATOM 2728 C CA . ASN A 1 339 ? 1.271 -16.325 -2.929 1.00 85.69 339 ASN A CA 1
ATOM 2729 C C . ASN A 1 339 ? -0.057 -15.568 -2.86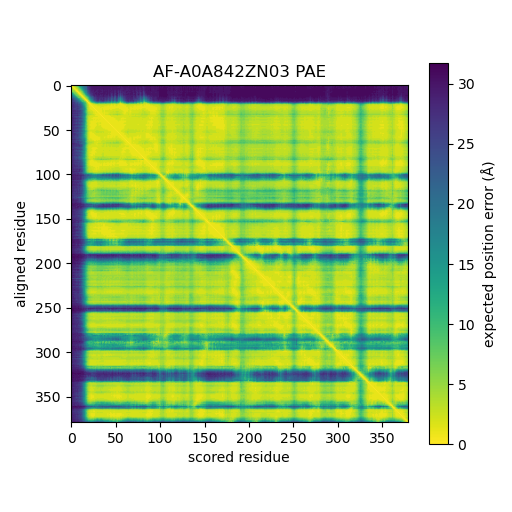6 1.00 85.69 339 ASN A C 1
ATOM 2731 O O . ASN A 1 339 ? -1.086 -16.193 -2.591 1.00 85.69 339 ASN A O 1
ATOM 2735 N N . ALA A 1 340 ? -0.035 -14.253 -3.094 1.00 91.00 340 ALA A N 1
ATOM 2736 C CA . ALA A 1 340 ? -1.200 -13.383 -2.931 1.00 91.00 340 ALA A CA 1
ATOM 2737 C C . ALA A 1 340 ? -1.749 -12.871 -4.261 1.00 91.00 340 ALA A C 1
ATOM 2739 O O . ALA A 1 340 ? -2.960 -12.889 -4.471 1.00 91.00 340 ALA A O 1
ATOM 2740 N N . LEU A 1 341 ? -0.888 -12.456 -5.193 1.00 91.44 341 LEU A N 1
ATOM 2741 C CA . LEU A 1 341 ? -1.338 -11.860 -6.454 1.00 91.44 341 LEU A CA 1
ATOM 2742 C C . LEU A 1 341 ? -2.288 -12.757 -7.282 1.00 91.44 341 LEU A C 1
ATOM 2744 O O . LEU A 1 341 ? -3.239 -12.215 -7.853 1.00 91.44 341 LEU A O 1
ATOM 2748 N N . PRO A 1 342 ? -2.134 -14.099 -7.338 1.00 91.19 342 PRO A N 1
ATOM 2749 C CA . PRO A 1 342 ? -3.092 -14.954 -8.041 1.00 91.19 342 PRO A CA 1
ATOM 2750 C C . PRO A 1 342 ? -4.494 -14.919 -7.421 1.00 91.19 342 PRO A C 1
ATOM 2752 O O . PRO A 1 342 ? -5.487 -14.829 -8.138 1.00 91.19 342 PRO A O 1
ATOM 2755 N N . ASP A 1 343 ? -4.576 -14.935 -6.090 1.00 93.12 343 ASP A N 1
ATOM 2756 C CA . ASP A 1 343 ? -5.842 -14.854 -5.361 1.00 93.12 343 ASP A CA 1
ATOM 2757 C C . ASP A 1 343 ? -6.485 -13.465 -5.545 1.00 93.12 343 ASP A C 1
ATOM 2759 O O . ASP A 1 343 ? -7.680 -13.374 -5.844 1.00 93.12 343 ASP A O 1
ATOM 2763 N N . LEU A 1 344 ? -5.683 -12.397 -5.486 1.00 93.00 344 LEU A N 1
ATOM 2764 C CA . LEU A 1 344 ? -6.137 -11.019 -5.693 1.00 93.00 344 LEU A CA 1
ATOM 2765 C C . LEU A 1 344 ? -6.709 -10.819 -7.102 1.00 93.00 344 LEU A C 1
ATOM 2767 O O . LEU A 1 344 ? -7.808 -10.298 -7.258 1.00 93.00 344 LEU A O 1
ATOM 2771 N N . THR A 1 345 ? -5.994 -11.281 -8.131 1.00 90.75 345 THR A N 1
ATOM 2772 C CA . THR A 1 345 ? -6.425 -11.176 -9.541 1.00 90.75 345 THR A CA 1
ATOM 2773 C C . THR A 1 345 ? -7.606 -12.089 -9.887 1.00 90.75 345 THR A C 1
ATOM 2775 O O . THR A 1 345 ? -8.244 -11.907 -10.928 1.00 90.75 345 THR A O 1
ATOM 2778 N N . SER A 1 346 ? -7.924 -13.047 -9.008 1.00 89.50 346 SER A N 1
ATOM 2779 C CA . SER A 1 346 ? -9.123 -13.887 -9.079 1.00 89.50 346 SER A CA 1
ATOM 2780 C C . SER A 1 346 ? -10.351 -13.275 -8.392 1.00 89.50 346 SER A C 1
ATOM 2782 O O . SER A 1 346 ? -11.428 -13.865 -8.473 1.00 89.50 346 SER A O 1
ATOM 2784 N N . GLY A 1 347 ? -10.212 -12.100 -7.765 1.00 90.31 347 GLY A N 1
ATOM 2785 C CA . GLY A 1 347 ? -11.304 -11.350 -7.139 1.00 90.31 347 GLY A CA 1
ATOM 2786 C C . GLY A 1 347 ? -11.350 -11.385 -5.616 1.00 90.31 347 GLY A C 1
ATOM 2787 O O . GLY A 1 347 ? -12.265 -10.798 -5.043 1.00 90.31 347 GLY A O 1
ATOM 2788 N N . LYS A 1 348 ? -10.398 -12.036 -4.934 1.00 94.12 348 LYS A N 1
ATOM 2789 C CA . LYS A 1 348 ? -10.286 -11.865 -3.478 1.00 94.12 348 LYS A CA 1
ATOM 2790 C C . LYS A 1 348 ? -9.833 -10.444 -3.151 1.00 94.12 348 LYS A C 1
ATOM 2792 O O . LYS A 1 348 ? -9.127 -9.809 -3.934 1.00 94.12 348 LYS A O 1
ATOM 2797 N N . THR A 1 349 ? -10.189 -9.962 -1.963 1.00 95.81 349 THR A N 1
ATOM 2798 C CA . THR A 1 349 ? -9.581 -8.735 -1.428 1.00 95.81 349 THR A CA 1
ATOM 2799 C C . THR A 1 349 ? -8.076 -8.905 -1.246 1.00 95.81 349 THR A C 1
ATOM 2801 O O . THR A 1 349 ? -7.584 -10.021 -1.053 1.00 95.81 349 THR A O 1
ATOM 2804 N N . LEU A 1 350 ? -7.328 -7.800 -1.286 1.00 96.56 350 LEU A N 1
ATOM 2805 C CA . LEU A 1 350 ? -5.896 -7.795 -0.987 1.00 96.56 350 LEU A CA 1
ATOM 2806 C C . LEU A 1 350 ? -5.622 -8.490 0.349 1.00 96.56 350 LEU A C 1
ATOM 2808 O O . LEU A 1 350 ? -4.802 -9.400 0.407 1.00 96.56 350 LEU A O 1
ATOM 2812 N N . ALA A 1 351 ? -6.368 -8.118 1.387 1.00 97.31 351 ALA A N 1
ATOM 2813 C CA . ALA A 1 351 ? -6.226 -8.712 2.706 1.00 97.31 351 ALA A CA 1
ATOM 2814 C C . ALA A 1 351 ? -6.475 -10.231 2.711 1.00 97.31 351 ALA A C 1
ATOM 2816 O O . ALA A 1 351 ? -5.635 -10.985 3.193 1.00 97.31 351 ALA A O 1
ATOM 2817 N N . GLU A 1 352 ? -7.564 -10.717 2.106 1.00 96.81 352 GLU A N 1
ATOM 2818 C CA . GLU A 1 352 ? -7.835 -12.166 2.014 1.00 96.81 352 GLU A CA 1
ATOM 2819 C C . GLU A 1 352 ? -6.815 -12.929 1.171 1.00 96.81 352 GLU A C 1
ATOM 2821 O O . GLU A 1 352 ? -6.653 -14.138 1.336 1.00 96.81 352 GLU A O 1
ATOM 2826 N N . SER A 1 353 ? -6.151 -12.241 0.248 1.00 95.38 353 SER A N 1
ATOM 2827 C CA . SER A 1 353 ? -5.101 -12.830 -0.577 1.00 95.38 353 SER A CA 1
ATOM 2828 C C . SER A 1 353 ? -3.796 -13.001 0.198 1.00 95.38 353 SER A C 1
ATOM 2830 O O . SER A 1 353 ? -2.999 -13.870 -0.151 1.00 95.38 353 SER A O 1
ATOM 2832 N N . MET A 1 354 ? -3.585 -12.190 1.241 1.00 93.25 354 MET A N 1
ATOM 2833 C CA . MET A 1 354 ? -2.361 -12.184 2.040 1.00 93.25 354 MET A CA 1
ATOM 2834 C C . MET A 1 354 ? -2.432 -13.070 3.286 1.00 93.25 354 MET A C 1
ATOM 2836 O O . MET A 1 354 ? -1.444 -13.706 3.647 1.00 93.25 354 MET A O 1
ATOM 2840 N N . ILE A 1 355 ? -3.593 -13.140 3.939 1.00 92.44 355 ILE A N 1
ATOM 2841 C CA . ILE A 1 355 ? -3.731 -13.844 5.220 1.00 92.44 355 ILE A CA 1
ATOM 2842 C C . ILE A 1 355 ? -3.505 -15.351 5.080 1.00 92.44 355 ILE A C 1
ATOM 2844 O O . ILE A 1 355 ? -3.975 -15.997 4.139 1.00 92.44 355 ILE A O 1
ATOM 2848 N N . GLY A 1 356 ? -2.789 -15.922 6.049 1.00 85.06 356 GLY A N 1
ATOM 2849 C CA . GLY A 1 356 ? -2.478 -17.349 6.130 1.00 85.06 356 GLY A CA 1
ATOM 2850 C C . GLY A 1 356 ? -1.474 -17.826 5.080 1.00 85.06 356 GLY A C 1
ATOM 2851 O O . GLY A 1 356 ? -1.194 -19.025 4.997 1.00 85.06 356 GLY A O 1
ATOM 2852 N N . LYS A 1 357 ? -0.935 -16.918 4.257 1.00 83.56 357 LYS A N 1
ATOM 2853 C CA . LYS A 1 357 ? 0.178 -17.215 3.359 1.00 83.56 357 LYS A CA 1
ATOM 2854 C C . LYS A 1 357 ? 1.481 -17.065 4.125 1.00 83.56 357 LYS A C 1
ATOM 2856 O O . LYS A 1 357 ? 1.650 -16.145 4.922 1.00 83.56 357 LYS A O 1
ATOM 2861 N N . THR A 1 358 ? 2.409 -17.972 3.849 1.00 74.75 358 THR A N 1
ATOM 2862 C CA . THR A 1 358 ? 3.773 -17.858 4.351 1.00 74.75 358 THR A CA 1
ATOM 2863 C C . THR A 1 358 ? 4.587 -17.000 3.403 1.00 74.75 358 THR A C 1
ATOM 2865 O O . THR A 1 358 ? 4.524 -17.188 2.190 1.00 74.75 358 THR A O 1
ATOM 2868 N N . TYR A 1 359 ? 5.357 -16.088 3.958 1.00 74.94 359 TYR A N 1
ATOM 2869 C CA . TYR A 1 359 ? 6.220 -15.174 3.241 1.00 74.94 359 TYR A CA 1
ATOM 2870 C C . TYR A 1 359 ? 7.628 -15.262 3.807 1.00 74.94 359 TYR A C 1
ATOM 2872 O O . TYR A 1 359 ? 7.824 -15.640 4.968 1.00 74.94 359 TYR A O 1
ATOM 2880 N N . TYR A 1 360 ? 8.595 -14.917 2.970 1.00 65.94 360 TYR A N 1
ATOM 2881 C CA . TYR A 1 360 ? 9.987 -14.855 3.358 1.00 65.94 360 TYR A CA 1
ATOM 2882 C C . TYR A 1 360 ? 10.355 -13.423 3.750 1.00 65.94 360 TYR A C 1
ATOM 2884 O O . TYR A 1 360 ? 10.165 -12.542 2.922 1.00 65.94 360 TYR A O 1
ATOM 2892 N N . TYR A 1 361 ? 10.840 -13.225 4.984 1.00 64.12 361 TYR A N 1
ATOM 2893 C CA . TYR A 1 361 ? 11.127 -11.920 5.620 1.00 64.12 361 TYR A CA 1
ATOM 2894 C C . TYR A 1 361 ? 9.945 -10.920 5.616 1.00 64.12 361 TYR A C 1
ATOM 2896 O O . TYR A 1 361 ? 9.538 -10.385 4.592 1.00 64.12 361 TYR A O 1
ATOM 2904 N N . ASN A 1 362 ? 9.356 -10.650 6.783 1.00 53.91 362 ASN A N 1
ATOM 2905 C CA . ASN A 1 362 ? 8.158 -9.795 6.906 1.00 53.91 362 ASN A CA 1
ATOM 2906 C C . ASN A 1 362 ? 8.382 -8.311 6.843 1.00 53.91 362 ASN A C 1
ATOM 2908 O O . ASN A 1 362 ? 7.468 -7.554 6.507 1.00 53.91 362 ASN A O 1
ATOM 2912 N N . ASP A 1 363 ? 9.591 -7.894 7.138 1.00 59.25 363 ASP A N 1
ATOM 2913 C CA . ASP A 1 363 ? 9.917 -6.489 7.093 1.00 59.25 363 ASP A CA 1
ATOM 2914 C C . ASP A 1 363 ? 10.107 -5.991 5.667 1.00 59.25 363 ASP A C 1
ATOM 2916 O O . ASP A 1 363 ? 9.992 -4.797 5.427 1.00 59.25 363 ASP A O 1
ATOM 2920 N N . ASP A 1 364 ? 10.224 -6.914 4.715 1.00 66.38 364 ASP A N 1
ATOM 2921 C CA . ASP A 1 364 ? 10.515 -6.604 3.332 1.00 66.38 364 ASP A CA 1
ATOM 2922 C C . ASP A 1 364 ? 9.299 -6.105 2.555 1.00 66.38 364 ASP A C 1
ATOM 2924 O O . ASP A 1 364 ? 9.484 -5.675 1.434 1.00 66.38 364 ASP A O 1
ATOM 2928 N N . GLN A 1 365 ? 8.056 -6.146 3.051 1.00 82.94 365 GLN A N 1
ATOM 2929 C CA . GLN A 1 365 ? 6.923 -5.592 2.292 1.00 82.94 365 GLN A CA 1
ATOM 2930 C C . GLN A 1 365 ? 5.904 -4.844 3.143 1.00 82.94 365 GLN A C 1
ATOM 2932 O O . GLN A 1 365 ? 5.584 -5.256 4.256 1.00 82.94 365 GLN A O 1
ATOM 2937 N N . LYS A 1 366 ? 5.356 -3.758 2.595 1.00 89.56 366 LYS A N 1
ATOM 2938 C CA . LYS A 1 366 ? 4.380 -2.882 3.248 1.00 89.56 366 LYS A CA 1
ATOM 2939 C C . LYS A 1 366 ? 3.253 -2.520 2.296 1.00 89.56 366 LYS A C 1
ATOM 2941 O O . LYS A 1 366 ? 3.467 -2.219 1.118 1.00 89.56 366 LYS A O 1
ATOM 2946 N N . VAL A 1 367 ? 2.034 -2.528 2.825 1.00 95.12 367 VAL A N 1
ATOM 2947 C CA . VAL A 1 367 ? 0.830 -2.153 2.083 1.00 95.12 367 VAL A CA 1
ATOM 2948 C C . VAL A 1 367 ? 0.465 -0.705 2.388 1.00 95.12 367 VAL A C 1
ATOM 2950 O O . VAL A 1 367 ? 0.360 -0.296 3.542 1.00 95.12 367 VAL A O 1
ATOM 2953 N N . PHE A 1 368 ? 0.193 0.061 1.335 1.00 96.38 368 PHE A N 1
ATOM 2954 C CA . PHE A 1 368 ? -0.335 1.419 1.418 1.00 96.38 368 PHE A CA 1
ATOM 2955 C C . PHE A 1 368 ? -1.627 1.523 0.618 1.00 96.38 368 PHE A C 1
ATOM 2957 O O . PHE A 1 368 ? -1.621 1.334 -0.599 1.00 96.38 368 PHE A O 1
ATOM 2964 N N . GLY A 1 369 ? -2.736 1.880 1.265 1.00 96.94 369 GLY A N 1
ATOM 2965 C CA . GLY A 1 369 ? -4.012 2.117 0.585 1.00 96.94 369 GLY A CA 1
ATOM 2966 C C . GLY A 1 369 ? -5.175 1.265 1.086 1.00 96.94 369 GLY A C 1
ATOM 2967 O O . GLY A 1 369 ? -5.370 1.106 2.287 1.00 96.94 369 GLY A O 1
ATOM 2968 N N . ASP A 1 370 ? -6.000 0.781 0.161 1.00 97.50 370 ASP A N 1
ATOM 2969 C CA . ASP A 1 370 ? -7.248 0.068 0.452 1.00 97.50 370 ASP A CA 1
ATOM 2970 C C . ASP A 1 370 ? -7.044 -1.460 0.590 1.00 97.50 370 ASP A C 1
ATOM 2972 O O . ASP A 1 370 ? -6.966 -2.143 -0.432 1.00 97.50 370 ASP A O 1
ATOM 2976 N N . PRO A 1 371 ? -7.029 -2.049 1.804 1.00 97.62 371 PRO A N 1
ATOM 2977 C CA . PRO A 1 371 ? -6.852 -3.498 1.979 1.00 97.62 371 PRO A CA 1
ATOM 2978 C C . PRO A 1 371 ? -8.044 -4.324 1.467 1.00 97.62 371 PRO A C 1
ATOM 2980 O O . PRO A 1 371 ? -7.944 -5.539 1.307 1.00 97.62 371 PRO A O 1
ATOM 2983 N N . THR A 1 372 ? -9.174 -3.672 1.187 1.00 97.00 372 THR A N 1
ATOM 2984 C CA . THR A 1 372 ? -10.374 -4.303 0.617 1.00 97.00 372 THR A CA 1
ATOM 2985 C C . THR A 1 372 ? -10.418 -4.212 -0.911 1.00 97.00 372 THR A C 1
ATOM 2987 O O . THR A 1 372 ? -11.398 -4.627 -1.535 1.00 97.00 372 THR A O 1
ATOM 2990 N N . PHE A 1 373 ? -9.375 -3.646 -1.526 1.00 95.38 373 PHE A N 1
ATOM 2991 C CA . PHE A 1 373 ? -9.230 -3.620 -2.973 1.00 95.38 373 PHE A CA 1
ATOM 2992 C C . PHE A 1 373 ? -9.237 -5.045 -3.523 1.00 95.38 373 PHE A C 1
ATOM 2994 O O . PHE A 1 373 ? -8.513 -5.910 -3.037 1.00 95.38 373 PHE A O 1
ATOM 3001 N N . HIS A 1 374 ? -10.051 -5.261 -4.545 1.00 92.88 374 HIS A N 1
ATOM 3002 C CA . HIS A 1 374 ? -10.144 -6.499 -5.296 1.00 92.88 374 HIS A CA 1
ATOM 3003 C C . HIS A 1 374 ? -10.437 -6.143 -6.751 1.00 92.88 374 HIS A C 1
ATOM 3005 O O . HIS A 1 374 ? -10.951 -5.060 -7.049 1.00 92.88 374 HIS A O 1
ATOM 3011 N N . PHE A 1 375 ? -10.067 -7.032 -7.663 1.00 88.69 375 PHE A N 1
ATOM 3012 C CA . PHE A 1 375 ? -10.376 -6.884 -9.076 1.00 88.69 375 PHE A CA 1
ATOM 3013 C C . PHE A 1 375 ? -10.285 -8.225 -9.789 1.00 88.69 375 PHE A C 1
ATOM 3015 O O . PHE A 1 375 ? -9.656 -9.164 -9.310 1.00 88.69 375 PHE A O 1
ATOM 3022 N N . HIS A 1 376 ? -10.881 -8.283 -10.974 1.00 83.00 376 HIS A N 1
ATOM 3023 C CA . HIS A 1 376 ? -10.714 -9.403 -11.885 1.00 83.00 376 HIS A CA 1
ATOM 3024 C C . HIS A 1 376 ? -9.932 -8.944 -13.109 1.00 83.00 376 HIS A C 1
ATOM 3026 O O . HIS A 1 376 ? -10.286 -7.941 -13.738 1.00 83.00 376 HIS A O 1
ATOM 3032 N N . ILE A 1 377 ? -8.893 -9.696 -13.468 1.00 79.19 377 ILE A N 1
ATOM 3033 C CA . ILE A 1 377 ? -8.249 -9.541 -14.771 1.00 79.19 377 ILE A CA 1
ATOM 3034 C C . ILE A 1 377 ? -9.084 -10.311 -15.797 1.00 79.19 377 ILE A C 1
ATOM 3036 O O . ILE A 1 377 ? -9.207 -11.534 -15.719 1.00 79.19 377 ILE A O 1
ATOM 3040 N N . VAL A 1 378 ? -9.677 -9.593 -16.753 1.00 69.88 378 VAL A N 1
ATOM 3041 C CA . VAL A 1 378 ? -10.378 -10.213 -17.885 1.00 69.88 378 VAL A CA 1
ATOM 3042 C C . VAL A 1 378 ? -9.329 -10.604 -18.926 1.00 69.88 378 VAL A C 1
ATOM 3044 O O . VAL A 1 378 ? -8.601 -9.739 -19.412 1.00 69.88 378 VAL A O 1
ATOM 3047 N N . LYS A 1 379 ? -9.225 -11.905 -19.214 1.00 62.22 379 LYS A N 1
ATOM 3048 C CA . LYS A 1 379 ? -8.302 -12.460 -20.216 1.00 62.22 379 LYS A CA 1
ATOM 3049 C C . LYS A 1 379 ? -8.817 -12.308 -21.638 1.00 62.22 379 LYS A C 1
ATOM 3051 O O . LYS A 1 379 ? -10.043 -12.476 -21.835 1.00 62.22 379 LYS A O 1
#

pLDDT: mean 82.19, std 17.86, range [26.33, 98.75]

Radius of gyration: 22.28 Å; Cα contacts (8 Å, |Δi|>4): 858; chains: 1; bounding box: 71×48×87 Å

Solvent-accessible surface area (backbone atoms only — not comparable to full-atom values): 19804 Å² total; per-residue (Å²): 134,87,87,83,88,82,84,78,96,76,78,87,68,75,81,76,82,91,72,87,63,37,37,30,41,37,38,27,20,56,92,48,57,81,39,65,65,46,52,53,26,48,51,51,26,43,52,37,42,32,74,69,77,63,42,36,67,43,81,41,70,36,44,79,92,45,54,37,45,70,54,44,28,56,51,52,48,60,45,32,78,74,41,61,33,38,30,37,36,44,39,40,28,81,38,38,32,46,35,42,44,82,58,96,49,38,37,27,73,24,58,55,68,63,18,38,82,68,59,76,76,49,35,45,66,53,97,87,63,31,40,42,60,60,44,100,74,46,62,43,56,32,55,23,34,56,18,44,47,48,56,62,60,87,47,55,68,72,54,38,51,51,31,53,30,48,35,32,50,56,62,41,43,76,61,87,44,82,40,58,31,33,29,40,39,37,26,37,61,54,91,53,86,53,46,65,44,50,53,54,50,48,58,52,49,45,75,63,28,50,60,49,74,38,70,44,36,41,46,65,56,55,58,57,54,48,77,48,70,34,36,33,41,37,40,27,29,62,38,37,22,40,33,31,36,20,25,63,55,97,85,80,57,82,46,12,66,48,47,34,77,53,46,45,64,29,48,25,41,34,37,37,38,26,26,52,46,27,55,15,40,43,30,85,58,98,83,64,41,47,61,51,88,66,42,60,92,59,26,37,65,52,33,50,52,65,16,83,43,37,46,31,35,42,19,15,34,41,66,44,52,70,67,66,43,100,79,75,60,70,67,83,71,25,21,46,59,69,62,16,44,60,43,19,45,71,47,34,26,45,19,70,18,42,40,77,38,61,32,40,54,60,64,41,48,45,38,30,50,44,52,74,46,39,33,41,49,54,123

Foldseek 3Di:
DDDDDDDDDDDPDDDDPPDDAAQEEEEAEQVCLPPPLLVVLVVLLQVLLCVQVVGHYYYHYQHPVCLAVLSVLVVLLVNCVVHLHLEYEYAEQSRQFAWADDDPQWTFGFPQSNQDHDHPCQWDADPLRHIWGPPPPFKDFGSYAYAYDYAAPPDDPVVSSLLSSQQSVLSSPCQADAWALEAEEFAECPPPVPNVLVVVLQVLSVVLGHYDYDYADFCVRLVVCLVDAGQEYEAEAADAFFWHQRYDDPPDDSGRIDGLVSQLRHNYAEYEYEHPSLNTWRAPDSDDSGRDPRTDPGGNLNSSRRHPRHQKYKYFHQSDADDQDPVRDGDPGQGNSNQQVNVQQCWAFSSVSRGRGMHGISSRIHMYHDSRRGYHHDD

Mean predicted aligned error: 8.49 Å

Nearest PDB structures (foldseek):
  4tl9-assembly1_E  TM=5.468E-01  e=2.398E+00  Synechococcus elongatus PCC 7942 = FACHB-805
  4tl6-assembly1_A-2  TM=5.433E-01  e=2.398E+00  Synechococcus elongatus PCC 7942 = FACHB-805
  4tl8-assembly1_C  TM=5.308E-01  e=3.055E+00  Synechococcus elongatus PCC 7942 = FACHB-805
  4tle-assembly1_C  TM=5.212E-01  e=2.875E+00  Synechococcus elongatus PCC 7942 = FACHB-805
  1jx6-assembly1_A  TM=2.263E-01  e=4.392E+00  Vibrio harveyi

Secondary structure (DSSP, 8-state):
----------------------SEEEEE-TTTTT-HHHHHHHHHHHHHHHHHH---EEEEE--TTT-SHHHHHHHHHHHHHHH---EEEEE-TTS---EEEEETTEEEE--HHHHSSSGGGSEEE-TT--EEETTSSSEEE-SSEEEEE---TTS-HHHHHHHHHHHHHHHTS--S-EEPSEEEEEE---SSTHHHHHHHHHHHHHTTSEEEEEES--HHHHHHHTTSB-SEEEEESEEETTEEE----TTS----EEEGGGGGT-B-SEEEEESTTTTSEE-S-TT-SS--TTS-S--TGGGGTT-SS--EEEEE-TT------TTS-PPP--SHHHHTHHHHHBT--HHHHHTT-EEE-GGGEEEEE-TT---EE--

Sequence (379 aa):
MSGSNSFGSVNNVKGVDSSESFDMLICLSPQYVNNFLINIAVNKYIDAVKNDVGWNTKIIKITSEMNDFRKIDQVIESYYDKYSIKACIMVGEDIDTAKCADWDYLEAPSTTPWETIGGESRYYFDENGDVHSSGGTGNYSIDICISLLYPTHECSFPLKVMQIVRAFYKFSKNRDIFYSGDILAFADSEDSTSERSTREVCESMKKLGNLYYKEDPTNFEVLMSLSNSYSIYYVFGHSNPSLTDVSYDEVQEREGLFYARYIDILKVPFFMAGGCYVDGWWSDYKENNRLDPSIRKIWYGSRIFTSKYVRVMVLGFPSQTAGSNYNGTWTPYQNFIVNALPDLTSGKTLAESMIGKTYYYNDDQKVFGDPTFHFHIVK